Protein AF-A0A6P8BCB1-F1 (afdb_monomer)

Structure (mmCIF, N/CA/C/O backbone):
data_AF-A0A6P8BCB1-F1
#
_entry.id   AF-A0A6P8BCB1-F1
#
loop_
_atom_site.group_PDB
_atom_site.id
_atom_site.type_symbol
_atom_site.label_atom_id
_atom_site.label_alt_id
_atom_site.label_comp_id
_atom_site.label_asym_id
_atom_site.label_entity_id
_atom_site.label_seq_id
_atom_site.pdbx_PDB_ins_code
_atom_site.Cartn_x
_atom_site.Cartn_y
_atom_site.Cartn_z
_atom_site.occupancy
_atom_site.B_iso_or_equiv
_atom_site.auth_seq_id
_atom_site.auth_comp_id
_atom_site.auth_asym_id
_atom_site.auth_atom_id
_atom_site.pdbx_PDB_model_num
ATOM 1 N N . MET A 1 1 ? -42.771 22.919 6.705 1.00 29.08 1 MET A N 1
ATOM 2 C CA . MET A 1 1 ? -42.696 22.937 5.225 1.00 29.08 1 MET A CA 1
ATOM 3 C C . MET A 1 1 ? -41.318 22.395 4.860 1.00 29.08 1 MET A C 1
ATOM 5 O O . MET A 1 1 ? -40.357 23.046 5.221 1.00 29.08 1 MET A O 1
ATOM 9 N N . TYR A 1 2 ? -41.081 21.203 4.319 1.00 27.92 2 TYR A N 1
ATOM 10 C CA . TYR A 1 2 ? -41.860 20.287 3.485 1.00 27.92 2 TYR A CA 1
ATOM 11 C C . TYR A 1 2 ? -41.744 18.832 3.987 1.00 27.92 2 TYR A C 1
ATOM 13 O O . TYR A 1 2 ? -40.845 18.493 4.749 1.00 27.92 2 TYR A O 1
ATOM 21 N N . HIS A 1 3 ? -42.718 18.025 3.571 1.00 25.42 3 HIS A N 1
ATOM 22 C CA . HIS A 1 3 ? -43.130 16.720 4.089 1.00 25.42 3 HIS A CA 1
ATOM 23 C C . HIS A 1 3 ? -42.232 15.512 3.760 1.00 25.42 3 HIS A C 1
ATOM 25 O O . HIS A 1 3 ? -41.637 15.423 2.691 1.00 25.42 3 HIS A O 1
ATOM 31 N N . HIS A 1 4 ? -42.275 14.551 4.692 1.00 27.48 4 HIS A N 1
ATOM 32 C CA . HIS A 1 4 ? -42.053 13.108 4.538 1.00 27.48 4 HIS A CA 1
ATOM 33 C C . HIS A 1 4 ? -43.139 12.423 3.685 1.00 27.48 4 HIS A C 1
ATOM 35 O O . HIS A 1 4 ? -44.299 12.820 3.749 1.00 27.48 4 HIS A O 1
ATOM 41 N N . ASN A 1 5 ? -42.746 11.354 2.984 1.00 25.98 5 ASN A N 1
ATOM 42 C CA . ASN A 1 5 ? -43.419 10.053 2.778 1.00 25.98 5 ASN A CA 1
ATOM 43 C C . ASN A 1 5 ? -42.383 9.210 1.996 1.00 25.98 5 ASN A C 1
ATOM 45 O O . ASN A 1 5 ? -41.729 9.748 1.111 1.00 25.98 5 ASN A O 1
ATOM 49 N N . TRP A 1 6 ? -42.028 7.970 2.330 1.00 25.20 6 TRP A N 1
ATOM 50 C CA . TRP A 1 6 ? -42.857 6.770 2.295 1.00 25.20 6 TRP A CA 1
ATOM 51 C C . TRP A 1 6 ? -42.232 5.669 3.178 1.00 25.20 6 TRP A C 1
ATOM 53 O O . TRP A 1 6 ? -41.127 5.203 2.913 1.00 25.20 6 TRP A O 1
ATOM 63 N N . GLN A 1 7 ? -42.976 5.204 4.177 1.00 26.75 7 GLN A N 1
ATOM 64 C CA . GLN A 1 7 ? -42.908 3.839 4.702 1.00 26.75 7 GLN A CA 1
ATOM 65 C C . GLN A 1 7 ? -44.345 3.339 4.726 1.00 26.75 7 GLN A C 1
ATOM 67 O O . GLN A 1 7 ? -45.177 4.038 5.281 1.00 26.75 7 GLN A O 1
ATOM 72 N N . PHE A 1 8 ? -44.628 2.186 4.119 1.00 27.38 8 PHE A N 1
ATOM 73 C CA . PHE A 1 8 ? -45.665 1.235 4.541 1.00 27.38 8 PHE A CA 1
ATOM 74 C C . PHE A 1 8 ? -45.646 0.047 3.583 1.00 27.38 8 PHE A C 1
ATOM 76 O O . PHE A 1 8 ? -45.974 0.229 2.422 1.00 27.38 8 PHE A O 1
ATOM 83 N N . TRP A 1 9 ? -45.280 -1.132 4.088 1.00 27.52 9 TRP A N 1
ATOM 84 C CA . TRP A 1 9 ? -45.941 -2.421 3.839 1.00 27.52 9 TRP A CA 1
ATOM 85 C C . TRP A 1 9 ? -45.489 -3.371 4.955 1.00 27.52 9 TRP A C 1
ATOM 87 O O . TRP A 1 9 ? -44.334 -3.774 4.981 1.00 27.52 9 TRP A O 1
ATOM 97 N N . TYR A 1 10 ? -46.368 -3.608 5.931 1.00 26.86 10 TYR A N 1
ATOM 98 C CA . TYR A 1 10 ? -46.788 -4.913 6.469 1.00 26.86 10 TYR A CA 1
ATOM 99 C C . TYR A 1 10 ? -47.561 -4.676 7.778 1.00 26.86 10 TYR A C 1
ATOM 101 O O . TYR A 1 10 ? -47.066 -4.074 8.727 1.00 26.86 10 TYR A O 1
ATOM 109 N N . GLN A 1 11 ? -48.826 -5.088 7.756 1.00 30.53 11 GLN A N 1
ATOM 110 C CA . GLN A 1 11 ? -49.860 -4.881 8.773 1.00 30.53 11 GLN A CA 1
ATOM 111 C C . GLN A 1 11 ? -50.207 -6.242 9.450 1.00 30.53 11 GLN A C 1
ATOM 113 O O . GLN A 1 11 ? -49.616 -7.253 9.069 1.00 30.53 11 GLN A O 1
ATOM 118 N N . PRO A 1 12 ? -51.096 -6.311 10.466 1.00 44.16 12 PRO A N 1
ATOM 119 C CA . PRO A 1 12 ? -50.791 -6.858 11.794 1.00 44.16 12 PRO A CA 1
ATOM 120 C C . PRO A 1 12 ? -51.804 -7.943 12.239 1.00 44.16 12 PRO A C 1
ATOM 122 O O . PRO A 1 12 ? -52.592 -8.427 11.431 1.00 44.16 12 PRO A O 1
ATOM 125 N N . GLN A 1 13 ? -51.841 -8.288 13.532 1.00 28.08 13 GLN A N 1
ATOM 126 C CA . GLN A 1 13 ? -52.947 -9.025 14.172 1.00 28.08 13 GLN A CA 1
ATOM 127 C C . GLN A 1 13 ? -53.261 -8.468 15.586 1.00 28.08 13 GLN A C 1
ATOM 129 O O . GLN A 1 13 ? -52.424 -7.752 16.137 1.00 28.08 13 GLN A O 1
ATOM 134 N N . PRO A 1 14 ? -54.484 -8.687 16.128 1.00 42.09 14 PRO A N 1
ATOM 135 C CA . PRO A 1 14 ? -55.351 -7.590 16.586 1.00 42.09 14 PRO A CA 1
ATOM 136 C C . PRO A 1 14 ? -55.773 -7.655 18.068 1.00 42.09 14 PRO A C 1
ATOM 138 O O . PRO A 1 14 ? -55.705 -8.709 18.691 1.00 42.09 14 PRO A O 1
ATOM 141 N N . LEU A 1 15 ? -56.333 -6.552 18.588 1.00 30.45 15 LEU A N 1
ATOM 142 C CA . LEU A 1 15 ? -57.181 -6.518 19.794 1.00 30.45 15 LEU A CA 1
ATOM 143 C C . LEU A 1 15 ? -58.337 -5.486 19.635 1.00 30.45 15 LEU A C 1
ATOM 145 O O . LEU A 1 15 ? -58.243 -4.619 18.764 1.00 30.45 15 LEU A O 1
ATOM 149 N N . PRO A 1 16 ? -59.451 -5.628 20.392 1.00 35.50 16 PRO A N 1
ATOM 150 C CA . PRO A 1 16 ? -60.832 -5.382 19.938 1.00 35.50 16 PRO A CA 1
ATOM 151 C C . PRO A 1 16 ? -61.386 -3.969 20.272 1.00 35.50 16 PRO A C 1
ATOM 153 O O . PRO A 1 16 ? -60.675 -3.158 20.865 1.00 35.50 16 PRO A O 1
ATOM 156 N N . PRO A 1 17 ? -62.630 -3.631 19.852 1.00 37.47 17 PRO A N 1
ATOM 157 C CA . PRO A 1 17 ? -63.033 -2.262 19.541 1.00 37.47 17 PRO A CA 1
ATOM 158 C C . PRO A 1 17 ? -63.712 -1.542 20.710 1.00 37.47 17 PRO A C 1
ATOM 160 O O . PRO A 1 17 ? -64.458 -2.143 21.481 1.00 37.47 17 PRO A O 1
ATOM 163 N N . VAL A 1 18 ? -63.558 -0.217 20.755 1.00 34.41 18 VAL A N 1
ATOM 164 C CA . VAL A 1 18 ? -64.488 0.670 21.465 1.00 34.41 18 VAL A CA 1
ATOM 165 C C . VAL A 1 18 ? -65.049 1.681 20.469 1.00 34.41 18 VAL A C 1
ATOM 167 O O . VAL A 1 18 ? -64.333 2.492 19.888 1.00 34.41 18 VAL A O 1
ATOM 170 N N . LEU A 1 19 ? -66.357 1.555 20.259 1.00 36.12 19 LEU A N 1
ATOM 171 C CA . LEU A 1 19 ? -67.250 2.449 19.531 1.00 36.12 19 LEU A CA 1
ATOM 172 C C . LEU A 1 19 ? -67.451 3.755 20.303 1.00 36.12 19 LEU A C 1
ATOM 174 O O . LEU A 1 19 ? -67.923 3.674 21.429 1.00 36.12 19 LEU A O 1
ATOM 178 N N . VAL A 1 20 ? -67.258 4.913 19.661 1.00 32.56 20 VAL A N 1
ATOM 179 C CA . VAL A 1 20 ? -68.178 6.067 19.759 1.00 32.56 20 VAL A CA 1
ATOM 180 C C . VAL A 1 20 ? -68.119 6.857 18.440 1.00 32.56 20 VAL A C 1
ATOM 182 O O . VAL A 1 20 ? -67.046 7.189 17.943 1.00 32.56 20 VAL A O 1
ATOM 185 N N . GLN A 1 21 ? -69.296 7.108 17.865 1.00 35.00 21 GLN A N 1
ATOM 186 C CA . GLN A 1 21 ? -69.561 7.840 16.620 1.00 35.00 21 GLN A CA 1
ATOM 187 C C . GLN A 1 21 ? -69.902 9.338 16.886 1.00 35.00 21 GLN A C 1
ATOM 189 O O . GLN A 1 21 ? -69.978 9.736 18.045 1.00 35.00 21 GLN A O 1
ATOM 194 N N . PRO A 1 22 ? -70.044 10.195 15.848 1.00 40.16 22 PRO A N 1
ATOM 195 C CA . PRO A 1 22 ? -69.445 11.534 15.798 1.00 40.16 22 PRO A CA 1
ATOM 196 C C . PRO A 1 22 ? -70.434 12.709 15.946 1.00 40.16 22 PRO A C 1
ATOM 198 O O . PRO A 1 22 ? -71.643 12.546 15.807 1.00 40.16 22 PRO A O 1
ATOM 201 N N . HIS A 1 23 ? -69.894 13.926 16.095 1.00 32.50 23 HIS A N 1
ATOM 202 C CA . HIS A 1 23 ? -70.606 15.183 15.824 1.00 32.50 23 HIS A CA 1
ATOM 203 C C . HIS A 1 23 ? -70.059 15.888 14.560 1.00 32.50 23 HIS A C 1
ATOM 205 O O . HIS A 1 23 ? -68.874 15.746 14.251 1.00 32.50 23 HIS A O 1
ATOM 211 N N . PRO A 1 24 ? -70.919 16.604 13.804 1.00 41.84 24 PRO A N 1
ATOM 212 C CA . PRO A 1 24 ? -70.666 17.018 12.421 1.00 41.84 24 PRO A CA 1
ATOM 213 C C . PRO A 1 24 ? -69.862 18.328 12.295 1.00 41.84 24 PRO A C 1
ATOM 215 O O . PRO A 1 24 ? -69.817 19.117 13.241 1.00 41.84 24 PRO A O 1
ATOM 218 N N . PRO A 1 25 ? -69.256 18.601 11.120 1.00 41.91 25 PRO A N 1
ATOM 219 C CA . PRO A 1 25 ? -68.407 19.767 10.916 1.00 41.91 25 PRO A CA 1
ATOM 220 C C . PRO A 1 25 ? -69.179 20.986 10.388 1.00 41.91 25 PRO A C 1
ATOM 222 O O . PRO A 1 25 ? -70.051 20.879 9.525 1.00 41.91 25 PRO A O 1
ATOM 225 N N . LEU A 1 26 ? -68.774 22.166 10.859 1.00 35.12 26 LEU A N 1
ATOM 226 C CA . LEU A 1 26 ? -69.081 23.463 10.258 1.00 35.12 26 LEU A CA 1
ATOM 227 C C . LEU A 1 26 ? -68.134 23.707 9.072 1.00 35.12 26 LEU A C 1
ATOM 229 O O . LEU A 1 26 ? -66.915 23.690 9.233 1.00 35.12 26 LEU A O 1
ATOM 233 N N . GLN A 1 27 ? -68.694 23.948 7.886 1.00 41.94 27 GLN A N 1
ATOM 234 C CA . GLN A 1 27 ? -67.971 24.507 6.738 1.00 41.94 27 GLN A CA 1
ATOM 235 C C . GLN A 1 27 ? -67.919 26.037 6.837 1.00 41.94 27 GLN A C 1
ATOM 237 O O . GLN A 1 27 ? -68.878 26.656 7.301 1.00 41.94 27 GLN A O 1
ATOM 242 N N . PRO A 1 28 ? -66.863 26.659 6.288 1.00 37.78 28 PRO A N 1
ATOM 243 C CA . PRO A 1 28 ? -67.108 27.776 5.382 1.00 37.78 28 PRO A CA 1
ATOM 244 C C . PRO A 1 28 ? -66.276 27.718 4.087 1.00 37.78 28 PRO A C 1
ATOM 246 O O . PRO A 1 28 ? -65.051 27.646 4.092 1.00 37.78 28 PRO A O 1
ATOM 249 N N . LEU A 1 29 ? -67.025 27.764 2.983 1.00 37.47 29 LEU A N 1
ATOM 250 C CA . LEU A 1 29 ? -66.809 28.463 1.707 1.00 37.47 29 LEU A CA 1
ATOM 251 C C . LEU A 1 29 ? -65.415 29.064 1.425 1.00 37.47 29 LEU A C 1
ATOM 253 O O . LEU A 1 29 ? -65.035 30.083 1.998 1.00 37.47 29 LEU A O 1
ATOM 257 N N . ILE A 1 30 ? -64.744 28.522 0.401 1.00 38.56 30 ILE A N 1
ATOM 258 C CA . ILE A 1 30 ? -63.658 29.181 -0.346 1.00 38.56 30 ILE A CA 1
ATOM 259 C C . ILE A 1 30 ? -64.014 29.130 -1.849 1.00 38.56 30 ILE A C 1
ATOM 261 O O . ILE A 1 30 ? -64.451 28.080 -2.325 1.00 38.56 30 ILE A O 1
ATOM 265 N N . PRO A 1 31 ? -63.873 30.243 -2.596 1.00 38.59 31 PRO A N 1
ATOM 266 C CA . PRO A 1 31 ? -64.301 30.364 -3.989 1.00 38.59 31 PRO A CA 1
ATOM 267 C C . PRO A 1 31 ? -63.447 29.535 -4.959 1.00 38.59 31 PRO A C 1
ATOM 269 O O . PRO A 1 31 ? -62.221 29.498 -4.877 1.00 38.59 31 PRO A O 1
ATOM 272 N N . VAL A 1 32 ? -64.127 28.905 -5.918 1.00 38.97 32 VAL A N 1
ATOM 273 C CA . VAL A 1 32 ? -63.542 28.140 -7.024 1.00 38.97 32 VAL A CA 1
ATOM 274 C C . VAL A 1 32 ? -63.077 29.107 -8.117 1.00 38.97 32 VAL A C 1
ATOM 276 O O . VAL A 1 32 ? -63.901 29.772 -8.739 1.00 38.97 32 VAL A O 1
ATOM 279 N N . PHE A 1 33 ? -61.771 29.155 -8.385 1.00 48.16 33 PHE A N 1
ATOM 280 C CA . PHE A 1 33 ? -61.228 29.688 -9.639 1.00 48.16 33 PHE A CA 1
ATOM 281 C C . PHE A 1 33 ? -60.922 28.526 -10.599 1.00 48.16 33 PHE A C 1
ATOM 283 O O . PHE A 1 33 ? -60.394 27.502 -10.154 1.00 48.16 33 PHE A O 1
ATOM 290 N N . PRO A 1 34 ? -61.245 28.646 -11.900 1.00 56.19 34 PRO A N 1
ATOM 291 C CA . PRO A 1 34 ? -61.006 27.583 -12.871 1.00 56.19 34 PRO A CA 1
ATOM 292 C C . PRO A 1 34 ? -59.503 27.401 -13.165 1.00 56.19 34 PRO A C 1
ATOM 294 O O . PRO A 1 34 ? -58.750 28.378 -13.149 1.00 56.19 34 PRO A O 1
ATOM 297 N N . PRO A 1 35 ? -59.050 26.166 -13.451 1.00 54.72 35 PRO A N 1
ATOM 298 C CA . PRO A 1 35 ? -57.652 25.883 -13.761 1.00 54.72 35 PRO A CA 1
ATOM 299 C C . PRO A 1 35 ? -57.240 26.421 -15.148 1.00 54.72 35 PRO A C 1
ATOM 301 O O . PRO A 1 35 ? -58.079 26.524 -16.048 1.00 54.72 35 PRO A O 1
ATOM 304 N N . PRO A 1 36 ? -55.947 26.743 -15.350 1.00 47.09 36 PRO A N 1
ATOM 305 C CA . PRO A 1 36 ? -55.444 27.307 -16.599 1.00 47.09 36 PRO A CA 1
ATOM 306 C C . PRO A 1 36 ? -55.423 26.270 -17.731 1.00 47.09 36 PRO A C 1
ATOM 308 O O . PRO A 1 36 ? -55.024 25.121 -17.539 1.00 47.09 36 PRO A O 1
ATOM 311 N N . GLN A 1 37 ? -55.839 26.697 -18.927 1.00 54.47 37 GLN A N 1
ATOM 312 C CA . GLN A 1 37 ? -55.811 25.883 -20.143 1.00 54.47 37 GLN A CA 1
ATOM 313 C C . GLN A 1 37 ? -54.370 25.599 -20.614 1.00 54.47 37 GLN A C 1
ATOM 315 O O . GLN A 1 37 ? -53.520 26.491 -20.554 1.00 54.47 37 GLN A O 1
ATOM 320 N N . PRO A 1 38 ? -54.089 24.386 -21.127 1.00 52.91 38 PRO A N 1
ATOM 321 C CA . PRO A 1 38 ? -52.800 24.052 -21.721 1.00 52.91 38 PRO A CA 1
ATOM 322 C C . PRO A 1 38 ? -52.613 24.728 -23.096 1.00 52.91 38 PRO A C 1
ATOM 324 O O . PRO A 1 38 ? -53.590 24.927 -23.823 1.00 52.91 38 PRO A O 1
ATOM 327 N N . PRO A 1 39 ? -51.369 25.069 -23.482 1.00 48.28 39 PRO A N 1
ATOM 328 C CA . PRO A 1 39 ? -51.090 25.770 -24.731 1.00 48.28 39 PRO A CA 1
ATOM 329 C C . PRO A 1 39 ? -51.346 24.882 -25.957 1.00 48.28 39 PRO A C 1
ATOM 331 O O . PRO A 1 39 ? -50.934 23.722 -26.005 1.00 48.28 39 PRO A O 1
ATOM 334 N N . GLN A 1 40 ? -52.017 25.452 -26.961 1.00 50.19 40 GLN A N 1
ATOM 335 C CA . GLN A 1 40 ? -52.270 24.809 -28.250 1.00 50.19 40 GLN A CA 1
ATOM 336 C C . GLN A 1 40 ? -50.986 24.713 -29.098 1.00 50.19 40 GLN A C 1
ATOM 338 O O . GLN A 1 40 ? -50.178 25.646 -29.092 1.00 50.19 40 GLN A O 1
ATOM 343 N N . PRO A 1 41 ? -50.791 23.621 -29.861 1.00 42.19 41 PRO A N 1
ATOM 344 C CA . PRO A 1 41 ? -49.647 23.470 -30.750 1.00 42.19 41 PRO A CA 1
ATOM 345 C C . PRO A 1 41 ? -49.825 24.302 -32.029 1.00 42.19 41 PRO A C 1
ATOM 347 O O . PRO A 1 41 ? -50.823 24.184 -32.738 1.00 42.19 41 PRO A O 1
ATOM 350 N N . LEU A 1 42 ? -48.822 25.124 -32.342 1.00 44.66 42 LEU A N 1
ATOM 351 C CA . LEU A 1 42 ? -48.723 25.853 -33.605 1.00 44.66 42 LEU A CA 1
ATOM 352 C C . LEU A 1 42 ? -48.398 24.880 -34.751 1.00 44.66 42 LEU A C 1
ATOM 354 O O . LEU A 1 42 ? -47.336 24.260 -34.776 1.00 44.66 42 LEU A O 1
ATOM 358 N N . LEU A 1 43 ? -49.322 24.772 -35.707 1.00 39.03 43 LEU A N 1
ATOM 359 C CA . LEU A 1 43 ? -49.135 24.122 -37.005 1.00 39.03 43 LEU A CA 1
ATOM 360 C C . LEU A 1 43 ? -48.171 24.952 -37.868 1.00 39.03 43 LEU A C 1
ATOM 362 O O . LEU A 1 43 ? -48.484 26.083 -38.234 1.00 39.03 43 LEU A O 1
ATOM 366 N N . ILE A 1 44 ? -47.018 24.379 -38.219 1.00 51.12 44 ILE A N 1
ATOM 367 C CA . ILE A 1 44 ? -46.097 24.914 -39.235 1.00 51.12 44 ILE A CA 1
ATOM 368 C C . ILE A 1 44 ? -46.237 24.051 -40.507 1.00 51.12 44 ILE A C 1
ATOM 370 O O . ILE A 1 44 ? -46.306 22.826 -40.382 1.00 51.12 44 ILE A O 1
ATOM 374 N N . PRO A 1 45 ? -46.287 24.632 -41.724 1.00 43.56 45 PRO A N 1
ATOM 375 C CA . PRO A 1 45 ? -46.474 23.872 -42.959 1.00 43.56 45 PRO A CA 1
ATOM 376 C C . PRO A 1 45 ? -45.262 22.991 -43.291 1.00 43.56 45 PRO A C 1
ATOM 378 O O . PRO A 1 45 ? -44.113 23.422 -43.208 1.00 43.56 45 PRO A O 1
ATOM 381 N N . ILE A 1 46 ? -45.545 21.760 -43.712 1.00 44.28 46 ILE A N 1
ATOM 382 C CA . ILE A 1 46 ? -44.573 20.752 -44.145 1.00 44.28 46 ILE A CA 1
ATOM 383 C C . ILE A 1 46 ? -44.038 21.119 -45.539 1.00 44.28 46 ILE A C 1
ATOM 385 O O . ILE A 1 46 ? -44.806 21.237 -46.492 1.00 44.28 46 ILE A O 1
ATOM 389 N N . ALA A 1 47 ? -42.718 21.270 -45.663 1.00 51.56 47 ALA A N 1
ATOM 390 C CA . ALA A 1 47 ? -42.019 21.343 -46.947 1.00 51.56 47 ALA A CA 1
ATOM 391 C C . ALA A 1 47 ? -41.882 19.937 -47.579 1.00 51.56 47 ALA A C 1
ATOM 393 O O . ALA A 1 47 ? -41.785 18.951 -46.842 1.00 51.56 47 ALA A O 1
ATOM 394 N N . PRO A 1 48 ? -41.863 19.810 -48.921 1.00 58.06 48 PRO A N 1
ATOM 395 C CA . PRO A 1 48 ? -41.800 18.512 -49.591 1.00 58.06 48 PRO A CA 1
ATOM 396 C C . PRO A 1 48 ? -40.434 17.825 -49.396 1.00 58.06 48 PRO A C 1
ATOM 398 O O . PRO A 1 48 ? -39.416 18.504 -49.230 1.00 58.06 48 PRO A O 1
ATOM 401 N N . PRO A 1 49 ? -40.382 16.479 -49.427 1.00 51.53 49 PRO A N 1
ATOM 402 C CA . PRO A 1 49 ? -39.156 15.738 -49.164 1.00 51.53 49 PRO A CA 1
ATOM 403 C C . PRO A 1 49 ? -38.169 15.835 -50.344 1.00 51.53 49 PRO A C 1
ATOM 405 O O . PRO A 1 49 ? -38.589 15.814 -51.503 1.00 51.53 49 PRO A O 1
ATOM 408 N N . PRO A 1 50 ? -36.850 15.891 -50.082 1.00 51.22 50 PRO A N 1
ATOM 409 C CA . PRO A 1 50 ? -35.835 15.785 -51.124 1.00 51.22 50 PRO A CA 1
ATOM 410 C C . PRO A 1 50 ? -35.708 14.333 -51.634 1.00 51.22 50 PRO A C 1
ATOM 412 O O . PRO A 1 50 ? -36.074 13.390 -50.927 1.00 51.22 50 PRO A O 1
ATOM 415 N N . PRO A 1 51 ? -35.177 14.125 -52.855 1.00 42.34 51 PRO A N 1
ATOM 416 C CA . PRO A 1 51 ? -35.117 12.810 -53.485 1.00 42.34 51 PRO A CA 1
ATOM 417 C C . PRO A 1 51 ? -34.198 11.847 -52.724 1.00 42.34 51 PRO A C 1
ATOM 419 O O . PRO A 1 51 ? -33.090 12.201 -52.312 1.00 42.34 51 PRO A O 1
ATOM 422 N N . GLN A 1 52 ? -34.662 10.604 -52.576 1.00 48.19 52 GLN A N 1
ATOM 423 C CA . GLN A 1 52 ? -33.922 9.504 -51.962 1.00 48.19 52 GLN A CA 1
ATOM 424 C C . GLN A 1 52 ? -32.641 9.217 -52.758 1.00 48.19 52 GLN A C 1
ATOM 426 O O . GLN A 1 52 ? -32.689 8.718 -53.882 1.00 48.19 52 GLN A O 1
ATOM 431 N N . ARG A 1 53 ? -31.478 9.515 -52.167 1.00 43.91 53 ARG A N 1
ATOM 432 C CA . ARG A 1 53 ? -30.197 8.970 -52.628 1.00 43.91 53 ARG A CA 1
ATOM 433 C C . ARG A 1 53 ? -30.011 7.582 -52.023 1.00 43.91 53 ARG A C 1
ATOM 435 O O . ARG A 1 53 ? -30.070 7.423 -50.807 1.00 43.91 53 ARG A O 1
ATOM 442 N N . LEU A 1 54 ? -29.776 6.602 -52.893 1.00 52.66 54 LEU A N 1
ATOM 443 C CA . LEU A 1 54 ? -29.354 5.247 -52.536 1.00 52.66 54 LEU A CA 1
ATOM 444 C C . LEU A 1 54 ? -28.131 5.280 -51.593 1.00 52.66 54 LEU A C 1
ATOM 446 O O . LEU A 1 54 ? -27.286 6.171 -51.738 1.00 52.66 54 LEU A O 1
ATOM 450 N N . PRO A 1 55 ? -28.001 4.326 -50.651 1.00 42.97 55 PRO A N 1
ATOM 451 C CA . PRO A 1 55 ? -26.873 4.295 -49.733 1.00 42.97 55 PRO A CA 1
ATOM 452 C C . PRO A 1 55 ? -25.593 3.976 -50.508 1.00 42.97 55 PRO A C 1
ATOM 454 O O . PRO A 1 55 ? -25.483 2.925 -51.138 1.00 42.97 55 PRO A O 1
ATOM 457 N N . LEU A 1 56 ? -24.617 4.881 -50.452 1.00 53.47 56 LEU A N 1
ATOM 458 C CA . LEU A 1 56 ? -23.257 4.571 -50.880 1.00 53.47 56 LEU A CA 1
ATOM 459 C C . LEU A 1 56 ? -22.648 3.545 -49.908 1.00 53.47 56 LEU A C 1
ATOM 461 O O . LEU A 1 56 ? -22.889 3.642 -48.699 1.00 53.47 56 LEU A O 1
ATOM 465 N N . PRO A 1 57 ? -21.856 2.575 -50.400 1.00 58.31 57 PRO A N 1
ATOM 466 C CA . PRO A 1 57 ? -21.131 1.654 -49.535 1.00 58.31 57 PRO A CA 1
ATOM 467 C C . PRO A 1 57 ? -20.183 2.430 -48.605 1.00 58.31 57 PRO A C 1
ATOM 469 O O . PRO A 1 57 ? -19.685 3.496 -48.986 1.00 58.31 57 PRO A O 1
ATOM 472 N N . PRO A 1 58 ? -19.932 1.926 -47.382 1.00 56.41 58 PRO A N 1
ATOM 473 C CA . PRO A 1 58 ? -19.074 2.611 -46.428 1.00 56.41 58 PRO A CA 1
ATOM 474 C C . PRO A 1 58 ? -17.669 2.795 -47.020 1.00 56.41 58 PRO A C 1
ATOM 476 O O . PRO A 1 58 ? -17.154 1.873 -47.661 1.00 56.41 58 PRO A O 1
ATOM 479 N N . PRO A 1 59 ? -17.032 3.963 -46.820 1.00 56.66 59 PRO A N 1
ATOM 480 C CA . PRO A 1 59 ? -15.669 4.167 -47.278 1.00 56.66 59 PRO A CA 1
ATOM 481 C C . PRO A 1 59 ? -14.740 3.154 -46.590 1.00 56.66 59 PRO A C 1
ATOM 483 O O . PRO A 1 59 ? -14.953 2.828 -45.415 1.00 56.66 59 PRO A O 1
ATOM 486 N N . PRO A 1 60 ? -13.714 2.646 -47.295 1.00 54.78 60 PRO A N 1
ATOM 487 C CA . PRO A 1 60 ? -12.735 1.761 -46.685 1.00 54.78 60 PRO A CA 1
ATOM 488 C C . PRO A 1 60 ? -12.088 2.462 -45.482 1.00 54.78 60 PRO A C 1
ATOM 490 O O . PRO A 1 60 ? -11.898 3.684 -45.511 1.00 54.78 60 PRO A O 1
ATOM 493 N N . PRO A 1 61 ? -11.761 1.715 -44.411 1.00 53.25 61 PRO A N 1
ATOM 494 C CA . PRO A 1 61 ? -11.129 2.295 -43.237 1.00 53.25 61 PRO A CA 1
ATOM 495 C C . PRO A 1 61 ? -9.843 3.018 -43.657 1.00 53.25 61 PRO A C 1
ATOM 497 O O . PRO A 1 61 ? -9.127 2.517 -44.533 1.00 53.25 61 PRO A O 1
ATOM 500 N N . PRO A 1 62 ? -9.535 4.182 -43.057 1.00 53.38 62 PRO A N 1
ATOM 501 C CA . PRO A 1 62 ? -8.321 4.906 -43.392 1.00 53.38 62 PRO A CA 1
ATOM 502 C C . PRO A 1 62 ? -7.115 3.977 -43.198 1.00 53.38 62 PRO A C 1
ATOM 504 O O . PRO A 1 62 ? -7.097 3.197 -42.235 1.00 53.38 62 PRO A O 1
ATOM 507 N N . PRO A 1 63 ? -6.120 4.021 -44.102 1.00 42.47 63 PRO A N 1
ATOM 508 C CA . PRO A 1 63 ? -4.924 3.212 -43.953 1.00 42.47 63 PRO A CA 1
ATOM 509 C C . PRO A 1 63 ? -4.324 3.493 -42.577 1.00 42.47 63 PRO A C 1
ATOM 511 O O . PRO A 1 63 ? -4.210 4.651 -42.165 1.00 42.47 63 PRO A O 1
ATOM 514 N N . ARG A 1 64 ? -3.986 2.421 -41.844 1.00 40.59 64 ARG A N 1
ATOM 515 C CA . ARG A 1 64 ? -3.285 2.541 -40.562 1.00 40.59 64 ARG A CA 1
ATOM 516 C C . ARG A 1 64 ? -2.109 3.497 -40.766 1.00 40.59 64 ARG A C 1
ATOM 518 O O . ARG A 1 64 ? -1.348 3.274 -41.711 1.00 40.59 64 ARG A O 1
ATOM 525 N N . PRO A 1 65 ? -1.945 4.529 -39.920 1.00 37.16 65 PRO A N 1
ATOM 526 C CA . PRO A 1 65 ? -0.767 5.369 -40.011 1.00 37.16 65 PRO A CA 1
ATOM 527 C C . PRO A 1 65 ? 0.452 4.456 -39.888 1.00 37.16 65 PRO A C 1
ATOM 529 O O . PRO A 1 65 ? 0.535 3.638 -38.967 1.00 37.16 65 PRO A O 1
ATOM 532 N N . ALA A 1 66 ? 1.350 4.543 -40.870 1.00 38.97 66 ALA A N 1
ATOM 533 C CA . ALA A 1 66 ? 2.625 3.852 -40.816 1.00 38.97 66 ALA A CA 1
ATOM 534 C C . ALA A 1 66 ? 3.321 4.208 -39.488 1.00 38.97 66 ALA A C 1
ATOM 536 O O . ALA A 1 66 ? 3.165 5.342 -39.018 1.00 38.97 66 ALA A O 1
ATOM 537 N N . PRO A 1 67 ? 4.067 3.277 -38.865 1.00 32.09 67 PRO A N 1
ATOM 538 C CA . PRO A 1 67 ? 4.858 3.611 -37.693 1.00 32.09 67 PRO A CA 1
ATOM 539 C C . PRO A 1 67 ? 5.774 4.770 -38.077 1.00 32.09 67 PRO A C 1
ATOM 541 O O . PRO A 1 67 ? 6.561 4.656 -39.018 1.00 32.09 67 PRO A O 1
ATOM 544 N N . LEU A 1 68 ? 5.618 5.903 -37.395 1.00 35.19 68 LEU A N 1
ATOM 545 C CA . LEU A 1 68 ? 6.498 7.042 -37.603 1.00 35.19 68 LEU A CA 1
ATOM 546 C C . LEU A 1 68 ? 7.939 6.584 -37.323 1.00 35.19 68 LEU A C 1
ATOM 548 O O . LEU A 1 68 ? 8.171 5.921 -36.307 1.00 35.19 68 LEU A O 1
ATOM 552 N N . PRO A 1 69 ? 8.906 6.910 -38.199 1.00 30.62 69 PRO A N 1
ATOM 553 C CA . PRO A 1 69 ? 10.309 6.639 -37.921 1.00 30.62 69 PRO A CA 1
ATOM 554 C C . PRO A 1 69 ? 10.734 7.397 -36.653 1.00 30.62 69 PRO A C 1
ATOM 556 O O . PRO A 1 69 ? 10.125 8.423 -36.329 1.00 30.62 69 PRO A O 1
ATOM 559 N N . PRO A 1 70 ? 11.769 6.928 -35.930 1.00 32.34 70 PRO A N 1
ATOM 560 C CA . PRO A 1 70 ? 12.222 7.538 -34.686 1.00 32.34 70 PRO A CA 1
ATOM 561 C C . PRO A 1 70 ? 12.870 8.893 -34.988 1.00 32.34 70 PRO A C 1
ATOM 563 O O . PRO A 1 70 ? 14.083 9.022 -35.122 1.00 32.34 70 PRO A O 1
ATOM 566 N N . GLN A 1 71 ? 12.044 9.923 -35.135 1.00 28.70 71 GLN A N 1
ATOM 567 C CA . GLN A 1 71 ? 12.498 11.300 -35.139 1.00 28.70 71 GLN A CA 1
ATOM 568 C C . GLN A 1 71 ? 12.831 11.687 -33.699 1.00 28.70 71 GLN A C 1
ATOM 570 O O . GLN A 1 71 ? 12.089 11.392 -32.765 1.00 28.70 71 GLN A O 1
ATOM 575 N N . SER A 1 72 ? 13.996 12.306 -33.537 1.00 37.12 72 SER A N 1
ATOM 576 C CA . SER A 1 72 ? 14.587 12.766 -32.283 1.00 37.12 72 SER A CA 1
ATOM 577 C C . SER A 1 72 ? 13.620 13.630 -31.455 1.00 37.12 72 SER A C 1
ATOM 579 O O . SER A 1 72 ? 13.591 14.853 -31.584 1.00 37.12 72 SER A O 1
ATOM 581 N N . VAL A 1 73 ? 12.861 13.002 -30.551 1.00 33.66 73 VAL A N 1
ATOM 582 C CA . VAL A 1 73 ? 12.032 13.675 -29.539 1.00 33.66 73 VAL A CA 1
ATOM 583 C C . VAL A 1 73 ? 12.934 14.142 -28.397 1.00 33.66 73 VAL A C 1
ATOM 585 O O . VAL A 1 73 ? 12.972 13.551 -27.323 1.00 33.66 73 VAL A O 1
ATOM 588 N N . MET A 1 74 ? 13.717 15.188 -28.642 1.00 34.75 74 MET A N 1
ATOM 589 C CA . MET A 1 74 ? 14.485 15.880 -27.597 1.00 34.75 74 MET A CA 1
ATOM 590 C C . MET A 1 74 ? 13.962 17.313 -27.365 1.00 34.75 74 MET A C 1
ATOM 592 O O . MET A 1 74 ? 14.383 17.963 -26.416 1.00 34.75 74 MET A O 1
ATOM 596 N N . GLY A 1 75 ? 13.018 17.791 -28.193 1.00 28.27 75 GLY A N 1
ATOM 597 C CA . GLY A 1 75 ? 12.568 19.191 -28.221 1.00 28.27 75 GLY A CA 1
ATOM 598 C C . GLY A 1 75 ? 11.271 19.537 -27.476 1.00 28.27 75 GLY A C 1
ATOM 599 O O . GLY A 1 75 ? 11.135 20.671 -27.038 1.00 28.27 75 GLY A O 1
ATOM 600 N N . ASP A 1 76 ? 10.347 18.597 -27.253 1.00 31.77 76 ASP A N 1
ATOM 601 C CA . ASP A 1 76 ? 8.985 18.946 -26.786 1.00 31.77 76 ASP A CA 1
ATOM 602 C C . ASP A 1 76 ? 8.785 18.865 -25.263 1.00 31.77 76 ASP A C 1
ATOM 604 O O . ASP A 1 76 ? 7.660 18.890 -24.761 1.00 31.77 76 ASP A O 1
ATOM 608 N N . TYR A 1 77 ? 9.865 18.749 -24.489 1.00 41.47 77 TYR A N 1
ATOM 609 C CA . TYR A 1 77 ? 9.757 18.533 -23.044 1.00 41.47 77 TYR A CA 1
ATOM 610 C C . TYR A 1 77 ? 9.419 19.790 -22.231 1.00 41.47 77 TYR A C 1
ATOM 612 O O . TYR A 1 77 ? 9.180 19.656 -21.029 1.00 41.47 77 TYR A O 1
ATOM 620 N N . ILE A 1 78 ? 9.372 20.997 -22.818 1.00 38.19 78 ILE A N 1
ATOM 621 C CA . ILE A 1 78 ? 9.107 22.215 -22.037 1.00 38.19 78 ILE A CA 1
ATOM 622 C C . ILE A 1 78 ? 8.244 23.251 -22.788 1.00 38.19 78 ILE A C 1
ATOM 624 O O . ILE A 1 78 ? 8.560 23.686 -23.887 1.00 38.19 78 ILE A O 1
ATOM 628 N N . VAL A 1 79 ? 7.219 23.718 -22.060 1.00 40.16 79 VAL A N 1
ATOM 629 C CA . VAL A 1 79 ? 6.416 24.947 -22.217 1.00 40.16 79 VAL A CA 1
ATOM 630 C C . VAL A 1 79 ? 5.226 24.903 -23.186 1.00 40.16 79 VAL A C 1
ATOM 632 O O . VAL A 1 79 ? 5.276 25.433 -24.284 1.00 40.16 79 VAL A O 1
ATOM 635 N N . THR A 1 80 ? 4.063 24.498 -22.669 1.00 29.89 80 THR A N 1
ATOM 636 C CA . THR A 1 80 ? 2.834 25.308 -22.796 1.00 29.89 80 THR A CA 1
ATOM 637 C C . THR A 1 80 ? 2.018 25.165 -21.508 1.00 29.89 80 THR A C 1
ATOM 639 O O . THR A 1 80 ? 1.770 24.051 -21.078 1.00 29.89 80 THR A O 1
ATOM 642 N N . LYS A 1 81 ? 1.693 26.292 -20.848 1.00 31.53 81 LYS A N 1
ATOM 643 C CA . LYS A 1 81 ? 0.762 26.490 -19.703 1.00 31.53 81 LYS A CA 1
ATOM 644 C C . LYS A 1 81 ? 0.192 25.227 -19.006 1.00 31.53 81 LYS A C 1
ATOM 646 O O . LYS A 1 81 ? -1.022 25.074 -18.908 1.00 31.53 81 LYS A O 1
ATOM 651 N N . ALA A 1 82 ? 1.043 24.355 -18.473 1.00 43.09 82 ALA A N 1
ATOM 652 C CA . ALA A 1 82 ? 0.633 23.128 -17.796 1.00 43.09 82 ALA A CA 1
ATOM 653 C C . ALA A 1 82 ? 1.090 23.169 -16.332 1.00 43.09 82 ALA A C 1
ATOM 655 O O . ALA A 1 82 ? 2.147 23.718 -16.019 1.00 43.09 82 ALA A O 1
ATOM 656 N N . SER A 1 83 ? 0.291 22.606 -15.420 1.00 51.00 83 SER A N 1
ATOM 657 C CA . SER A 1 83 ? 0.691 22.411 -14.019 1.00 51.00 83 SER A CA 1
ATOM 658 C C . SER A 1 83 ? 2.075 21.723 -13.895 1.00 51.00 83 SER A C 1
ATOM 660 O O . SER A 1 83 ? 2.419 20.879 -14.728 1.00 51.00 83 SER A O 1
ATOM 662 N N . PRO A 1 84 ? 2.871 22.009 -12.844 1.00 52.28 84 PRO A N 1
ATOM 663 C CA . PRO A 1 84 ? 4.199 21.410 -12.642 1.00 52.28 84 PRO A CA 1
ATOM 664 C C . PRO A 1 84 ? 4.215 19.876 -12.654 1.00 52.28 84 PRO A C 1
ATOM 666 O O . PRO A 1 84 ? 5.259 19.270 -12.867 1.00 52.28 84 PRO A O 1
ATOM 669 N N . VAL A 1 85 ? 3.063 19.236 -12.436 1.00 53.75 85 VAL A N 1
ATOM 670 C CA . VAL A 1 85 ? 2.932 17.779 -12.434 1.00 53.75 85 VAL A CA 1
ATOM 671 C C . VAL A 1 85 ? 2.877 17.193 -13.852 1.00 53.75 85 VAL A C 1
ATOM 673 O O . VAL A 1 85 ? 3.386 16.094 -14.058 1.00 53.75 85 VAL A O 1
ATOM 676 N N . HIS A 1 86 ? 2.383 17.925 -14.863 1.00 58.38 86 HIS A N 1
ATOM 677 C CA . HIS A 1 86 ? 2.459 17.453 -16.261 1.00 58.38 86 HIS A CA 1
ATOM 678 C C . HIS A 1 86 ? 3.904 17.429 -16.778 1.00 58.38 86 HIS A C 1
ATOM 680 O O . HIS A 1 86 ? 4.214 16.660 -17.686 1.00 58.38 86 HIS A O 1
ATOM 686 N N . LEU A 1 87 ? 4.813 18.196 -16.159 1.00 59.22 87 LEU A N 1
ATOM 687 C CA . LEU A 1 87 ? 6.246 18.168 -16.476 1.00 59.22 87 LEU A CA 1
ATOM 688 C C . LEU A 1 87 ? 6.912 16.837 -16.079 1.00 59.22 87 LEU A C 1
ATOM 690 O O . LEU A 1 87 ? 7.959 16.491 -16.617 1.00 59.22 87 LEU A O 1
ATOM 694 N N . LEU A 1 88 ? 6.277 16.041 -15.209 1.00 70.25 88 LEU A N 1
ATOM 695 C CA . LEU A 1 88 ? 6.695 14.667 -14.899 1.00 70.25 88 LEU A CA 1
ATOM 696 C C . LEU A 1 88 ? 6.084 13.625 -15.848 1.00 70.25 88 LEU A C 1
ATOM 698 O O . LEU A 1 88 ? 6.313 12.429 -15.674 1.00 70.25 88 LEU A O 1
ATOM 702 N N . GLY A 1 89 ? 5.369 14.043 -16.899 1.00 69.12 89 GLY A N 1
ATOM 703 C CA . GLY A 1 89 ? 4.870 13.138 -17.940 1.00 69.12 89 GLY A CA 1
ATOM 704 C C . GLY A 1 89 ? 5.979 12.297 -18.587 1.00 69.12 89 GLY A C 1
ATOM 705 O O . GLY A 1 89 ? 5.744 11.145 -18.955 1.00 69.12 89 GLY A O 1
ATOM 706 N N . GLY A 1 90 ? 7.209 12.825 -18.643 1.00 78.69 90 GLY A N 1
ATOM 707 C CA . GLY A 1 90 ? 8.397 12.075 -19.056 1.00 78.69 90 GLY A CA 1
ATOM 708 C C . GLY A 1 90 ? 8.701 10.870 -18.157 1.00 78.69 90 GLY A C 1
ATOM 709 O O . GLY A 1 90 ? 8.997 9.796 -18.671 1.00 78.69 90 GLY A O 1
ATOM 710 N N . CYS A 1 91 ? 8.532 10.992 -16.837 1.00 86.94 91 CYS A N 1
ATOM 711 C CA . CYS A 1 91 ? 8.767 9.894 -15.895 1.00 86.94 91 CYS A CA 1
ATOM 712 C C . CYS A 1 91 ? 7.821 8.714 -16.143 1.00 86.94 91 CYS A C 1
ATOM 714 O O . CYS A 1 91 ? 8.266 7.572 -16.154 1.00 86.94 91 CYS A O 1
ATOM 716 N N . ASN A 1 92 ? 6.535 8.971 -16.404 1.00 82.88 92 ASN A N 1
ATOM 717 C CA . ASN A 1 92 ? 5.571 7.906 -16.707 1.00 82.88 92 ASN A CA 1
ATOM 718 C C . ASN A 1 92 ? 5.889 7.183 -18.025 1.00 82.88 92 ASN A C 1
ATOM 720 O O . ASN A 1 92 ? 5.784 5.957 -18.089 1.00 82.88 92 ASN A O 1
ATOM 724 N N . ARG A 1 93 ? 6.304 7.921 -19.064 1.00 85.00 93 ARG A N 1
ATOM 725 C CA . ARG A 1 93 ? 6.710 7.332 -20.353 1.00 85.00 93 ARG A CA 1
ATOM 726 C C . ARG A 1 93 ? 7.939 6.440 -20.197 1.00 85.00 93 ARG A C 1
ATOM 728 O O . ARG A 1 93 ? 7.943 5.308 -20.676 1.00 85.00 93 ARG A O 1
ATOM 735 N N . GLU A 1 94 ? 8.954 6.914 -19.483 1.00 90.75 94 GLU A N 1
ATOM 736 C CA . GLU A 1 94 ? 10.167 6.126 -19.255 1.00 90.75 94 GLU A CA 1
ATOM 737 C C . GLU A 1 94 ? 9.936 4.959 -18.291 1.00 90.75 94 GLU A C 1
ATOM 739 O O . GLU A 1 94 ? 10.518 3.893 -18.479 1.00 90.75 94 GLU A O 1
ATOM 744 N N . ALA A 1 95 ? 9.019 5.092 -17.328 1.00 90.38 95 ALA A N 1
ATOM 745 C CA . ALA A 1 95 ? 8.594 3.970 -16.499 1.00 90.38 95 ALA A CA 1
ATOM 746 C C . ALA A 1 95 ? 7.961 2.857 -17.343 1.00 90.38 95 ALA A C 1
ATOM 748 O O . ALA A 1 95 ? 8.251 1.679 -17.132 1.00 90.38 95 ALA A O 1
ATOM 749 N N . GLN A 1 96 ? 7.114 3.216 -18.312 1.00 87.88 96 GLN A N 1
ATOM 750 C CA . GLN A 1 96 ? 6.543 2.256 -19.254 1.00 87.88 96 GLN A CA 1
ATOM 751 C C . GLN A 1 96 ? 7.627 1.599 -20.115 1.00 87.88 96 GLN A C 1
ATOM 753 O O . GLN A 1 96 ? 7.641 0.374 -20.235 1.00 87.88 96 GLN A O 1
ATOM 758 N N . ARG A 1 97 ? 8.553 2.382 -20.680 1.00 91.94 97 ARG A N 1
ATOM 759 C CA . ARG A 1 97 ? 9.650 1.843 -21.496 1.00 91.94 97 ARG A CA 1
ATOM 760 C C . ARG A 1 97 ? 10.521 0.869 -20.698 1.00 91.94 97 ARG A C 1
ATOM 762 O O . ARG A 1 97 ? 10.802 -0.220 -21.186 1.00 91.94 97 ARG A O 1
ATOM 769 N N . ALA A 1 98 ? 10.887 1.218 -19.463 1.00 94.81 98 ALA A N 1
ATOM 770 C CA . ALA A 1 98 ? 11.656 0.346 -18.574 1.00 94.81 98 ALA A CA 1
ATOM 771 C C . ALA A 1 98 ? 10.920 -0.967 -18.251 1.00 94.81 98 ALA A C 1
ATOM 773 O O . ALA A 1 98 ? 11.543 -2.026 -18.215 1.00 94.81 98 ALA A O 1
ATOM 774 N N . HIS A 1 99 ? 9.596 -0.916 -18.064 1.00 92.31 99 HIS A N 1
ATOM 775 C CA . HIS A 1 99 ? 8.772 -2.108 -17.848 1.00 92.31 99 HIS A CA 1
ATOM 776 C C . HIS A 1 99 ? 8.781 -3.047 -19.060 1.00 92.31 99 HIS A C 1
ATOM 778 O O . HIS A 1 99 ? 9.108 -4.222 -18.914 1.00 92.31 99 HIS A O 1
ATOM 784 N N . LEU A 1 100 ? 8.490 -2.517 -20.251 1.00 92.75 100 LEU A N 1
ATOM 785 C CA . LEU A 1 100 ? 8.480 -3.298 -21.489 1.00 92.75 100 LEU A CA 1
ATOM 786 C C . LEU A 1 100 ? 9.858 -3.906 -21.781 1.00 92.75 100 LEU A C 1
ATOM 788 O O . LEU A 1 100 ? 9.955 -5.084 -22.115 1.00 92.75 100 LEU A O 1
ATOM 792 N N . LEU A 1 101 ? 10.933 -3.141 -21.572 1.00 95.56 101 LEU A N 1
ATOM 793 C CA . LEU A 1 101 ? 12.301 -3.641 -21.713 1.00 95.56 101 LEU A CA 1
ATOM 794 C C . LEU A 1 101 ? 12.631 -4.763 -20.735 1.00 95.56 101 LEU A C 1
ATOM 796 O O . LEU A 1 101 ? 13.322 -5.701 -21.119 1.00 95.56 101 LEU A O 1
ATOM 800 N N . ALA A 1 102 ? 12.145 -4.699 -19.494 1.00 95.00 102 ALA A N 1
ATOM 801 C CA . ALA A 1 102 ? 12.351 -5.776 -18.532 1.00 95.00 102 ALA A CA 1
ATOM 802 C C . ALA A 1 102 ? 11.676 -7.081 -18.988 1.00 95.00 102 ALA A C 1
ATOM 804 O O . ALA A 1 102 ? 12.268 -8.150 -18.847 1.00 95.00 102 ALA A O 1
ATOM 805 N N . ASP A 1 103 ? 10.476 -7.005 -19.567 1.00 92.44 103 ASP A N 1
ATOM 806 C CA . ASP A 1 103 ? 9.761 -8.177 -20.090 1.00 92.44 103 ASP A CA 1
ATOM 807 C C . ASP A 1 103 ? 10.397 -8.713 -21.384 1.00 92.44 103 ASP A C 1
ATOM 809 O O . ASP A 1 103 ? 10.532 -9.928 -21.565 1.00 92.44 103 ASP A O 1
ATOM 813 N N . MET A 1 104 ? 10.868 -7.825 -22.265 1.00 94.38 104 MET A N 1
ATOM 814 C CA . MET A 1 104 ? 11.641 -8.205 -23.453 1.00 94.38 104 MET A CA 1
ATOM 815 C C . MET A 1 104 ? 12.967 -8.870 -23.073 1.00 94.38 104 MET A C 1
ATOM 817 O O . MET A 1 104 ? 13.351 -9.870 -23.680 1.00 94.38 104 MET A O 1
ATOM 821 N N . LEU A 1 105 ? 13.657 -8.348 -22.056 1.00 95.50 105 LEU A N 1
ATOM 822 C CA . LEU A 1 105 ? 14.910 -8.908 -21.564 1.00 95.50 105 LEU A CA 1
ATOM 823 C C . LEU A 1 105 ? 14.696 -10.273 -20.906 1.00 95.50 105 LEU A C 1
ATOM 825 O O . LEU A 1 105 ? 15.498 -11.177 -21.120 1.00 95.50 105 LEU A O 1
ATOM 829 N N . GLU A 1 106 ? 13.605 -10.449 -20.162 1.00 95.19 106 GLU A N 1
ATOM 830 C CA . GLU A 1 106 ? 13.227 -11.745 -19.593 1.00 95.19 106 GLU A CA 1
ATOM 831 C C . GLU A 1 106 ? 12.900 -12.768 -20.692 1.00 95.19 106 GLU A C 1
ATOM 833 O O . GLU A 1 106 ? 13.381 -13.900 -20.655 1.00 95.19 106 GLU A O 1
ATOM 838 N N . SER A 1 107 ? 12.177 -12.348 -21.732 1.00 94.19 107 SER A N 1
ATOM 839 C CA . SER A 1 107 ? 11.906 -13.185 -22.908 1.00 94.19 107 SER A CA 1
ATOM 840 C C . SER A 1 107 ? 13.194 -13.569 -23.647 1.00 94.19 107 SER A C 1
ATOM 842 O O . SER A 1 107 ? 13.340 -14.698 -24.116 1.00 94.19 107 SER A O 1
ATOM 844 N N . LEU A 1 108 ? 14.156 -12.644 -23.739 1.00 94.25 108 LEU A N 1
ATOM 845 C CA . LEU A 1 108 ? 15.471 -12.912 -24.318 1.00 94.25 108 LEU A CA 1
ATOM 846 C C . LEU A 1 108 ? 16.274 -13.886 -23.448 1.00 94.25 108 LEU A C 1
ATOM 848 O O . LEU A 1 108 ? 16.896 -14.795 -23.990 1.00 94.25 108 LEU A O 1
ATOM 852 N N . ARG A 1 109 ? 16.228 -13.728 -22.118 1.00 95.50 109 ARG A N 1
ATOM 853 C CA . ARG A 1 109 ? 16.924 -14.582 -21.143 1.00 95.50 109 ARG A CA 1
ATOM 854 C C . ARG A 1 109 ? 16.502 -16.041 -21.285 1.00 95.50 109 ARG A C 1
ATOM 856 O O . ARG A 1 109 ? 17.354 -16.916 -21.351 1.00 95.50 109 ARG A O 1
ATOM 863 N N . GLN A 1 110 ? 15.203 -16.293 -21.427 1.00 95.12 110 GLN A N 1
ATOM 864 C CA . GLN A 1 110 ? 14.652 -17.640 -21.636 1.00 95.12 110 GLN A CA 1
ATOM 865 C C . GLN A 1 110 ? 15.103 -18.293 -22.953 1.00 95.12 110 GLN A C 1
ATOM 867 O O . GLN A 1 110 ? 14.959 -19.499 -23.127 1.00 95.12 110 GLN A O 1
ATOM 872 N N . ALA A 1 111 ? 15.649 -17.513 -23.885 1.00 93.12 111 ALA A N 1
ATOM 873 C CA . ALA A 1 111 ? 16.044 -17.959 -25.212 1.00 93.12 111 ALA A CA 1
ATOM 874 C C . ALA A 1 111 ? 17.565 -18.040 -25.437 1.00 93.12 111 ALA A C 1
ATOM 876 O O . ALA A 1 111 ? 17.987 -18.291 -26.569 1.00 93.12 111 ALA A O 1
ATOM 877 N N . VAL A 1 112 ? 18.380 -17.788 -24.410 1.00 93.81 112 VAL A N 1
ATOM 878 C CA . VAL A 1 112 ? 19.851 -17.817 -24.476 1.00 93.81 112 VAL A CA 1
ATOM 879 C C . VAL A 1 112 ? 20.431 -18.767 -23.416 1.00 93.81 112 VAL A C 1
ATOM 881 O O . VAL A 1 112 ? 19.727 -19.098 -22.458 1.00 93.81 112 VAL A O 1
ATOM 884 N N . PRO A 1 113 ? 21.701 -19.205 -23.553 1.00 93.06 113 PRO A N 1
ATOM 885 C CA . PRO A 1 113 ? 22.334 -20.113 -22.596 1.00 93.06 113 PRO A CA 1
ATOM 886 C C . PRO A 1 113 ? 22.352 -19.578 -21.156 1.00 93.06 113 PRO A C 1
ATOM 888 O O . PRO A 1 113 ? 22.516 -18.376 -20.930 1.00 93.06 113 PRO A O 1
ATOM 891 N N . GLU A 1 114 ? 22.259 -20.488 -20.182 1.00 93.00 114 GLU A N 1
ATOM 892 C CA . GLU A 1 114 ? 22.187 -20.168 -18.745 1.00 93.00 114 GLU A CA 1
ATOM 893 C C . GLU A 1 114 ? 23.383 -19.362 -18.225 1.00 93.00 114 GLU A C 1
ATOM 895 O O . GLU A 1 114 ? 23.234 -18.539 -17.323 1.00 93.00 114 GLU A O 1
ATOM 900 N N . SER A 1 115 ? 24.556 -19.505 -18.849 1.00 91.50 115 SER A N 1
ATOM 901 C CA . SER A 1 115 ? 25.767 -18.753 -18.494 1.00 91.50 115 SER A CA 1
ATOM 902 C C . SER A 1 115 ? 25.601 -17.229 -18.580 1.00 91.50 115 SER A C 1
ATOM 904 O O . SER A 1 115 ? 26.340 -16.492 -17.929 1.00 91.50 115 SER A O 1
ATOM 906 N N . LEU A 1 116 ? 24.624 -16.737 -19.349 1.00 89.62 116 LEU A N 1
ATOM 907 C CA . LEU A 1 116 ? 24.337 -15.307 -19.505 1.00 89.62 116 LEU A CA 1
ATOM 908 C C . LEU A 1 116 ? 23.224 -14.810 -18.569 1.00 89.62 116 LEU A C 1
ATOM 910 O O . LEU A 1 116 ? 23.017 -13.598 -18.452 1.00 89.62 116 LEU A O 1
ATOM 914 N N . HIS A 1 117 ? 22.511 -15.710 -17.884 1.00 93.50 117 HIS A N 1
ATOM 915 C CA . HIS A 1 117 ? 21.285 -15.371 -17.155 1.00 93.50 117 HIS A CA 1
ATOM 916 C C . HIS A 1 117 ? 21.528 -14.443 -15.972 1.00 93.50 117 HIS A C 1
ATOM 918 O O . HIS A 1 117 ? 20.719 -13.547 -15.750 1.00 93.50 117 HIS A O 1
ATOM 924 N N . THR A 1 118 ? 22.634 -14.608 -15.245 1.00 94.06 118 THR A N 1
ATOM 925 C CA . THR A 1 118 ? 22.919 -13.845 -14.018 1.00 94.06 118 THR A CA 1
ATOM 926 C C . THR A 1 118 ? 22.919 -12.336 -14.265 1.00 94.06 118 THR A C 1
ATOM 928 O O . THR A 1 118 ? 22.236 -11.583 -13.571 1.00 94.06 118 THR A O 1
ATOM 931 N N . HIS A 1 119 ? 23.632 -11.874 -15.296 1.00 91.75 119 HIS A N 1
ATOM 932 C CA . HIS A 1 119 ? 23.706 -10.446 -15.614 1.00 91.75 119 HIS A CA 1
ATOM 933 C C . HIS A 1 119 ? 22.409 -9.911 -16.237 1.00 91.75 119 HIS A C 1
ATOM 935 O O . HIS A 1 119 ? 22.036 -8.768 -15.968 1.00 91.75 119 HIS A O 1
ATOM 941 N N . MET A 1 120 ? 21.693 -10.727 -17.018 1.00 96.06 120 MET A N 1
ATOM 942 C CA . MET A 1 120 ? 20.380 -10.359 -17.565 1.00 96.06 120 MET A CA 1
ATOM 943 C C . MET A 1 120 ? 19.342 -10.183 -16.460 1.00 96.06 120 MET A C 1
ATOM 945 O O . MET A 1 120 ? 18.623 -9.187 -16.446 1.00 96.06 120 MET A O 1
ATOM 949 N N . ALA A 1 121 ? 19.303 -11.115 -15.506 1.00 95.00 121 ALA A N 1
ATOM 950 C CA . ALA A 1 121 ? 18.419 -11.052 -14.353 1.00 95.00 121 ALA A CA 1
ATOM 951 C C . ALA A 1 121 ? 18.716 -9.812 -13.500 1.00 95.00 121 ALA A C 1
ATOM 953 O O . ALA A 1 121 ? 17.787 -9.086 -13.150 1.00 95.00 121 ALA A O 1
ATOM 954 N N . ALA A 1 122 ? 19.995 -9.508 -13.244 1.00 95.75 122 ALA A N 1
ATOM 955 C CA . ALA A 1 122 ? 20.392 -8.304 -12.514 1.00 95.75 122 ALA A CA 1
ATOM 956 C C . ALA A 1 122 ? 19.898 -7.016 -13.201 1.00 95.75 122 ALA A C 1
ATOM 958 O O . ALA A 1 122 ? 19.271 -6.178 -12.558 1.00 95.75 122 ALA A O 1
ATOM 959 N N . VAL A 1 123 ? 20.101 -6.871 -14.517 1.00 97.06 123 VAL A N 1
ATOM 960 C CA . VAL A 1 123 ? 19.588 -5.707 -15.268 1.00 97.06 123 VAL A CA 1
ATOM 961 C C . VAL A 1 123 ? 18.055 -5.671 -15.266 1.00 97.06 123 VAL A C 1
ATOM 963 O O . VAL A 1 123 ? 17.469 -4.604 -15.096 1.00 97.06 123 VAL A O 1
ATOM 966 N N . GLY A 1 124 ? 17.392 -6.821 -15.409 1.00 96.38 124 GLY A N 1
ATOM 967 C CA . GLY A 1 124 ? 15.932 -6.927 -15.370 1.00 96.38 124 GLY A CA 1
ATOM 968 C C . GLY A 1 124 ? 15.330 -6.495 -14.028 1.00 96.38 124 GLY A C 1
ATOM 969 O O . GLY A 1 124 ? 14.325 -5.781 -14.011 1.00 96.38 124 GLY A O 1
ATOM 970 N N . ILE A 1 125 ? 15.957 -6.870 -12.908 1.00 95.31 125 ILE A N 1
ATOM 971 C CA . ILE A 1 125 ? 15.566 -6.430 -11.559 1.00 95.31 125 ILE A CA 1
ATOM 972 C C . ILE A 1 125 ? 15.669 -4.907 -11.454 1.00 95.31 125 ILE A C 1
ATOM 974 O O . ILE A 1 125 ? 14.704 -4.248 -11.058 1.00 95.31 125 ILE A O 1
ATOM 978 N N . GLU A 1 126 ? 16.796 -4.337 -11.879 1.00 97.62 126 GLU A N 1
ATOM 979 C CA . GLU A 1 126 ? 17.023 -2.895 -11.793 1.00 97.62 126 GLU A CA 1
ATOM 980 C C . GLU A 1 126 ? 16.097 -2.086 -12.714 1.00 97.62 126 GLU A C 1
ATOM 982 O O . GLU A 1 126 ? 15.610 -1.035 -12.303 1.00 97.62 126 GLU A O 1
ATOM 987 N N . LEU A 1 127 ? 15.768 -2.584 -13.912 1.00 96.56 127 LEU A N 1
ATOM 988 C CA . LEU A 1 127 ? 14.775 -1.968 -14.804 1.00 96.56 127 LEU A CA 1
ATOM 989 C C . LEU A 1 127 ? 13.381 -1.931 -14.171 1.00 96.56 127 LEU A C 1
ATOM 991 O O . LEU A 1 127 ? 12.686 -0.909 -14.230 1.00 96.56 127 LEU A O 1
ATOM 995 N N . ARG A 1 128 ? 12.968 -3.036 -13.532 1.00 94.06 128 ARG A N 1
ATOM 996 C CA . ARG A 1 128 ? 11.705 -3.077 -12.784 1.00 94.06 128 ARG A CA 1
ATOM 997 C C . ARG A 1 128 ? 11.744 -2.070 -11.638 1.00 94.06 128 ARG A C 1
ATOM 999 O O . ARG A 1 128 ? 10.764 -1.355 -11.453 1.00 94.06 128 ARG A O 1
ATOM 1006 N N . GLN A 1 129 ? 12.862 -1.944 -10.928 1.00 94.62 129 GLN A N 1
ATOM 1007 C CA . GLN A 1 129 ? 13.020 -0.942 -9.873 1.00 94.62 129 GLN A CA 1
ATOM 1008 C C . GLN A 1 129 ? 12.956 0.498 -10.412 1.00 94.62 129 GLN A C 1
ATOM 1010 O O . GLN A 1 129 ? 12.266 1.335 -9.825 1.00 94.62 129 GLN A O 1
ATOM 1015 N N . THR A 1 130 ? 13.571 0.784 -11.563 1.00 95.69 130 THR A N 1
ATOM 1016 C CA . THR A 1 130 ? 13.482 2.095 -12.229 1.00 95.69 130 THR A CA 1
ATOM 1017 C C . THR A 1 130 ? 12.039 2.449 -12.566 1.00 95.69 130 THR A C 1
ATOM 1019 O O . THR A 1 130 ? 11.580 3.552 -12.262 1.00 95.69 130 THR A O 1
ATOM 1022 N N . CYS A 1 131 ? 11.295 1.501 -13.141 1.00 92.19 131 CYS A N 1
ATOM 1023 C CA . CYS A 1 131 ? 9.874 1.665 -13.437 1.00 92.19 131 CYS A CA 1
ATOM 1024 C C . CYS A 1 131 ? 9.073 2.064 -12.185 1.00 92.19 131 CYS A C 1
ATOM 1026 O O . CYS A 1 131 ? 8.315 3.038 -12.211 1.00 92.19 131 CYS A O 1
ATOM 1028 N N . ARG A 1 132 ? 9.276 1.346 -11.076 1.00 89.31 132 ARG A N 1
ATOM 1029 C CA . ARG A 1 132 ? 8.577 1.582 -9.804 1.00 89.31 132 ARG A CA 1
ATOM 1030 C C . ARG A 1 132 ? 8.877 2.965 -9.236 1.00 89.31 132 ARG A C 1
ATOM 1032 O O . ARG A 1 132 ? 7.951 3.714 -8.933 1.00 89.31 132 ARG A O 1
ATOM 1039 N N . LEU A 1 133 ? 10.155 3.336 -9.163 1.00 92.69 133 LEU A N 1
ATOM 1040 C CA . LEU A 1 133 ? 10.587 4.611 -8.588 1.00 92.69 133 LEU A CA 1
ATOM 1041 C C . LEU A 1 133 ? 10.111 5.827 -9.397 1.00 92.69 133 LEU A C 1
ATOM 1043 O O . LEU A 1 133 ? 9.792 6.861 -8.809 1.00 92.69 133 LEU A O 1
ATOM 1047 N N . LEU A 1 134 ? 10.032 5.719 -10.728 1.00 91.31 134 LEU A N 1
ATOM 1048 C CA . LEU A 1 134 ? 9.500 6.780 -11.596 1.00 91.31 134 LEU A CA 1
ATOM 1049 C C . LEU A 1 134 ? 7.985 6.972 -11.434 1.00 91.31 134 LEU A C 1
ATOM 1051 O O . LEU A 1 134 ? 7.500 8.109 -11.407 1.00 91.31 134 LEU A O 1
ATOM 1055 N N . ARG A 1 135 ? 7.235 5.869 -11.308 1.00 85.94 135 ARG A N 1
ATOM 1056 C CA . ARG A 1 135 ? 5.793 5.905 -11.012 1.00 85.94 135 ARG A CA 1
ATOM 1057 C C . ARG A 1 135 ? 5.540 6.529 -9.648 1.00 85.94 135 ARG A C 1
ATOM 1059 O O . ARG A 1 135 ? 4.721 7.437 -9.527 1.00 85.94 135 ARG A O 1
ATOM 1066 N N . GLU A 1 136 ? 6.286 6.081 -8.643 1.00 85.00 136 GLU A N 1
ATOM 1067 C CA . GLU A 1 136 ? 6.197 6.600 -7.282 1.00 85.00 136 GLU A CA 1
ATOM 1068 C C . GLU A 1 136 ? 6.507 8.099 -7.217 1.00 85.00 136 GLU A C 1
ATOM 1070 O O . GLU A 1 136 ? 5.770 8.845 -6.570 1.00 85.00 136 GLU A O 1
ATOM 1075 N N . LEU A 1 137 ? 7.532 8.554 -7.947 1.00 87.25 137 LEU A N 1
ATOM 1076 C CA . LEU A 1 137 ? 7.886 9.970 -8.016 1.00 87.25 137 LEU A CA 1
ATOM 1077 C C . LEU A 1 137 ? 6.715 10.791 -8.548 1.00 87.25 137 LEU A C 1
ATOM 1079 O O . LEU A 1 137 ? 6.326 11.780 -7.931 1.00 87.25 137 LEU A O 1
ATOM 1083 N N . THR A 1 138 ? 6.110 10.341 -9.647 1.00 82.44 138 THR A N 1
ATOM 1084 C CA . THR A 1 138 ? 4.970 11.034 -10.253 1.00 82.44 138 THR A CA 1
ATOM 1085 C C . THR A 1 138 ? 3.777 11.083 -9.298 1.00 82.44 138 THR A C 1
ATOM 1087 O O . THR A 1 138 ? 3.233 12.161 -9.054 1.00 82.44 138 THR A O 1
ATOM 1090 N N . GLU A 1 139 ? 3.413 9.954 -8.682 1.00 76.00 139 GLU A N 1
ATOM 1091 C CA . GLU A 1 139 ? 2.327 9.876 -7.695 1.00 76.00 139 GLU A CA 1
ATOM 1092 C C . GLU A 1 139 ? 2.566 10.803 -6.486 1.00 76.00 139 GLU A C 1
ATOM 1094 O O . GLU A 1 139 ? 1.663 11.543 -6.085 1.00 76.00 139 GLU A O 1
ATOM 1099 N N . ARG A 1 140 ? 3.779 10.823 -5.914 1.00 78.12 140 ARG A N 1
ATOM 1100 C CA . ARG A 1 140 ? 4.131 11.689 -4.770 1.00 78.12 140 ARG A CA 1
ATOM 1101 C C . ARG A 1 140 ? 4.128 13.171 -5.145 1.00 78.12 140 ARG A C 1
ATOM 1103 O O . ARG A 1 140 ? 3.735 14.014 -4.335 1.00 78.12 140 ARG A O 1
ATOM 1110 N N . SER A 1 141 ? 4.515 13.504 -6.371 1.00 79.44 141 SER A N 1
ATOM 1111 C CA . SER A 1 141 ? 4.521 14.878 -6.877 1.00 79.44 141 SER A CA 1
ATOM 1112 C C . SER A 1 141 ? 3.128 15.498 -6.985 1.00 79.44 141 SER A C 1
ATOM 1114 O O . SER A 1 141 ? 2.990 16.707 -6.792 1.00 79.44 141 SER A O 1
ATOM 1116 N N . HIS A 1 142 ? 2.083 14.694 -7.198 1.00 72.62 142 HIS A N 1
ATOM 1117 C CA . HIS A 1 142 ? 0.698 15.174 -7.149 1.00 72.62 142 HIS A CA 1
ATOM 1118 C C . HIS A 1 142 ? 0.292 15.706 -5.763 1.00 72.62 142 HIS A C 1
ATOM 1120 O O . HIS A 1 142 ? -0.524 16.625 -5.672 1.00 72.62 142 HIS A O 1
ATOM 1126 N N . VAL A 1 143 ? 0.868 15.143 -4.697 1.00 69.19 143 VAL A N 1
ATOM 1127 C CA . VAL A 1 143 ? 0.582 15.483 -3.292 1.00 69.19 143 VAL A CA 1
ATOM 1128 C C . VAL A 1 143 ? 1.464 16.631 -2.830 1.00 69.19 143 VAL A C 1
ATOM 1130 O O . VAL A 1 143 ? 1.003 17.600 -2.230 1.00 69.19 143 VAL A O 1
ATOM 1133 N N . HIS A 1 144 ? 2.750 16.550 -3.156 1.00 74.69 144 HIS A N 1
ATOM 1134 C CA . HIS A 1 144 ? 3.762 17.495 -2.710 1.00 74.69 144 HIS A CA 1
ATOM 1135 C C . HIS A 1 144 ? 4.108 18.511 -3.803 1.00 74.69 144 HIS A C 1
ATOM 1137 O O . HIS A 1 144 ? 5.282 18.780 -4.054 1.00 74.69 144 HIS A O 1
ATOM 1143 N N . GLN A 1 145 ? 3.091 19.119 -4.427 1.00 72.50 145 GLN A N 1
ATOM 1144 C CA . GLN A 1 145 ? 3.245 20.040 -5.569 1.00 72.50 145 GLN A CA 1
ATOM 1145 C C . GLN A 1 145 ? 4.271 21.157 -5.324 1.00 72.50 145 GLN A C 1
ATOM 1147 O O . GLN A 1 145 ? 5.005 21.541 -6.228 1.00 72.50 145 GLN A O 1
ATOM 1152 N N . ARG A 1 146 ? 4.383 21.644 -4.081 1.00 73.31 146 ARG A N 1
ATOM 1153 C CA . ARG A 1 146 ? 5.347 22.693 -3.700 1.00 73.31 146 ARG A CA 1
ATOM 1154 C C . ARG A 1 146 ? 6.811 22.265 -3.823 1.00 73.31 146 ARG A C 1
ATOM 1156 O O . ARG A 1 146 ? 7.673 23.119 -3.970 1.00 73.31 146 ARG A O 1
ATOM 1163 N N . ARG A 1 147 ? 7.092 20.963 -3.744 1.00 77.75 147 ARG A N 1
ATOM 1164 C CA . ARG A 1 147 ? 8.442 20.383 -3.844 1.00 77.75 147 ARG A CA 1
ATOM 1165 C C . ARG A 1 147 ? 8.794 19.963 -5.271 1.00 77.75 147 ARG A C 1
ATOM 1167 O O . ARG A 1 147 ? 9.952 19.675 -5.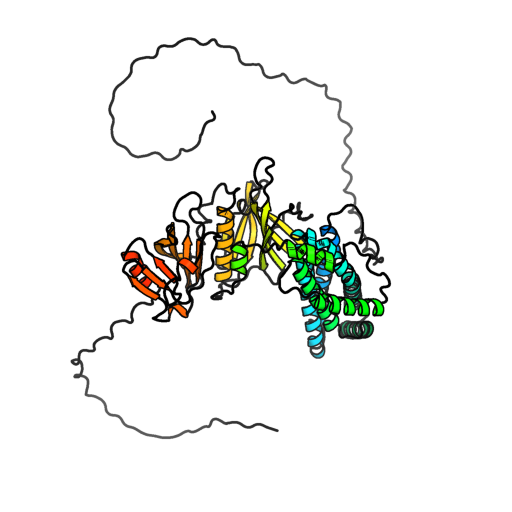554 1.00 77.75 147 ARG A O 1
ATOM 1174 N N . VAL A 1 148 ? 7.809 19.949 -6.172 1.00 78.94 148 VAL A N 1
ATOM 1175 C CA . VAL A 1 148 ? 7.981 19.536 -7.570 1.00 78.94 148 VAL A CA 1
ATOM 1176 C C . VAL A 1 148 ? 8.979 20.415 -8.327 1.00 78.94 148 VAL A C 1
ATOM 1178 O O . VAL A 1 148 ? 9.823 19.828 -8.993 1.00 78.94 148 VAL A O 1
ATOM 1181 N N . PRO A 1 149 ? 8.991 21.760 -8.202 1.00 80.06 149 PRO A N 1
ATOM 1182 C CA . PRO A 1 149 ? 9.978 22.582 -8.908 1.00 80.06 149 PRO A CA 1
ATOM 1183 C C . PRO A 1 149 ? 11.431 22.186 -8.612 1.00 80.06 149 PRO A C 1
ATOM 1185 O O . PRO A 1 149 ? 12.235 22.102 -9.530 1.00 80.06 149 PRO A O 1
ATOM 1188 N N . VAL A 1 150 ? 11.744 21.854 -7.354 1.00 81.69 150 VAL A N 1
ATOM 1189 C CA . VAL A 1 150 ? 13.081 21.381 -6.954 1.00 81.69 150 VAL A CA 1
ATOM 1190 C C . VAL A 1 150 ? 13.365 19.998 -7.534 1.00 81.69 150 VAL A C 1
ATOM 1192 O O . VAL A 1 150 ? 14.446 19.746 -8.054 1.00 81.69 150 VAL A O 1
ATOM 1195 N N . ALA A 1 151 ? 12.387 19.090 -7.478 1.00 85.00 151 ALA A N 1
ATOM 1196 C CA . ALA A 1 151 ? 12.529 17.755 -8.052 1.00 85.00 151 ALA A CA 1
ATOM 1197 C C . ALA A 1 151 ? 12.749 17.788 -9.570 1.00 85.00 151 ALA A C 1
ATOM 1199 O O . ALA A 1 151 ? 13.517 16.977 -10.080 1.00 85.00 151 ALA A O 1
ATOM 1200 N N . LEU A 1 152 ? 12.122 18.727 -10.285 1.00 84.44 152 LEU A N 1
ATOM 1201 C CA . LEU A 1 152 ? 12.267 18.864 -11.734 1.00 84.44 152 LEU A CA 1
ATOM 1202 C C . LEU A 1 152 ? 13.708 19.176 -12.148 1.00 84.44 152 LEU A C 1
ATOM 1204 O O . LEU A 1 152 ? 14.182 18.567 -13.105 1.00 84.44 152 LEU A O 1
ATOM 1208 N N . ASP A 1 153 ? 14.423 20.027 -11.407 1.00 83.44 153 ASP A N 1
ATOM 1209 C CA . ASP A 1 153 ? 15.837 20.330 -11.681 1.00 83.44 153 ASP A CA 1
ATOM 1210 C C . ASP A 1 153 ? 16.693 19.052 -11.671 1.00 83.44 153 ASP A C 1
ATOM 1212 O O . ASP A 1 153 ? 17.497 18.810 -12.572 1.00 83.44 153 ASP A O 1
ATOM 1216 N N . TYR A 1 154 ? 16.471 18.178 -10.688 1.00 88.06 154 TYR A N 1
ATOM 1217 C CA . TYR A 1 154 ? 17.174 16.901 -10.593 1.00 88.06 154 TYR A CA 1
ATOM 1218 C C . TYR A 1 154 ? 16.692 15.871 -11.624 1.00 88.06 154 TYR A C 1
ATOM 1220 O O . TYR A 1 154 ? 17.500 15.124 -12.180 1.00 88.06 154 TYR A O 1
ATOM 1228 N N . VAL A 1 155 ? 15.392 15.833 -11.931 1.00 89.25 155 VAL A N 1
ATOM 1229 C CA . VAL A 1 155 ? 14.843 14.953 -12.977 1.00 89.25 155 VAL A CA 1
ATOM 1230 C C . VAL A 1 155 ? 15.440 15.301 -14.341 1.00 89.25 155 VAL A C 1
ATOM 1232 O O . VAL A 1 155 ? 15.781 14.390 -15.089 1.00 89.25 155 VAL A O 1
ATOM 1235 N N . GLN A 1 156 ? 15.664 16.579 -14.656 1.00 86.94 156 GLN A N 1
ATOM 1236 C CA . GLN A 1 156 ? 16.317 16.984 -15.909 1.00 86.94 156 GLN A CA 1
ATOM 1237 C C . GLN A 1 156 ? 17.780 16.531 -16.030 1.00 86.94 156 GLN A C 1
ATOM 1239 O O . GLN A 1 156 ? 18.301 16.393 -17.145 1.00 86.94 156 GLN A O 1
ATOM 1244 N N . VAL A 1 157 ? 18.460 16.296 -14.906 1.00 88.19 157 VAL A N 1
ATOM 1245 C CA . VAL A 1 157 ? 19.809 15.715 -14.904 1.00 88.19 157 VAL A CA 1
ATOM 1246 C C . VAL A 1 157 ? 19.743 14.248 -15.325 1.00 88.19 157 VAL A C 1
ATOM 1248 O O . VAL A 1 157 ? 20.489 13.840 -16.217 1.00 88.19 157 VAL A O 1
ATOM 1251 N N . LEU A 1 158 ? 18.834 13.484 -14.714 1.00 92.25 158 LEU A N 1
ATOM 1252 C CA . LEU A 1 158 ? 18.700 12.038 -14.898 1.00 92.25 158 LEU A CA 1
ATOM 1253 C C . LEU A 1 158 ? 18.053 11.650 -16.230 1.00 92.25 158 LEU A C 1
ATOM 1255 O O . LEU A 1 158 ? 18.557 10.770 -16.930 1.00 92.25 158 LEU A O 1
ATOM 1259 N N . LEU A 1 159 ? 16.902 12.250 -16.536 1.00 90.88 159 LEU A N 1
ATOM 1260 C CA . LEU A 1 159 ? 15.961 11.728 -17.523 1.00 90.88 159 LEU A CA 1
ATOM 1261 C C . LEU A 1 159 ? 16.593 11.555 -18.915 1.00 90.88 159 LEU A C 1
ATOM 1263 O O . LEU A 1 159 ? 16.414 10.481 -19.477 1.00 90.88 159 LEU A O 1
ATOM 1267 N N . PRO A 1 160 ? 17.410 12.488 -19.448 1.00 90.88 160 PRO A N 1
ATOM 1268 C CA . PRO A 1 160 ? 18.059 12.296 -20.748 1.00 90.88 160 PRO A CA 1
ATOM 1269 C C . PRO A 1 160 ? 19.001 11.081 -20.803 1.00 90.88 160 PRO A C 1
ATOM 1271 O O . PRO A 1 160 ? 19.004 10.351 -21.794 1.00 90.88 160 PRO A O 1
ATOM 1274 N N . CYS A 1 161 ? 19.778 10.836 -19.741 1.00 92.81 161 CYS A N 1
ATOM 1275 C CA . CYS A 1 161 ? 20.691 9.689 -19.666 1.00 92.81 161 CYS A CA 1
ATOM 1276 C C . CYS A 1 161 ? 19.917 8.370 -19.595 1.00 92.81 161 CYS A C 1
ATOM 1278 O O . CYS A 1 161 ? 20.266 7.397 -20.270 1.00 92.81 161 CYS A O 1
ATOM 1280 N N . LEU A 1 162 ? 18.848 8.349 -18.793 1.00 95.44 162 LEU A N 1
ATOM 1281 C CA . LEU A 1 162 ? 17.969 7.194 -18.671 1.00 95.44 162 LEU A CA 1
ATOM 1282 C C . LEU A 1 162 ? 17.262 6.901 -19.999 1.00 95.44 162 LEU A C 1
ATOM 1284 O O . LEU A 1 162 ? 17.345 5.781 -20.493 1.00 95.44 162 LEU A O 1
ATOM 1288 N N . MET A 1 163 ? 16.632 7.913 -20.600 1.00 93.69 163 MET A N 1
ATOM 1289 C CA . MET A 1 163 ? 15.938 7.821 -21.887 1.00 93.69 163 MET A CA 1
ATOM 1290 C C . MET A 1 163 ? 16.828 7.216 -22.964 1.00 93.69 163 MET A C 1
ATOM 1292 O O . MET A 1 163 ? 16.417 6.272 -23.635 1.00 93.69 163 MET A O 1
ATOM 1296 N N . ARG A 1 164 ? 18.048 7.743 -23.113 1.00 93.94 164 ARG A N 1
ATOM 1297 C CA . ARG A 1 164 ? 18.987 7.249 -24.117 1.00 93.94 164 ARG A CA 1
ATOM 1298 C C . ARG A 1 164 ? 19.418 5.817 -23.832 1.00 93.94 164 ARG A C 1
ATOM 1300 O O . ARG A 1 164 ? 19.328 4.988 -24.723 1.00 93.94 164 ARG A O 1
ATOM 1307 N N . THR A 1 165 ? 19.772 5.501 -22.585 1.00 96.50 165 THR A N 1
ATOM 1308 C CA . THR A 1 165 ? 20.126 4.123 -22.207 1.00 96.50 165 THR A CA 1
ATOM 1309 C C . THR A 1 165 ? 18.990 3.148 -22.546 1.00 96.50 165 THR A C 1
ATOM 1311 O O . THR A 1 165 ? 19.236 2.109 -23.149 1.00 96.50 165 THR A O 1
ATOM 1314 N N . LEU A 1 166 ? 17.739 3.486 -22.210 1.00 97.25 166 LEU A N 1
ATOM 1315 C CA . LEU A 1 166 ? 16.579 2.647 -22.524 1.00 97.25 166 LEU A CA 1
ATOM 1316 C C . LEU A 1 166 ? 16.336 2.541 -24.040 1.00 97.25 166 LEU A C 1
ATOM 1318 O O . LEU A 1 166 ? 16.027 1.458 -24.530 1.00 97.25 166 LEU A O 1
ATOM 1322 N N . ALA A 1 167 ? 16.475 3.637 -24.788 1.00 95.56 167 ALA A N 1
ATOM 1323 C CA . ALA A 1 167 ? 16.310 3.638 -26.242 1.00 95.56 167 ALA A CA 1
ATOM 1324 C C . ALA A 1 167 ? 17.374 2.781 -26.946 1.00 95.56 167 ALA A C 1
ATOM 1326 O O . ALA A 1 167 ? 17.033 1.987 -27.821 1.00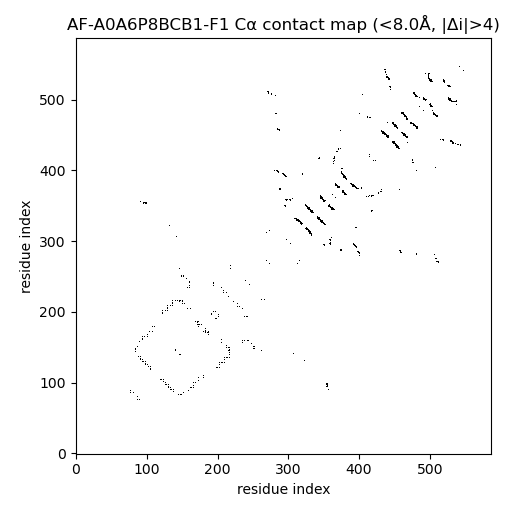 95.56 167 ALA A O 1
ATOM 1327 N N . ASP A 1 168 ? 18.634 2.883 -26.526 1.00 95.62 168 ASP A N 1
ATOM 1328 C CA . ASP A 1 168 ? 19.734 2.102 -27.090 1.00 95.62 168 ASP A CA 1
ATOM 1329 C C . ASP A 1 168 ? 19.534 0.606 -26.793 1.00 95.62 168 ASP A C 1
ATOM 1331 O O . ASP A 1 168 ? 19.626 -0.229 -27.693 1.00 95.62 168 ASP A O 1
ATOM 1335 N N . MET A 1 169 ? 19.155 0.250 -25.556 1.00 97.38 169 MET A N 1
ATOM 1336 C CA . MET A 1 169 ? 18.799 -1.133 -25.201 1.00 97.38 169 MET A CA 1
ATOM 1337 C C . MET A 1 169 ? 17.674 -1.687 -26.078 1.00 97.38 169 MET A C 1
ATOM 1339 O O . MET A 1 169 ? 17.751 -2.823 -26.545 1.00 97.38 169 MET A O 1
ATOM 1343 N N . TRP A 1 170 ? 16.635 -0.883 -26.312 1.00 96.44 170 TRP A N 1
ATOM 1344 C CA . TRP A 1 170 ? 15.506 -1.260 -27.157 1.00 96.44 170 TRP A CA 1
ATOM 1345 C C . TRP A 1 170 ? 15.961 -1.628 -28.570 1.00 96.44 170 TRP A C 1
ATOM 1347 O O . TRP A 1 170 ? 15.608 -2.697 -29.070 1.00 96.44 170 TRP A O 1
ATOM 1357 N N . GLN A 1 171 ? 16.805 -0.791 -29.180 1.00 96.00 171 GLN A N 1
ATOM 1358 C CA . GLN A 1 171 ? 17.336 -1.023 -30.525 1.00 96.00 171 GLN A CA 1
ATOM 1359 C C . GLN A 1 171 ? 18.109 -2.342 -30.622 1.00 96.00 171 GLN A C 1
ATOM 1361 O O . GLN A 1 171 ? 17.864 -3.123 -31.539 1.00 96.00 171 GLN A O 1
ATOM 1366 N N . TYR A 1 172 ? 18.989 -2.636 -29.659 1.00 96.00 172 TYR A N 1
ATOM 1367 C CA . TYR A 1 172 ? 19.744 -3.893 -29.668 1.00 96.00 172 TYR A CA 1
ATOM 1368 C C . TYR A 1 172 ? 18.857 -5.131 -29.509 1.00 96.00 172 TYR A C 1
ATOM 1370 O O . TYR A 1 172 ? 19.098 -6.151 -30.156 1.00 96.00 172 TYR A O 1
ATOM 1378 N N . ILE A 1 173 ? 17.850 -5.080 -28.633 1.00 94.19 173 ILE A N 1
ATOM 1379 C CA . ILE A 1 173 ? 16.991 -6.243 -28.366 1.00 94.19 173 ILE A CA 1
ATOM 1380 C C . ILE A 1 173 ? 16.073 -6.532 -29.566 1.00 94.19 173 ILE A C 1
ATOM 1382 O O . ILE A 1 173 ? 15.835 -7.703 -29.899 1.00 94.19 173 ILE A O 1
ATOM 1386 N N . GLU A 1 174 ? 15.592 -5.489 -30.247 1.00 93.25 174 GLU A N 1
ATOM 1387 C CA . GLU A 1 174 ? 14.730 -5.624 -31.424 1.00 93.25 174 GLU A CA 1
ATOM 1388 C C . GLU A 1 174 ? 15.469 -5.971 -32.718 1.00 93.25 174 GLU A C 1
ATOM 1390 O O . GLU A 1 174 ? 14.822 -6.468 -33.643 1.00 93.25 174 GLU A O 1
ATOM 1395 N N . ASP A 1 175 ? 16.789 -5.771 -32.797 1.00 93.19 175 ASP A N 1
ATOM 1396 C CA . ASP A 1 175 ? 17.557 -6.005 -34.021 1.00 93.19 175 ASP A CA 1
ATOM 1397 C C . ASP A 1 175 ? 17.495 -7.474 -34.476 1.00 93.19 175 ASP A C 1
ATOM 1399 O O . ASP A 1 175 ? 18.189 -8.366 -33.975 1.00 93.19 175 ASP A O 1
ATOM 1403 N N . LYS A 1 176 ? 16.652 -7.729 -35.481 1.00 90.94 176 LYS A N 1
ATOM 1404 C CA . LYS A 1 176 ? 16.430 -9.067 -36.036 1.00 90.94 176 LYS A CA 1
ATOM 1405 C C . LYS A 1 176 ? 17.603 -9.581 -36.867 1.00 90.94 176 LYS A C 1
ATOM 1407 O O . LYS A 1 176 ? 17.636 -10.786 -37.112 1.00 90.94 176 LYS A O 1
ATOM 1412 N N . ALA A 1 177 ? 18.549 -8.729 -37.263 1.00 93.00 177 ALA A N 1
ATOM 1413 C CA . ALA A 1 177 ? 19.730 -9.144 -38.017 1.00 93.00 177 ALA A CA 1
ATOM 1414 C C . ALA A 1 177 ? 20.727 -9.930 -37.150 1.00 93.00 177 ALA A C 1
ATOM 1416 O O . ALA A 1 177 ? 21.532 -10.702 -37.669 1.00 93.00 177 ALA A O 1
ATOM 1417 N N . MET A 1 178 ? 20.662 -9.768 -35.826 1.00 92.50 178 MET A N 1
ATOM 1418 C CA . MET A 1 178 ? 21.549 -10.430 -34.874 1.00 92.50 178 MET A CA 1
ATOM 1419 C C . MET A 1 178 ? 20.891 -11.659 -34.229 1.00 92.50 178 MET A C 1
ATOM 1421 O O . MET A 1 178 ? 19.684 -11.672 -33.946 1.00 92.50 178 MET A O 1
ATOM 1425 N N . SER A 1 179 ? 21.695 -12.684 -33.918 1.00 94.06 179 SER A N 1
ATOM 1426 C CA . SER A 1 179 ? 21.249 -13.802 -33.075 1.00 94.06 179 SER A CA 1
ATOM 1427 C C . SER A 1 179 ? 20.891 -13.304 -31.670 1.00 94.06 179 SER A C 1
ATOM 1429 O O . SER A 1 179 ? 21.442 -12.312 -31.194 1.00 94.06 179 SER A O 1
ATOM 1431 N N . ARG A 1 180 ? 19.972 -13.995 -30.983 1.00 92.69 180 ARG A N 1
ATOM 1432 C CA . ARG A 1 180 ? 19.494 -13.607 -29.640 1.00 92.69 180 ARG A CA 1
ATOM 1433 C C . ARG A 1 180 ? 20.638 -13.429 -28.636 1.00 92.69 180 ARG A C 1
ATOM 1435 O O . ARG A 1 180 ? 20.674 -12.449 -27.900 1.00 92.69 180 ARG A O 1
ATOM 1442 N N . GLU A 1 181 ? 21.608 -14.337 -28.663 1.00 93.69 181 GLU A N 1
ATOM 1443 C CA . GLU A 1 181 ? 22.801 -14.254 -27.823 1.00 93.69 181 GLU A CA 1
ATOM 1444 C C . GLU A 1 181 ? 23.677 -13.043 -28.168 1.00 93.69 181 GLU A C 1
ATOM 1446 O O . GLU A 1 181 ? 24.126 -12.319 -27.275 1.00 93.69 181 GLU A O 1
ATOM 1451 N N . MET A 1 182 ? 23.893 -12.785 -29.461 1.00 93.75 182 MET A N 1
ATOM 1452 C CA . MET A 1 182 ? 24.727 -11.670 -29.897 1.00 93.75 182 MET A CA 1
ATOM 1453 C C . MET A 1 182 ? 24.085 -10.314 -29.574 1.00 93.75 182 MET A C 1
ATOM 1455 O O . MET A 1 182 ? 24.809 -9.388 -29.212 1.00 93.75 182 MET A O 1
ATOM 1459 N N . ARG A 1 183 ? 22.747 -10.203 -29.623 1.00 95.00 183 ARG A N 1
ATOM 1460 C CA . ARG A 1 183 ? 22.018 -8.999 -29.178 1.00 95.00 183 ARG A CA 1
ATOM 1461 C C . ARG A 1 183 ? 22.368 -8.641 -27.741 1.00 95.00 183 ARG A C 1
ATOM 1463 O O . ARG A 1 183 ? 22.754 -7.508 -27.476 1.00 95.00 183 ARG A O 1
ATOM 1470 N N . TRP A 1 184 ? 22.296 -9.615 -26.829 1.00 95.75 184 TRP A N 1
ATOM 1471 C CA . TRP A 1 184 ? 22.645 -9.396 -25.425 1.00 95.75 184 TRP A CA 1
ATOM 1472 C C . TRP A 1 184 ? 24.122 -9.036 -25.249 1.00 95.75 184 TRP A C 1
ATOM 1474 O O . TRP A 1 184 ? 24.429 -8.011 -24.641 1.00 95.75 184 TRP A O 1
ATOM 1484 N N . ARG A 1 185 ? 25.041 -9.852 -25.787 1.00 95.25 185 ARG A N 1
ATOM 1485 C CA . ARG A 1 185 ? 26.488 -9.652 -25.597 1.00 95.25 185 ARG A CA 1
ATOM 1486 C C . ARG A 1 185 ? 26.943 -8.291 -26.117 1.00 95.25 185 ARG A C 1
ATOM 1488 O O . ARG A 1 185 ? 27.672 -7.590 -25.418 1.00 95.25 185 ARG A O 1
ATOM 1495 N N . LYS A 1 186 ? 26.485 -7.911 -27.314 1.00 95.94 186 LYS A N 1
ATOM 1496 C CA . LYS A 1 186 ? 26.827 -6.628 -27.928 1.00 95.94 186 LYS A CA 1
ATOM 1497 C C . LYS A 1 186 ? 26.232 -5.459 -27.149 1.00 95.94 186 LYS A C 1
ATOM 1499 O O . LYS A 1 186 ? 26.985 -4.587 -26.736 1.00 95.94 186 LYS A O 1
ATOM 1504 N N . MET A 1 187 ? 24.932 -5.497 -26.844 1.00 96.75 187 MET A N 1
ATOM 1505 C CA . MET A 1 187 ? 24.275 -4.470 -26.027 1.00 96.75 187 MET A CA 1
ATOM 1506 C C . MET A 1 187 ? 24.996 -4.263 -24.693 1.00 96.75 187 MET A C 1
ATOM 1508 O O . MET A 1 187 ? 25.303 -3.136 -24.312 1.00 96.75 187 MET A O 1
ATOM 1512 N N . TYR A 1 188 ? 25.274 -5.354 -23.974 1.00 96.25 188 TYR A N 1
ATOM 1513 C CA . TYR A 1 188 ? 25.907 -5.288 -22.665 1.00 96.25 188 TYR A CA 1
ATOM 1514 C C . TYR A 1 188 ? 27.333 -4.741 -22.762 1.00 96.25 188 TYR A C 1
ATOM 1516 O O . TYR A 1 188 ? 27.707 -3.893 -21.954 1.00 96.25 188 TYR A O 1
ATOM 1524 N N . SER A 1 189 ? 28.116 -5.183 -23.750 1.00 96.69 189 SER A N 1
ATOM 1525 C CA . SER A 1 189 ? 29.489 -4.714 -23.961 1.00 96.69 189 SER A CA 1
ATOM 1526 C C . SER A 1 189 ? 29.537 -3.237 -24.352 1.00 96.69 189 SER A C 1
ATOM 1528 O O . SER A 1 189 ? 30.247 -2.468 -23.702 1.00 96.69 189 SER A O 1
ATOM 1530 N N . ASP A 1 190 ? 28.742 -2.827 -25.341 1.00 96.31 190 ASP A N 1
ATOM 1531 C CA . ASP A 1 190 ? 28.757 -1.467 -25.884 1.00 96.31 190 ASP A CA 1
ATOM 1532 C C . ASP A 1 190 ? 28.275 -0.454 -24.838 1.00 96.31 190 ASP A C 1
ATOM 1534 O O . ASP A 1 190 ? 28.943 0.554 -24.594 1.00 96.31 190 ASP A O 1
ATOM 1538 N N . LEU A 1 191 ? 27.182 -0.756 -24.127 1.00 95.50 191 LEU A N 1
ATOM 1539 C CA . LEU A 1 191 ? 26.688 0.108 -23.050 1.00 95.50 191 LEU A CA 1
ATOM 1540 C C . LEU A 1 191 ? 27.609 0.098 -21.823 1.00 95.50 191 LEU A C 1
ATOM 1542 O O . LEU A 1 191 ? 27.742 1.119 -21.147 1.00 95.50 191 LEU A O 1
ATOM 1546 N N . THR A 1 192 ? 28.286 -1.012 -21.522 1.00 95.31 192 THR A N 1
ATOM 1547 C CA . THR A 1 192 ? 29.276 -1.025 -20.432 1.00 95.31 192 THR A CA 1
ATOM 1548 C C . THR A 1 192 ? 30.469 -0.136 -20.777 1.00 95.31 192 THR A C 1
ATOM 1550 O O . THR A 1 192 ? 30.895 0.671 -19.951 1.00 95.31 192 THR A O 1
ATOM 1553 N N . LYS A 1 193 ? 30.963 -0.222 -22.016 1.00 94.62 193 LYS A N 1
ATOM 1554 C CA . LYS A 1 193 ? 32.095 0.571 -22.506 1.00 94.62 193 LYS A CA 1
ATOM 1555 C C . LYS A 1 193 ? 31.774 2.064 -22.585 1.00 94.62 193 LYS A C 1
ATOM 1557 O O . LYS A 1 193 ? 32.603 2.874 -22.193 1.00 94.62 193 LYS A O 1
ATOM 1562 N N . GLU A 1 194 ? 30.579 2.431 -23.050 1.00 93.44 194 GLU A N 1
ATOM 1563 C CA . GLU A 1 194 ? 30.136 3.832 -23.114 1.00 93.44 194 GLU A CA 1
ATOM 1564 C C . GLU A 1 194 ? 30.106 4.485 -21.723 1.00 93.44 194 GLU A C 1
ATOM 1566 O O . GLU A 1 194 ? 30.529 5.626 -21.547 1.00 93.44 194 GLU A O 1
ATOM 1571 N N . GLY A 1 195 ? 29.598 3.758 -20.725 1.00 87.50 195 GLY A N 1
ATOM 1572 C CA . GLY A 1 195 ? 29.424 4.282 -19.371 1.00 87.50 195 GLY A CA 1
ATOM 1573 C C . GLY A 1 195 ? 30.649 4.135 -18.479 1.00 87.50 195 GLY A C 1
ATOM 1574 O O . GLY A 1 195 ? 30.684 4.759 -17.418 1.00 87.50 195 GLY A O 1
ATOM 1575 N N . ASP A 1 196 ? 31.627 3.323 -18.897 1.00 91.75 196 ASP A N 1
ATOM 1576 C CA . ASP A 1 196 ? 32.756 2.871 -18.073 1.00 91.75 196 ASP A CA 1
ATOM 1577 C C . ASP A 1 196 ? 32.286 2.203 -16.766 1.00 91.75 196 ASP A C 1
ATOM 1579 O O . ASP A 1 196 ? 32.869 2.359 -15.695 1.00 91.75 196 ASP A O 1
ATOM 1583 N N . MET A 1 197 ? 31.137 1.529 -16.833 1.00 94.69 197 MET A N 1
ATOM 1584 C CA . MET A 1 197 ? 30.555 0.793 -15.718 1.00 94.69 197 MET A CA 1
ATOM 1585 C C . MET A 1 197 ? 29.575 -0.263 -16.228 1.00 94.69 197 MET A C 1
ATOM 1587 O O . MET A 1 197 ? 28.888 -0.021 -17.226 1.00 94.69 197 MET A O 1
ATOM 1591 N N . PRO A 1 198 ? 29.453 -1.411 -15.539 1.00 95.75 198 PRO A N 1
ATOM 1592 C CA . PRO A 1 198 ? 28.467 -2.427 -15.873 1.00 95.75 198 PRO A CA 1
ATOM 1593 C C . PRO A 1 198 ? 27.046 -1.865 -15.965 1.00 95.75 198 PRO A C 1
ATOM 1595 O O . PRO A 1 198 ? 26.629 -1.043 -15.145 1.00 95.75 198 PRO A O 1
ATOM 1598 N N . LEU A 1 199 ? 26.262 -2.361 -16.925 1.00 95.69 199 LEU A N 1
ATOM 1599 C CA . LEU A 1 199 ? 24.914 -1.846 -17.185 1.00 95.69 199 LEU A CA 1
ATOM 1600 C C . LEU A 1 199 ? 23.986 -1.922 -15.958 1.00 95.69 199 LEU A C 1
ATOM 1602 O O . LEU A 1 199 ? 23.241 -0.984 -15.688 1.00 95.69 199 LEU A O 1
ATOM 1606 N N . HIS A 1 200 ? 24.060 -2.997 -15.169 1.00 95.75 200 HIS A N 1
ATOM 1607 C CA . HIS A 1 200 ? 23.279 -3.109 -13.932 1.00 95.75 200 HIS A CA 1
ATOM 1608 C C . HIS A 1 200 ? 23.683 -2.038 -12.899 1.00 95.75 200 HIS A C 1
ATOM 1610 O O . HIS A 1 200 ? 22.824 -1.437 -12.262 1.00 95.75 200 HIS A O 1
ATOM 1616 N N . GLN A 1 201 ? 24.978 -1.719 -12.789 1.00 96.00 201 GLN A N 1
ATOM 1617 C CA . GLN A 1 201 ? 25.491 -0.671 -11.902 1.00 96.00 201 GLN A CA 1
ATOM 1618 C C . GLN A 1 201 ? 25.074 0.739 -12.358 1.00 96.00 201 GLN A C 1
ATOM 1620 O O . GLN A 1 201 ? 24.816 1.619 -11.526 1.00 96.00 201 GLN A O 1
ATOM 1625 N N . ARG A 1 202 ? 24.936 0.942 -13.675 1.00 96.25 202 ARG A N 1
ATOM 1626 C CA . ARG A 1 202 ? 24.352 2.158 -14.258 1.00 96.25 202 ARG A CA 1
ATOM 1627 C C . ARG A 1 202 ? 22.911 2.356 -13.769 1.00 96.25 202 ARG A C 1
ATOM 1629 O O . ARG A 1 202 ? 22.588 3.425 -13.255 1.00 96.25 202 ARG A O 1
ATOM 1636 N N . PHE A 1 203 ? 22.068 1.321 -13.842 1.00 97.94 203 PHE A N 1
ATOM 1637 C CA . PHE A 1 203 ? 20.697 1.401 -13.323 1.00 97.94 203 PHE A CA 1
ATOM 1638 C C . PHE A 1 203 ? 20.633 1.514 -11.798 1.00 97.94 203 PHE A C 1
ATOM 1640 O O . PHE A 1 203 ? 19.842 2.312 -11.306 1.00 97.94 203 PHE A O 1
ATOM 1647 N N . LEU A 1 204 ? 21.504 0.834 -11.045 1.00 96.75 204 LEU A N 1
ATOM 1648 C CA . LEU A 1 204 ? 21.614 1.023 -9.590 1.00 96.75 204 LEU A CA 1
ATOM 1649 C C . LEU A 1 204 ? 21.886 2.489 -9.223 1.00 96.75 204 LEU A C 1
ATOM 1651 O O . LEU A 1 204 ? 21.312 3.016 -8.269 1.00 96.75 204 LEU A O 1
ATOM 1655 N N . THR A 1 205 ? 22.730 3.171 -10.000 1.00 96.75 205 THR A N 1
ATOM 1656 C CA . THR A 1 205 ? 22.999 4.608 -9.838 1.00 96.75 205 THR A CA 1
ATOM 1657 C C . THR A 1 205 ? 21.742 5.445 -10.096 1.00 96.75 205 THR A C 1
ATOM 1659 O O . THR A 1 205 ? 21.404 6.306 -9.281 1.00 96.75 205 THR A O 1
ATOM 1662 N N . PHE A 1 206 ? 21.004 5.166 -11.178 1.00 97.50 206 PHE A N 1
ATOM 1663 C CA . PHE A 1 206 ? 19.725 5.827 -11.471 1.00 97.50 206 PHE A CA 1
ATOM 1664 C C . PHE A 1 206 ? 18.682 5.585 -10.374 1.00 97.50 206 PHE A C 1
ATOM 1666 O O . PHE A 1 206 ? 18.028 6.524 -9.923 1.00 97.50 206 PHE A O 1
ATOM 1673 N N . ASN A 1 207 ? 18.563 4.346 -9.906 1.00 98.00 207 ASN A N 1
ATOM 1674 C CA . ASN A 1 207 ? 17.607 3.932 -8.886 1.00 98.00 207 ASN A CA 1
ATOM 1675 C C . ASN A 1 207 ? 17.927 4.557 -7.527 1.00 98.00 207 ASN A C 1
ATOM 1677 O O . ASN A 1 207 ? 17.026 5.057 -6.858 1.00 98.00 207 ASN A O 1
ATOM 1681 N N . SER A 1 208 ? 19.203 4.621 -7.147 1.00 97.00 208 SER A N 1
ATOM 1682 C CA . SER A 1 208 ? 19.631 5.276 -5.904 1.00 97.00 208 SER A CA 1
ATOM 1683 C C . SER A 1 208 ? 19.315 6.775 -5.925 1.00 97.00 208 SER A C 1
ATOM 1685 O O . SER A 1 208 ? 18.795 7.322 -4.952 1.00 97.00 208 SER A O 1
ATOM 1687 N N . PHE A 1 209 ? 19.551 7.432 -7.064 1.00 96.00 209 PHE A N 1
ATOM 1688 C CA . PHE A 1 209 ? 19.203 8.837 -7.268 1.00 96.00 209 PHE A CA 1
ATOM 1689 C C . PHE A 1 209 ? 17.684 9.071 -7.213 1.00 96.00 209 PHE A C 1
ATOM 1691 O O . PHE A 1 209 ? 17.215 9.932 -6.470 1.00 96.00 209 PHE A O 1
ATOM 1698 N N . LEU A 1 210 ? 16.892 8.267 -7.932 1.00 95.75 210 LEU A N 1
ATOM 1699 C CA . LEU A 1 210 ? 15.426 8.337 -7.906 1.00 95.75 210 LEU A CA 1
ATOM 1700 C C . LEU A 1 210 ? 14.844 8.054 -6.516 1.00 95.75 210 LEU A C 1
ATOM 1702 O O . LEU A 1 210 ? 13.842 8.659 -6.134 1.00 95.75 210 LEU A O 1
ATOM 1706 N N . HIS A 1 211 ? 15.450 7.149 -5.749 1.00 94.62 211 HIS A N 1
ATOM 1707 C CA . HIS A 1 211 ? 15.035 6.862 -4.379 1.00 94.62 211 HIS A CA 1
ATOM 1708 C C . HIS A 1 211 ? 15.208 8.089 -3.473 1.00 94.62 211 HIS A C 1
ATOM 1710 O O . HIS A 1 211 ? 14.271 8.474 -2.772 1.00 94.62 211 HIS A O 1
ATOM 1716 N N . LEU A 1 212 ? 16.360 8.761 -3.550 1.00 92.62 212 LEU A N 1
ATOM 1717 C CA . LEU A 1 212 ? 16.616 10.003 -2.813 1.00 92.62 212 LEU A CA 1
ATOM 1718 C C . LEU A 1 212 ? 15.694 11.145 -3.265 1.00 92.62 212 LEU A C 1
ATOM 1720 O O . LEU A 1 212 ? 15.214 11.909 -2.430 1.00 92.62 212 LEU A O 1
ATOM 1724 N N . LEU A 1 213 ? 15.356 11.228 -4.556 1.00 91.31 213 LEU A N 1
ATOM 1725 C CA . LEU A 1 213 ? 14.346 12.179 -5.035 1.00 91.31 213 LEU A CA 1
ATOM 1726 C C . LEU A 1 213 ? 12.955 11.890 -4.473 1.00 91.31 213 LEU A C 1
ATOM 1728 O O . LEU A 1 213 ? 12.260 12.810 -4.042 1.00 91.31 213 LEU A O 1
ATOM 1732 N N . ASN A 1 214 ? 12.552 10.622 -4.418 1.00 90.12 214 ASN A N 1
ATOM 1733 C CA . ASN A 1 214 ? 11.297 10.224 -3.789 1.00 90.12 214 ASN A CA 1
ATOM 1734 C C . ASN A 1 214 ? 11.262 10.598 -2.300 1.00 90.12 214 ASN A C 1
ATOM 1736 O O . ASN A 1 214 ? 10.231 11.075 -1.814 1.00 90.12 214 ASN A O 1
ATOM 1740 N N . GLN A 1 215 ? 12.372 10.413 -1.581 1.00 87.38 215 GLN A N 1
ATOM 1741 C CA . GLN A 1 215 ? 12.538 10.839 -0.188 1.00 87.38 215 GLN A CA 1
ATOM 1742 C C . GLN A 1 215 ? 12.432 12.362 -0.031 1.00 87.38 215 GLN A C 1
ATOM 1744 O O . GLN A 1 215 ? 11.696 12.835 0.835 1.00 87.38 215 GLN A O 1
ATOM 1749 N N . MET A 1 216 ? 13.084 13.128 -0.910 1.00 87.06 216 MET A N 1
ATOM 1750 C CA . MET A 1 216 ? 13.020 14.591 -0.934 1.00 87.06 216 MET A CA 1
ATOM 1751 C C . MET A 1 216 ? 11.588 15.094 -1.152 1.00 87.06 216 MET A C 1
ATOM 1753 O O . MET A 1 216 ? 11.100 15.948 -0.410 1.00 87.06 216 MET A O 1
ATOM 1757 N N . VAL A 1 217 ? 10.883 14.542 -2.146 1.00 84.19 217 VAL A N 1
ATOM 1758 C CA . VAL A 1 217 ? 9.494 14.919 -2.452 1.00 84.19 217 VAL A CA 1
ATOM 1759 C C . VAL A 1 217 ? 8.570 14.549 -1.291 1.00 84.19 217 VAL A C 1
ATOM 1761 O O . VAL A 1 217 ? 7.746 15.371 -0.891 1.00 84.19 217 VAL A O 1
ATOM 1764 N N . ALA A 1 218 ? 8.741 13.376 -0.678 1.00 78.94 218 ALA A N 1
ATOM 1765 C CA . ALA A 1 218 ? 7.989 12.994 0.520 1.00 78.94 218 ALA A CA 1
ATOM 1766 C C . ALA A 1 218 ? 8.389 13.797 1.772 1.00 78.94 218 ALA A C 1
ATOM 1768 O O . ALA A 1 218 ? 7.582 13.962 2.686 1.00 78.94 218 ALA A O 1
ATOM 1769 N N . GLY A 1 219 ? 9.585 14.389 1.800 1.00 76.12 219 GLY A N 1
ATOM 1770 C CA . GLY A 1 219 ? 10.114 15.130 2.949 1.00 76.12 219 GLY A CA 1
ATOM 1771 C C . GLY A 1 219 ? 10.383 14.214 4.126 1.00 76.12 219 GLY A C 1
ATOM 1772 O O . GLY A 1 219 ? 10.002 14.519 5.254 1.00 76.12 219 GLY A O 1
ATOM 1773 N N . THR A 1 220 ? 10.968 13.055 3.842 1.00 74.88 220 THR A N 1
ATOM 1774 C CA . THR A 1 220 ? 11.349 12.097 4.873 1.00 74.88 220 THR A CA 1
ATOM 1775 C C . THR A 1 220 ? 12.494 12.657 5.718 1.00 74.88 220 THR A C 1
ATOM 1777 O O . THR A 1 220 ? 13.404 13.264 5.153 1.00 74.88 220 THR A O 1
ATOM 1780 N N . PRO A 1 221 ? 12.524 12.390 7.036 1.00 70.00 221 PRO A N 1
ATOM 1781 C CA . PRO A 1 221 ? 13.610 12.852 7.906 1.00 70.00 221 PRO A CA 1
ATOM 1782 C C . PRO A 1 221 ? 14.968 12.218 7.560 1.00 70.00 221 PRO A C 1
ATOM 1784 O O . PRO A 1 221 ? 16.001 12.743 7.944 1.00 70.00 221 PRO A O 1
ATOM 1787 N N . PHE A 1 222 ? 14.966 11.110 6.814 1.00 74.44 222 PHE A N 1
ATOM 1788 C CA . PHE A 1 222 ? 16.161 10.377 6.387 1.00 74.44 222 PHE A CA 1
ATOM 1789 C C . PHE A 1 222 ? 16.747 10.857 5.051 1.00 74.44 222 PHE A C 1
ATOM 1791 O O . PHE A 1 222 ? 17.624 10.199 4.501 1.00 74.44 222 PHE A O 1
ATOM 1798 N N . PHE A 1 223 ? 16.236 11.959 4.494 1.00 85.25 223 PHE A N 1
ATOM 1799 C CA . PHE A 1 223 ? 16.722 12.473 3.219 1.00 85.25 223 PHE A CA 1
ATOM 1800 C C . PHE A 1 223 ? 18.166 12.988 3.342 1.00 85.25 223 PHE A C 1
ATOM 1802 O O . PHE A 1 223 ? 18.433 13.923 4.096 1.00 85.25 223 PHE A O 1
ATOM 1809 N N . ASP A 1 224 ? 19.075 12.406 2.556 1.00 86.69 224 ASP A N 1
ATOM 1810 C CA . ASP A 1 224 ? 20.485 12.797 2.485 1.00 86.69 224 ASP A CA 1
ATOM 1811 C C . ASP A 1 224 ? 20.773 13.602 1.203 1.00 86.69 224 ASP A C 1
ATOM 1813 O O . ASP A 1 224 ? 20.894 13.057 0.098 1.00 86.69 224 ASP A O 1
ATOM 1817 N N . LEU A 1 225 ? 20.915 14.922 1.363 1.00 88.12 225 LEU A N 1
ATOM 1818 C CA . LEU A 1 225 ? 21.261 15.842 0.278 1.00 88.12 225 LEU A CA 1
ATOM 1819 C C . LEU A 1 225 ? 22.671 15.589 -0.282 1.00 88.12 225 LEU A C 1
ATOM 1821 O O . LEU A 1 225 ? 22.887 15.712 -1.488 1.00 88.12 225 LEU A O 1
ATOM 1825 N N . HIS A 1 226 ? 23.632 15.204 0.560 1.00 88.81 226 HIS A N 1
ATOM 1826 C CA . HIS A 1 226 ? 25.000 14.936 0.116 1.00 88.81 226 HIS A CA 1
ATOM 1827 C C . HIS A 1 226 ? 25.064 13.662 -0.724 1.00 88.81 226 HIS A C 1
ATOM 1829 O O . HIS A 1 226 ? 25.754 13.627 -1.745 1.00 88.81 226 HIS A O 1
ATOM 1835 N N . ALA A 1 227 ? 24.327 12.615 -0.348 1.00 91.94 227 ALA A N 1
ATOM 1836 C CA . ALA A 1 227 ? 24.164 11.444 -1.205 1.00 91.94 227 ALA A CA 1
ATOM 1837 C C . ALA A 1 227 ? 23.526 11.813 -2.551 1.00 91.94 227 ALA A C 1
ATOM 1839 O O . ALA A 1 227 ? 24.030 11.376 -3.588 1.00 91.94 227 ALA A O 1
ATOM 1840 N N . LEU A 1 228 ? 22.481 12.651 -2.553 1.00 91.69 228 LEU A N 1
ATOM 1841 C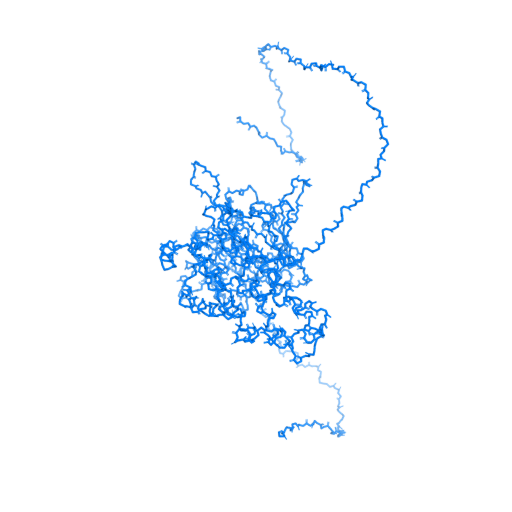 CA . LEU A 1 228 ? 21.814 13.071 -3.789 1.00 91.69 228 LEU A CA 1
ATOM 1842 C C . LEU A 1 228 ? 22.790 13.790 -4.732 1.00 91.69 228 LEU A C 1
ATOM 1844 O O . LEU A 1 228 ? 22.868 13.434 -5.908 1.00 91.69 228 LEU A O 1
ATOM 1848 N N . ASN A 1 229 ? 23.583 14.728 -4.209 1.00 89.75 229 ASN A N 1
ATOM 1849 C CA . ASN A 1 229 ? 24.580 15.465 -4.989 1.00 89.75 229 ASN A CA 1
ATOM 1850 C C . ASN A 1 229 ? 25.706 14.548 -5.507 1.00 89.75 229 ASN A C 1
ATOM 1852 O O . ASN A 1 229 ? 26.067 14.629 -6.678 1.00 89.75 229 ASN A O 1
ATOM 1856 N N . ARG A 1 230 ? 26.194 13.587 -4.706 1.00 93.25 230 ARG A N 1
ATOM 1857 C CA . ARG A 1 230 ? 27.187 12.593 -5.171 1.00 93.25 230 ARG A CA 1
ATOM 1858 C C . ARG A 1 230 ? 26.671 11.754 -6.340 1.00 93.25 230 ARG A C 1
ATOM 1860 O O . ARG A 1 230 ? 27.408 11.458 -7.279 1.00 93.25 230 ARG A O 1
ATOM 1867 N N . PHE A 1 231 ? 25.406 11.338 -6.298 1.00 94.12 231 PHE A N 1
ATOM 1868 C CA . PHE A 1 231 ? 24.800 10.620 -7.419 1.00 94.12 231 PHE A CA 1
ATOM 1869 C C . PHE A 1 231 ? 24.537 11.540 -8.618 1.00 94.12 231 PHE A C 1
ATOM 1871 O O . PHE A 1 231 ? 24.713 11.104 -9.755 1.00 94.12 231 PHE A O 1
ATOM 1878 N N . GLN A 1 232 ? 24.196 12.810 -8.385 1.00 92.75 232 GLN A N 1
ATOM 1879 C CA . GLN A 1 232 ? 24.077 13.818 -9.439 1.00 92.75 232 GLN A CA 1
ATOM 1880 C C . GLN A 1 232 ? 25.390 13.971 -10.217 1.00 92.75 232 GLN A C 1
ATOM 1882 O O . GLN A 1 232 ? 25.376 13.922 -11.445 1.00 92.75 232 GLN A O 1
ATOM 1887 N N . GLU A 1 233 ? 26.522 14.095 -9.522 1.00 91.56 233 GLU A N 1
ATOM 1888 C CA . GLU A 1 233 ? 27.856 14.191 -10.128 1.00 91.56 233 GLU A CA 1
ATOM 1889 C C . GLU A 1 233 ? 28.187 12.960 -10.977 1.00 91.56 233 GLU A C 1
ATOM 1891 O O . GLU A 1 233 ? 28.634 13.091 -12.119 1.00 91.56 233 GLU A O 1
ATOM 1896 N N . LYS A 1 234 ? 27.891 11.756 -10.470 1.00 93.31 234 LYS A N 1
ATOM 1897 C CA . LYS A 1 234 ? 28.058 10.508 -11.234 1.00 93.31 234 LYS A CA 1
ATOM 1898 C C . LYS A 1 234 ? 27.216 10.501 -12.511 1.00 93.31 234 LYS A C 1
ATOM 1900 O O . LYS A 1 234 ? 27.717 10.131 -13.571 1.00 93.31 234 LYS A O 1
ATOM 1905 N N . ILE A 1 235 ? 25.956 10.932 -12.432 1.00 93.62 235 ILE A N 1
ATOM 1906 C CA . ILE A 1 235 ? 25.059 11.003 -13.595 1.00 93.62 235 ILE A CA 1
ATOM 1907 C C . ILE A 1 235 ? 25.534 12.067 -14.590 1.00 93.62 235 ILE A C 1
ATOM 1909 O O . ILE A 1 235 ? 25.470 11.833 -15.794 1.00 93.62 235 ILE A O 1
ATOM 1913 N N . LEU A 1 236 ? 26.044 13.208 -14.122 1.00 91.75 236 LEU A N 1
ATOM 1914 C CA . LEU A 1 236 ? 26.624 14.244 -14.982 1.00 91.75 236 LEU A CA 1
ATOM 1915 C C . LEU A 1 236 ? 27.897 13.753 -15.684 1.00 91.75 236 LEU A C 1
ATOM 1917 O O . LEU A 1 236 ? 28.056 13.986 -16.880 1.00 91.75 236 LEU A O 1
ATOM 1921 N N . SER A 1 237 ? 28.764 13.016 -14.987 1.00 91.69 237 SER A N 1
ATOM 1922 C CA . SER A 1 237 ? 29.931 12.369 -15.601 1.00 91.69 237 SER A CA 1
ATOM 1923 C C . SER A 1 237 ? 29.510 11.381 -16.695 1.00 91.69 237 SER A C 1
ATOM 1925 O O . SER A 1 237 ? 30.023 11.436 -17.815 1.00 91.69 237 SER A O 1
ATOM 1927 N N . LEU A 1 238 ? 28.503 10.544 -16.419 1.00 91.81 238 LEU A N 1
ATOM 1928 C CA . LEU A 1 238 ? 27.922 9.641 -17.414 1.00 91.81 238 LEU A CA 1
ATOM 1929 C C . LEU A 1 238 ? 27.326 10.412 -18.602 1.00 91.81 238 LEU A C 1
ATOM 1931 O O . LEU A 1 238 ? 27.547 10.043 -19.749 1.00 91.81 238 LEU A O 1
ATOM 1935 N N . ARG A 1 239 ? 26.624 11.520 -18.349 1.00 90.94 239 ARG A N 1
ATOM 1936 C CA . ARG A 1 239 ? 26.028 12.386 -19.379 1.00 90.94 239 ARG A CA 1
ATOM 1937 C C . ARG A 1 239 ? 27.073 12.904 -20.369 1.00 90.94 239 ARG A C 1
ATOM 1939 O O . ARG A 1 239 ? 26.823 12.898 -21.576 1.00 90.94 239 ARG A O 1
ATOM 1946 N N . VAL A 1 240 ? 28.237 13.321 -19.862 1.00 89.56 240 VAL A N 1
ATOM 1947 C CA . VAL A 1 240 ? 29.379 13.758 -20.681 1.00 89.56 240 VAL A CA 1
ATOM 1948 C C . VAL A 1 240 ? 29.913 12.601 -21.521 1.00 89.56 240 VAL A C 1
ATOM 1950 O O . VAL A 1 240 ? 30.081 12.771 -22.727 1.00 89.56 240 VAL A O 1
ATOM 1953 N N . LYS A 1 241 ? 30.104 11.417 -20.922 1.00 89.56 241 LYS A N 1
ATOM 1954 C CA . LYS A 1 241 ? 30.549 10.206 -21.638 1.00 89.56 241 LYS A CA 1
ATOM 1955 C C . LYS A 1 241 ? 29.574 9.789 -22.748 1.00 89.56 241 LYS A C 1
ATOM 1957 O O . LYS A 1 241 ? 30.002 9.410 -23.831 1.00 89.56 241 LYS A O 1
ATOM 1962 N N . MET A 1 242 ? 28.272 9.962 -22.524 1.00 88.88 242 MET A N 1
ATOM 1963 C CA . MET A 1 242 ? 27.221 9.733 -23.523 1.00 88.88 242 MET A CA 1
ATOM 1964 C C . MET A 1 242 ? 27.130 10.853 -24.579 1.00 88.88 242 MET A C 1
ATOM 1966 O O . MET A 1 242 ? 26.345 10.754 -25.521 1.00 88.88 242 MET A O 1
ATOM 1970 N N . GLY A 1 243 ? 27.882 11.950 -24.454 1.00 86.31 243 GLY A N 1
ATOM 1971 C CA . GLY A 1 243 ? 27.843 13.069 -25.401 1.00 86.31 243 GLY A CA 1
ATOM 1972 C C . GLY A 1 243 ? 26.544 13.886 -25.366 1.00 86.31 243 GLY A C 1
ATOM 1973 O O . GLY A 1 243 ? 26.200 14.539 -26.353 1.00 86.31 243 GLY A O 1
ATOM 1974 N N . ILE A 1 244 ? 25.799 13.867 -24.256 1.00 85.56 244 ILE A N 1
ATOM 1975 C CA . ILE A 1 244 ? 24.558 14.640 -24.092 1.00 85.56 244 ILE A CA 1
ATOM 1976 C C . ILE A 1 244 ? 24.929 16.074 -23.669 1.00 85.56 244 ILE A C 1
ATOM 1978 O O . ILE A 1 244 ? 25.127 16.364 -22.491 1.00 85.56 244 ILE A O 1
ATOM 1982 N N . LYS A 1 245 ? 25.044 16.981 -24.649 1.00 69.19 245 LYS A N 1
ATOM 1983 C CA . LYS A 1 245 ? 25.660 18.318 -24.488 1.00 69.19 245 LYS A CA 1
ATOM 1984 C C . LYS A 1 245 ? 24.805 19.384 -23.788 1.00 69.19 245 LYS A C 1
ATOM 1986 O O . LYS A 1 245 ? 25.346 20.397 -23.360 1.00 69.19 245 LYS A O 1
ATOM 1991 N N . GLN A 1 246 ? 23.488 19.205 -23.685 1.00 63.34 246 GLN A N 1
ATOM 1992 C CA . GLN A 1 246 ? 22.626 20.209 -23.051 1.00 63.34 246 GLN A CA 1
ATOM 1993 C C . GLN A 1 246 ? 22.814 20.170 -21.531 1.00 63.34 246 GLN A C 1
ATOM 1995 O O . GLN A 1 246 ? 22.554 19.131 -20.922 1.00 63.34 246 GLN A O 1
ATOM 2000 N N . LEU A 1 247 ? 23.241 21.272 -20.911 1.00 63.06 247 LEU A N 1
ATOM 2001 C CA . LEU A 1 247 ? 23.135 21.428 -19.459 1.00 63.06 247 LEU A CA 1
ATOM 2002 C C . LEU A 1 247 ? 21.657 21.623 -19.074 1.00 63.06 247 LEU A C 1
ATOM 2004 O O . LEU A 1 247 ? 20.931 22.285 -19.817 1.00 63.06 247 LEU A O 1
ATOM 2008 N N . PRO A 1 248 ? 21.193 21.056 -17.946 1.00 64.25 248 PRO A N 1
ATOM 2009 C CA . PRO A 1 248 ? 19.837 21.292 -17.460 1.00 64.25 248 PRO A CA 1
ATOM 2010 C C . PRO A 1 248 ? 19.597 22.790 -17.244 1.00 64.25 248 PRO A C 1
ATOM 2012 O O . PRO A 1 248 ? 20.394 23.455 -16.579 1.00 64.25 248 PRO A O 1
ATOM 2015 N N . ALA A 1 249 ? 18.505 23.323 -17.791 1.00 62.78 249 ALA A N 1
ATOM 2016 C CA . ALA A 1 249 ? 18.073 24.675 -17.469 1.00 62.78 249 ALA A CA 1
ATOM 2017 C C . ALA A 1 249 ? 17.434 24.647 -16.077 1.00 62.78 249 ALA A C 1
ATOM 2019 O O . ALA A 1 249 ? 16.477 23.910 -15.852 1.00 62.78 249 ALA A O 1
ATOM 2020 N N . ARG A 1 250 ? 17.955 25.439 -15.136 1.00 64.81 250 ARG A N 1
ATOM 2021 C CA . ARG A 1 250 ? 17.389 25.507 -13.783 1.00 64.81 250 ARG A CA 1
ATOM 2022 C C . ARG A 1 250 ? 15.968 26.076 -13.852 1.00 64.81 250 ARG A C 1
ATOM 2024 O O . ARG A 1 250 ? 15.787 27.208 -14.294 1.00 64.81 250 ARG A O 1
ATOM 2031 N N . ILE A 1 251 ? 14.978 25.299 -13.424 1.00 62.47 251 ILE A N 1
ATOM 2032 C CA . ILE A 1 251 ? 13.573 25.713 -13.326 1.00 62.47 251 ILE A CA 1
ATOM 2033 C C . ILE A 1 251 ? 13.297 26.316 -11.937 1.00 62.47 251 ILE A C 1
ATOM 2035 O O . ILE A 1 251 ? 12.460 27.212 -11.816 1.00 62.47 251 ILE A O 1
ATOM 2039 N N . GLY A 1 252 ? 13.973 25.832 -10.886 1.00 61.25 252 GLY A N 1
ATOM 2040 C CA . GLY A 1 252 ? 13.682 26.171 -9.489 1.00 61.25 252 GLY A CA 1
ATOM 2041 C C . GLY A 1 252 ? 14.677 27.110 -8.780 1.00 61.25 252 GLY A C 1
ATOM 2042 O O . GLY A 1 252 ? 15.762 27.408 -9.287 1.00 61.25 252 GLY A O 1
ATOM 2043 N N . PRO A 1 253 ? 14.324 27.587 -7.566 1.00 61.75 253 PRO A N 1
ATOM 2044 C CA . PRO A 1 253 ? 15.267 28.256 -6.667 1.00 61.75 253 PRO A CA 1
ATOM 2045 C C . PRO A 1 253 ? 16.393 27.300 -6.225 1.00 61.75 253 PRO A C 1
ATOM 2047 O O . PRO A 1 253 ? 16.255 26.082 -6.360 1.00 61.75 253 PRO A O 1
ATOM 2050 N N . PRO A 1 254 ? 17.507 27.810 -5.666 1.00 66.50 254 PRO A N 1
ATOM 2051 C CA . PRO A 1 254 ? 18.607 26.960 -5.232 1.00 66.50 254 PRO A CA 1
ATOM 2052 C C . PRO A 1 254 ? 18.175 25.836 -4.277 1.00 66.50 254 PRO A C 1
ATOM 2054 O O . PRO A 1 254 ? 17.418 26.124 -3.348 1.00 66.50 254 PRO A O 1
ATOM 2057 N N . PRO A 1 255 ? 18.657 24.583 -4.458 1.00 66.56 255 PRO A N 1
ATOM 2058 C CA . PRO A 1 255 ? 18.223 23.429 -3.672 1.00 66.56 255 PRO A CA 1
ATOM 2059 C C . PRO A 1 255 ? 18.319 23.672 -2.170 1.00 66.56 255 PRO A C 1
ATOM 2061 O O . PRO A 1 255 ? 17.376 23.387 -1.448 1.00 66.56 255 PRO A O 1
ATOM 2064 N N . GLU A 1 256 ? 19.411 24.279 -1.706 1.00 67.00 256 GLU A N 1
ATOM 2065 C CA . GLU A 1 256 ? 19.634 24.584 -0.290 1.00 67.00 256 GLU A CA 1
ATOM 2066 C C . GLU A 1 256 ? 18.580 25.553 0.267 1.00 67.00 256 GLU A C 1
ATOM 2068 O O . GLU A 1 256 ? 17.986 25.297 1.312 1.00 67.00 256 GLU A O 1
ATOM 2073 N N . GLN A 1 257 ? 18.258 26.621 -0.469 1.00 62.53 257 GLN A N 1
ATOM 2074 C CA . GLN A 1 257 ? 17.227 27.584 -0.069 1.00 62.53 257 GLN A CA 1
ATOM 2075 C C . GLN A 1 257 ? 15.825 26.966 -0.115 1.00 62.53 257 GLN A C 1
ATOM 2077 O O . GLN A 1 257 ? 15.007 27.191 0.780 1.00 62.53 257 GLN A O 1
ATOM 2082 N N . ALA A 1 258 ? 15.548 26.150 -1.132 1.00 63.47 258 ALA A N 1
ATOM 2083 C CA . ALA A 1 258 ? 14.267 25.482 -1.288 1.00 63.47 258 ALA A CA 1
ATOM 2084 C C . ALA A 1 258 ? 14.043 24.418 -0.200 1.00 63.47 258 ALA A C 1
ATOM 2086 O O . ALA A 1 258 ? 12.956 24.336 0.369 1.00 63.47 258 ALA A O 1
ATOM 2087 N N . LEU A 1 259 ? 15.073 23.640 0.143 1.00 67.38 259 LEU A N 1
ATOM 2088 C CA . LEU A 1 259 ? 15.023 22.600 1.173 1.00 67.38 259 LEU A CA 1
ATOM 2089 C C . LEU A 1 259 ? 14.872 23.186 2.583 1.00 67.38 259 LEU A C 1
ATOM 2091 O O . LEU A 1 259 ? 14.102 22.647 3.379 1.00 67.38 259 LEU A O 1
ATOM 2095 N N . VAL A 1 260 ? 15.502 24.330 2.873 1.00 63.00 260 VAL A N 1
ATOM 2096 C CA . VAL A 1 260 ? 15.285 25.068 4.132 1.00 63.00 260 VAL A CA 1
ATOM 2097 C C . VAL A 1 260 ? 13.833 25.550 4.238 1.00 63.00 260 VAL A C 1
ATOM 2099 O O . VAL A 1 260 ? 13.179 25.313 5.255 1.00 63.00 260 VAL A O 1
ATOM 2102 N N . GLN A 1 261 ? 13.269 26.128 3.172 1.00 57.91 261 GLN A N 1
ATOM 2103 C CA . GLN A 1 261 ? 11.852 26.529 3.141 1.00 57.91 261 GLN A CA 1
ATOM 2104 C C . GLN A 1 261 ? 10.887 25.337 3.282 1.00 57.91 261 GLN A C 1
ATOM 2106 O O . GLN A 1 261 ? 9.796 25.475 3.843 1.00 57.91 261 GLN A O 1
ATOM 2111 N N . ILE A 1 262 ? 11.286 24.162 2.791 1.00 58.72 262 ILE A N 1
ATOM 2112 C CA . ILE A 1 262 ? 10.533 22.908 2.885 1.00 58.72 262 ILE A CA 1
ATOM 2113 C C . ILE A 1 262 ? 10.559 22.323 4.310 1.00 58.72 262 ILE A C 1
ATOM 2115 O O . ILE A 1 262 ? 9.537 21.791 4.754 1.00 58.72 262 ILE A O 1
ATOM 2119 N N . SER A 1 263 ? 11.691 22.415 5.015 1.00 55.06 263 SER A N 1
ATOM 2120 C CA . SER A 1 263 ? 11.891 21.844 6.357 1.00 55.06 263 SER A CA 1
ATOM 2121 C C . SER A 1 263 ? 11.124 22.612 7.445 1.00 55.06 263 SER A C 1
ATOM 2123 O O . SER A 1 263 ? 10.486 22.011 8.308 1.00 55.06 263 SER A O 1
ATOM 2125 N N . VAL A 1 264 ? 11.056 23.945 7.338 1.00 48.50 264 VAL A N 1
ATOM 2126 C CA . VAL A 1 264 ? 10.389 24.827 8.323 1.00 48.50 264 VAL A CA 1
ATOM 2127 C C . VAL A 1 264 ? 8.864 24.612 8.407 1.00 48.50 264 VAL A C 1
ATOM 2129 O O . VAL A 1 264 ? 8.238 24.981 9.397 1.00 48.50 264 VAL A O 1
ATOM 2132 N N . ARG A 1 265 ? 8.234 23.986 7.402 1.00 47.50 265 ARG A N 1
ATOM 2133 C CA . ARG A 1 265 ? 6.778 23.722 7.377 1.00 47.50 265 ARG A CA 1
ATOM 2134 C C . ARG A 1 265 ? 6.408 22.237 7.440 1.00 47.50 265 ARG A C 1
ATOM 2136 O O . ARG A 1 265 ? 5.351 21.880 6.922 1.00 47.50 265 ARG A O 1
ATOM 2143 N N . GLY A 1 266 ? 7.268 21.397 8.026 1.00 47.09 266 GLY A N 1
ATOM 2144 C CA . GLY A 1 266 ? 7.121 19.940 8.158 1.00 47.09 266 GLY A CA 1
ATOM 2145 C C . GLY A 1 266 ? 5.675 19.431 8.125 1.00 47.09 266 GLY A C 1
ATOM 2146 O O . GLY A 1 266 ? 4.958 19.478 9.116 1.00 47.09 266 GLY A O 1
ATOM 2147 N N . GLN A 1 267 ? 5.240 18.936 6.964 1.00 51.59 267 GLN A N 1
ATOM 2148 C CA . GLN A 1 267 ? 3.952 18.261 6.810 1.00 51.59 267 GLN A CA 1
ATOM 2149 C C . GLN A 1 267 ? 4.148 16.768 7.074 1.00 51.59 267 GLN A C 1
ATOM 2151 O O . GLN A 1 267 ? 4.025 15.948 6.166 1.00 51.59 267 GLN A O 1
ATOM 2156 N N . THR A 1 268 ? 4.510 16.396 8.301 1.00 52.97 268 THR A N 1
ATOM 2157 C CA . THR A 1 268 ? 4.291 15.017 8.738 1.00 52.97 268 THR A CA 1
ATOM 2158 C C . THR A 1 268 ? 2.829 14.898 9.138 1.00 52.97 268 THR A C 1
ATOM 2160 O O . THR A 1 268 ? 2.312 15.617 9.991 1.00 52.97 268 THR A O 1
ATOM 2163 N N . THR A 1 269 ? 2.125 14.015 8.446 1.00 60.56 269 THR A N 1
ATOM 2164 C CA . THR A 1 269 ? 0.708 13.772 8.669 1.00 60.56 269 THR A CA 1
ATOM 2165 C C . THR A 1 269 ? 0.565 12.980 9.962 1.00 60.56 269 THR A C 1
ATOM 2167 O O . THR A 1 269 ? 0.879 11.792 10.014 1.00 60.56 269 THR A O 1
ATOM 2170 N N . ASN A 1 270 ? 0.132 13.627 11.049 1.00 73.88 270 ASN A N 1
ATOM 2171 C CA . ASN A 1 270 ? -0.124 12.949 12.328 1.00 73.88 270 ASN A CA 1
ATOM 2172 C C . ASN A 1 270 ? -1.488 12.228 12.321 1.00 73.88 270 ASN A C 1
ATOM 2174 O O . ASN A 1 270 ? -2.272 12.307 13.266 1.00 73.88 270 ASN A O 1
ATOM 2178 N N . HIS A 1 271 ? -1.813 11.591 11.198 1.00 88.81 271 HIS A N 1
ATOM 2179 C CA . HIS A 1 271 ? -3.046 10.846 11.022 1.00 88.81 271 HIS A CA 1
ATOM 2180 C C . HIS A 1 271 ? -2.815 9.385 11.417 1.00 88.81 271 HIS A C 1
ATOM 2182 O O . HIS A 1 271 ? -1.808 8.790 11.030 1.00 88.81 271 HIS A O 1
ATOM 2188 N N . TRP A 1 272 ? -3.764 8.785 12.143 1.00 93.06 272 TRP A N 1
ATOM 2189 C CA . TRP A 1 272 ? -3.663 7.396 12.620 1.00 93.06 272 TRP A CA 1
ATOM 2190 C C . TRP A 1 272 ? -3.384 6.412 11.473 1.00 93.06 272 TRP A C 1
ATOM 2192 O O . TRP A 1 272 ? -2.580 5.499 11.614 1.00 93.06 272 TRP A O 1
ATOM 2202 N N . ALA A 1 273 ? -3.969 6.652 10.294 1.00 92.88 273 ALA A N 1
ATOM 2203 C CA . ALA A 1 273 ? -3.798 5.773 9.136 1.00 92.88 273 ALA A CA 1
ATOM 2204 C C . ALA A 1 273 ? -2.332 5.688 8.692 1.00 92.88 273 ALA A C 1
ATOM 2206 O O . ALA A 1 273 ? -1.850 4.613 8.356 1.00 92.88 273 ALA A O 1
ATOM 2207 N N . THR A 1 274 ? -1.589 6.794 8.767 1.00 88.62 274 THR A N 1
ATOM 2208 C CA . THR A 1 274 ? -0.152 6.802 8.481 1.00 88.62 274 THR A CA 1
ATOM 2209 C C . THR A 1 274 ? 0.616 5.913 9.464 1.00 88.62 274 THR A C 1
ATOM 2211 O O . THR A 1 274 ? 1.604 5.293 9.086 1.00 88.62 274 THR A O 1
ATOM 2214 N N . GLN A 1 275 ? 0.186 5.851 10.728 1.00 88.88 275 GLN A N 1
ATOM 2215 C CA . GLN A 1 275 ? 0.840 5.062 11.775 1.00 88.88 275 GLN A CA 1
ATOM 2216 C C . GLN A 1 275 ? 0.543 3.566 11.620 1.00 88.88 275 GLN A C 1
ATOM 2218 O O . GLN A 1 275 ? 1.481 2.773 11.633 1.00 88.88 275 GLN A O 1
ATOM 2223 N N . VAL A 1 276 ? -0.717 3.192 11.364 1.00 93.44 276 VAL A N 1
ATOM 2224 C CA . VAL A 1 276 ? -1.143 1.792 11.153 1.00 93.44 276 VAL A CA 1
ATOM 2225 C C . VAL A 1 276 ? -0.290 1.093 10.092 1.00 93.44 276 VAL A C 1
ATOM 2227 O O . VAL A 1 276 ? 0.170 -0.021 10.311 1.00 93.44 276 VAL A O 1
ATOM 2230 N N . TYR A 1 277 ? -0.012 1.762 8.969 1.00 90.50 277 TYR A N 1
ATOM 2231 C CA . TYR A 1 277 ? 0.772 1.180 7.870 1.00 90.50 277 TYR A CA 1
ATOM 2232 C C . TYR A 1 277 ? 2.290 1.383 7.980 1.00 90.50 277 TYR A C 1
ATOM 2234 O O . TYR A 1 277 ? 3.027 0.895 7.123 1.00 90.50 277 TYR A O 1
ATOM 2242 N N . LYS A 1 278 ? 2.772 2.095 9.006 1.00 87.31 278 LYS A N 1
ATOM 2243 C CA . LYS A 1 278 ? 4.203 2.151 9.355 1.00 87.31 278 LYS A CA 1
ATOM 2244 C C . LYS A 1 278 ? 4.615 1.019 10.289 1.00 87.31 278 LYS A C 1
ATOM 2246 O O . LYS A 1 278 ? 5.786 0.653 10.303 1.00 87.31 278 LYS A O 1
ATOM 2251 N N . GLN A 1 279 ? 3.679 0.508 11.083 1.00 88.88 279 GLN A N 1
ATOM 2252 C CA . GLN A 1 279 ? 3.935 -0.594 12.000 1.00 88.88 279 GLN A CA 1
ATOM 2253 C C . GLN A 1 279 ? 4.128 -1.913 11.242 1.00 88.88 279 GLN A C 1
ATOM 2255 O O . GLN A 1 279 ? 3.515 -2.151 10.199 1.00 88.88 279 GLN A O 1
ATOM 2260 N N . SER A 1 280 ? 4.966 -2.796 11.786 1.00 90.19 280 SER A N 1
ATOM 2261 C CA . SER A 1 280 ? 5.060 -4.181 11.326 1.00 90.19 280 SER A CA 1
ATOM 2262 C C . SER A 1 280 ? 3.771 -4.944 11.634 1.00 90.19 280 SER A C 1
ATOM 2264 O O . SER A 1 280 ? 3.069 -4.644 12.601 1.00 90.19 280 SER A O 1
ATOM 2266 N N . LEU A 1 281 ? 3.464 -5.952 10.818 1.00 92.31 281 LEU A N 1
ATOM 2267 C CA . LEU A 1 281 ? 2.382 -6.883 11.126 1.00 92.31 281 LEU A CA 1
ATOM 2268 C C . LEU A 1 281 ? 2.798 -7.792 12.291 1.00 92.31 281 LEU A C 1
ATOM 2270 O O . LEU A 1 281 ? 3.897 -8.341 12.250 1.00 92.31 281 LEU A O 1
ATOM 2274 N N . ALA A 1 282 ? 1.925 -7.956 13.288 1.00 90.44 282 ALA A N 1
ATOM 2275 C CA . ALA A 1 282 ? 2.145 -8.845 14.433 1.00 90.44 282 ALA A CA 1
ATOM 2276 C C . ALA A 1 282 ? 2.230 -10.325 14.012 1.00 90.44 282 ALA A C 1
ATOM 2278 O O . ALA A 1 282 ? 2.905 -11.133 14.646 1.00 90.44 282 ALA A O 1
ATOM 2279 N N . SER A 1 283 ? 1.555 -10.667 12.916 1.00 93.69 283 SER A N 1
ATOM 2280 C CA . SER A 1 283 ? 1.480 -11.997 12.317 1.00 93.69 283 SER A CA 1
ATOM 2281 C C . SER A 1 283 ? 1.213 -11.881 10.810 1.00 93.69 283 SER A C 1
ATOM 2283 O O . SER A 1 283 ? 0.925 -10.800 10.291 1.00 93.69 283 SER A O 1
ATOM 2285 N N . ARG A 1 284 ? 1.413 -12.979 10.073 1.00 95.12 284 ARG A N 1
ATOM 2286 C CA . ARG A 1 284 ? 1.238 -13.054 8.612 1.00 95.12 284 ARG A CA 1
ATOM 2287 C C . ARG A 1 284 ? 0.552 -14.361 8.237 1.00 95.12 284 ARG A C 1
ATOM 2289 O O . ARG A 1 284 ? 1.162 -15.231 7.618 1.00 95.12 284 ARG A O 1
ATOM 2296 N N . THR A 1 285 ? -0.697 -14.508 8.646 1.00 95.31 285 THR A N 1
ATOM 2297 C CA . THR A 1 285 ? -1.487 -15.717 8.415 1.00 95.31 285 THR A CA 1
ATOM 2298 C C . THR A 1 285 ? -1.863 -15.802 6.935 1.00 95.31 285 THR A C 1
ATOM 2300 O O . THR A 1 285 ? -2.554 -14.908 6.434 1.00 95.31 285 THR A O 1
ATOM 2303 N N . PRO A 1 286 ? -1.394 -16.822 6.194 1.00 93.75 286 PRO A N 1
ATOM 2304 C CA . PRO A 1 286 ? -1.682 -16.938 4.773 1.00 93.75 286 PRO A CA 1
ATOM 2305 C C . PRO A 1 286 ? -3.172 -17.204 4.553 1.00 93.75 286 PRO A C 1
ATOM 2307 O O . PRO A 1 286 ? -3.782 -18.024 5.232 1.00 93.75 286 PRO A O 1
ATOM 2310 N N . LEU A 1 287 ? -3.759 -16.523 3.572 1.00 91.44 287 LEU A N 1
ATOM 2311 C CA . LEU A 1 287 ? -5.137 -16.784 3.162 1.00 91.44 287 LEU A CA 1
ATOM 2312 C C . LEU A 1 287 ? -5.167 -17.919 2.141 1.00 91.44 287 LEU A C 1
ATOM 2314 O O . LEU A 1 287 ? -4.386 -17.906 1.192 1.00 91.44 287 LEU A O 1
ATOM 2318 N N . GLU A 1 288 ? -6.104 -18.854 2.257 1.00 82.94 288 GLU A N 1
ATOM 2319 C CA . GLU A 1 288 ? -6.282 -19.948 1.292 1.00 82.94 288 GLU A CA 1
ATOM 2320 C C . GLU A 1 288 ? -7.116 -19.539 0.056 1.00 82.94 288 GLU A C 1
ATOM 2322 O O . GLU A 1 288 ? -7.642 -18.424 -0.037 1.00 82.94 288 GLU A O 1
ATOM 2327 N N . GLY A 1 289 ? -7.165 -20.405 -0.963 1.00 78.19 289 GLY A N 1
ATOM 2328 C CA . GLY A 1 289 ? -7.944 -20.209 -2.196 1.00 78.19 289 GLY A CA 1
ATOM 2329 C C . GLY A 1 289 ? -7.142 -19.855 -3.460 1.00 78.19 289 GLY A C 1
ATOM 2330 O O . GLY A 1 289 ? -5.915 -19.784 -3.479 1.00 78.19 289 GLY A O 1
ATOM 2331 N N . LYS A 1 290 ? -7.841 -19.639 -4.583 1.00 79.81 290 LYS A N 1
ATOM 2332 C CA . LYS A 1 290 ? -7.200 -19.266 -5.857 1.00 79.81 290 LYS A CA 1
ATOM 2333 C C . LYS A 1 290 ? -6.878 -17.773 -5.866 1.00 79.81 290 LYS A C 1
ATOM 2335 O O . LYS A 1 290 ? -7.780 -16.946 -5.727 1.00 79.81 290 LYS A O 1
ATOM 2340 N N . LYS A 1 291 ? -5.607 -17.412 -6.084 1.00 80.31 291 LYS A N 1
ATOM 2341 C CA . LYS A 1 291 ? -5.208 -16.007 -6.258 1.00 80.31 291 LYS A CA 1
ATOM 2342 C C . LYS A 1 291 ? -5.870 -15.457 -7.521 1.00 80.31 291 LYS A C 1
ATOM 2344 O O . LYS A 1 291 ? -5.678 -15.997 -8.608 1.00 80.31 291 LYS A O 1
ATOM 2349 N N . ARG A 1 292 ? -6.675 -14.410 -7.354 1.00 86.75 292 ARG A N 1
ATOM 2350 C CA . ARG A 1 292 ? -7.156 -13.567 -8.452 1.00 86.75 292 ARG A CA 1
ATOM 2351 C C . ARG A 1 292 ? -6.269 -12.335 -8.509 1.00 86.75 292 ARG A C 1
ATOM 2353 O O . ARG A 1 292 ? -5.783 -11.897 -7.471 1.00 86.75 292 ARG A O 1
ATOM 2360 N N . GLU A 1 293 ? -6.056 -11.808 -9.701 1.00 90.12 293 GLU A N 1
ATOM 2361 C CA . GLU A 1 293 ? -5.359 -10.536 -9.855 1.00 90.12 293 GLU A CA 1
ATOM 2362 C C . GLU A 1 293 ? -6.234 -9.407 -9.317 1.00 90.12 293 GLU A C 1
ATOM 2364 O O . GLU A 1 293 ? -7.454 -9.384 -9.528 1.00 90.12 293 GLU A O 1
ATOM 2369 N N . SER A 1 294 ? -5.606 -8.474 -8.615 1.00 93.75 294 SER A N 1
ATOM 2370 C CA . SER A 1 294 ? -6.231 -7.219 -8.244 1.00 93.75 294 SER A CA 1
ATOM 2371 C C . SER A 1 294 ? -6.424 -6.375 -9.493 1.00 93.75 294 SER A C 1
ATOM 2373 O O . SER A 1 294 ? -5.617 -6.373 -10.421 1.00 93.75 294 SER A O 1
ATOM 2375 N N . VAL A 1 295 ? -7.509 -5.618 -9.514 1.00 93.19 295 VAL A N 1
ATOM 2376 C CA . VAL A 1 295 ? -7.878 -4.779 -10.643 1.00 93.19 295 VAL A CA 1
ATOM 2377 C C . VAL A 1 295 ? -8.573 -3.530 -10.139 1.00 93.19 295 VAL A C 1
ATOM 2379 O O . VAL A 1 295 ? -9.424 -3.581 -9.253 1.00 93.19 295 VAL A O 1
ATOM 2382 N N . VAL A 1 296 ? -8.239 -2.399 -10.753 1.00 91.50 296 VAL A N 1
ATOM 2383 C CA . VAL A 1 296 ? -9.028 -1.169 -10.657 1.00 91.50 296 VAL A CA 1
ATOM 2384 C C . VAL A 1 296 ? -9.780 -0.998 -11.968 1.00 91.50 296 VAL A C 1
ATOM 2386 O O . VAL A 1 296 ? -9.187 -0.996 -13.053 1.00 91.50 296 VAL A O 1
ATOM 2389 N N . HIS A 1 297 ? -11.098 -0.865 -11.874 1.00 88.56 297 HIS A N 1
ATOM 2390 C CA . HIS A 1 297 ? -11.974 -0.628 -13.009 1.00 88.56 297 HIS A CA 1
ATOM 2391 C C . HIS A 1 297 ? -12.030 0.872 -13.290 1.00 88.56 297 HIS A C 1
ATOM 2393 O O . HIS A 1 297 ? -12.834 1.620 -12.736 1.00 88.56 297 HIS A O 1
ATOM 2399 N N . THR A 1 298 ? -11.153 1.334 -14.175 1.00 72.44 298 THR A N 1
ATOM 2400 C CA . THR A 1 298 ? -11.154 2.732 -14.604 1.00 72.44 298 THR A CA 1
ATOM 2401 C C . THR A 1 298 ? -12.268 2.979 -15.613 1.00 72.44 298 THR A C 1
ATOM 2403 O O . THR A 1 298 ? -12.312 2.332 -16.663 1.00 72.44 298 THR A O 1
ATOM 2406 N N . ARG A 1 299 ? -13.149 3.948 -15.343 1.00 66.50 299 ARG A N 1
ATOM 2407 C CA . ARG A 1 299 ? -14.105 4.434 -16.348 1.00 66.50 299 ARG A CA 1
ATOM 2408 C C . ARG A 1 299 ? -13.319 5.095 -17.489 1.00 66.50 299 ARG A C 1
ATOM 2410 O O . ARG A 1 299 ? -12.480 5.958 -17.241 1.00 66.50 299 ARG A O 1
ATOM 2417 N N . SER A 1 300 ? -13.594 4.693 -18.733 1.00 48.56 300 SER A N 1
ATOM 2418 C CA . SER A 1 300 ? -12.845 5.104 -19.938 1.00 48.56 300 SER A CA 1
ATOM 2419 C C . SER A 1 300 ? -12.793 6.621 -20.180 1.00 48.56 300 SER A C 1
ATOM 2421 O O . SER A 1 300 ? -11.986 7.073 -20.982 1.00 48.56 300 SER A O 1
ATOM 2423 N N . THR A 1 301 ? -13.640 7.408 -19.515 1.00 43.59 301 THR A N 1
ATOM 2424 C CA . THR A 1 301 ? -13.765 8.859 -19.709 1.00 43.59 301 THR A CA 1
ATOM 2425 C C . THR A 1 301 ? -12.871 9.711 -18.800 1.00 43.59 301 THR A C 1
ATOM 2427 O O . THR A 1 301 ? -12.847 10.922 -18.979 1.00 43.59 301 THR A O 1
ATOM 2430 N N . HIS A 1 302 ? -12.133 9.123 -17.846 1.00 44.53 302 HIS A N 1
ATOM 2431 C CA . HIS A 1 302 ? -11.360 9.879 -16.839 1.00 44.53 302 HIS A CA 1
ATOM 2432 C C . HIS A 1 302 ? -9.899 9.431 -16.676 1.00 44.53 302 HIS A C 1
ATOM 2434 O O . HIS A 1 302 ? -9.282 9.714 -15.654 1.00 44.53 302 HIS A O 1
ATOM 2440 N N . ALA A 1 303 ? -9.320 8.751 -17.672 1.00 42.91 303 ALA A N 1
ATOM 2441 C CA . ALA A 1 303 ? -7.889 8.416 -17.656 1.00 42.91 303 ALA A CA 1
ATOM 2442 C C . ALA A 1 303 ? -6.968 9.657 -17.766 1.00 42.91 303 ALA A C 1
ATOM 2444 O O . ALA A 1 303 ? -5.749 9.536 -17.686 1.00 42.91 303 ALA A O 1
ATOM 2445 N N . SER A 1 304 ? -7.547 10.846 -17.940 1.00 44.88 304 SER A N 1
ATOM 2446 C CA . SER A 1 304 ? -6.875 12.135 -18.038 1.00 44.88 304 SER A CA 1
ATOM 2447 C C . SER A 1 304 ? -6.768 12.817 -16.667 1.00 44.88 304 SER A C 1
ATOM 2449 O O . SER A 1 304 ? -7.767 13.186 -16.059 1.00 44.88 304 SER A O 1
ATOM 2451 N N . GLU A 1 305 ? -5.521 12.989 -16.223 1.00 56.53 305 GLU A N 1
ATOM 2452 C CA . GLU A 1 305 ? -5.045 13.993 -15.261 1.00 56.53 305 GLU A CA 1
ATOM 2453 C C . GLU A 1 305 ? -5.812 14.078 -13.933 1.00 56.53 305 GLU A C 1
ATOM 2455 O O . GLU A 1 305 ? -6.678 14.924 -13.713 1.00 56.53 305 GLU A O 1
ATOM 2460 N N . LEU A 1 306 ? -5.410 13.233 -12.979 1.00 68.06 306 LEU A N 1
ATOM 2461 C CA . LEU A 1 306 ? -5.780 13.410 -11.579 1.00 68.06 306 LEU A CA 1
ATOM 2462 C C . LEU A 1 306 ? -5.216 14.738 -11.051 1.00 68.06 306 LEU A C 1
ATOM 2464 O O . LEU A 1 306 ? -4.056 14.835 -10.646 1.00 68.06 306 LEU A O 1
ATOM 2468 N N . SER A 1 307 ? -6.053 15.773 -11.041 1.00 71.94 307 SER A N 1
ATOM 2469 C CA . SER A 1 307 ? -5.766 17.025 -10.354 1.00 71.94 307 SER A CA 1
ATOM 2470 C C . SER A 1 307 ? -6.196 16.924 -8.892 1.00 71.94 307 SER A C 1
ATOM 2472 O O . SER A 1 307 ? -7.295 16.466 -8.557 1.00 71.94 307 SER A O 1
ATOM 2474 N N . PHE A 1 308 ? -5.300 17.338 -8.001 1.00 77.00 308 PHE A N 1
ATOM 2475 C CA . PHE A 1 308 ? -5.544 17.353 -6.565 1.00 77.00 308 PHE A CA 1
ATOM 2476 C C . PHE A 1 308 ? -5.646 18.800 -6.088 1.00 77.00 308 PHE A C 1
ATOM 2478 O O . PHE A 1 308 ? -4.777 19.608 -6.434 1.00 77.00 308 PHE A O 1
ATOM 2485 N N . PRO A 1 309 ? -6.684 19.150 -5.306 1.00 79.88 309 PRO A N 1
ATOM 2486 C CA . PRO A 1 309 ? -6.809 20.492 -4.762 1.00 79.88 309 PRO A CA 1
ATOM 2487 C C . PRO A 1 309 ? -5.646 20.803 -3.802 1.00 79.88 309 PRO A C 1
ATOM 2489 O O . PRO A 1 309 ? -5.162 19.898 -3.106 1.00 79.88 309 PRO A O 1
ATOM 2492 N N . PRO A 1 310 ? -5.201 22.072 -3.714 1.00 74.88 310 PRO A N 1
ATOM 2493 C CA . PRO A 1 310 ? -4.185 22.482 -2.751 1.00 74.88 310 PRO A CA 1
ATOM 2494 C C . PRO A 1 310 ? -4.588 22.109 -1.322 1.00 74.88 310 PRO A C 1
ATOM 2496 O O . PRO A 1 310 ? -5.723 22.335 -0.916 1.00 74.88 310 PRO A O 1
ATOM 2499 N N . GLY A 1 311 ? -3.654 21.553 -0.548 1.00 75.81 311 GLY A N 1
ATOM 2500 C CA . GLY A 1 311 ? -3.931 21.067 0.809 1.00 75.81 311 GLY A CA 1
ATOM 2501 C C . GLY A 1 311 ? -4.422 19.618 0.877 1.00 75.81 311 GLY A C 1
ATOM 2502 O O . GLY A 1 311 ? -4.793 19.169 1.959 1.00 75.81 311 GLY A O 1
ATOM 2503 N N . THR A 1 312 ? -4.405 18.894 -0.247 1.00 82.62 312 THR A N 1
ATOM 2504 C CA . THR A 1 312 ? -4.536 17.432 -0.257 1.00 82.62 312 THR A CA 1
ATOM 2505 C C . THR A 1 312 ? -3.382 16.782 0.496 1.00 82.62 312 THR A C 1
ATOM 2507 O O . THR A 1 312 ? -2.224 17.166 0.340 1.00 82.62 312 THR A O 1
ATOM 2510 N N . GLU A 1 313 ? -3.706 15.759 1.273 1.00 83.88 313 GLU A N 1
ATOM 2511 C CA . GLU A 1 313 ? -2.770 15.025 2.109 1.00 83.88 313 GLU A CA 1
ATOM 2512 C C . GLU A 1 313 ? -2.849 13.528 1.797 1.00 83.88 313 GLU A C 1
ATOM 2514 O O . GLU A 1 313 ? -3.939 12.962 1.807 1.00 83.88 313 GLU A O 1
ATOM 2519 N N . LEU A 1 314 ? -1.713 12.881 1.517 1.00 85.31 314 LEU A N 1
ATOM 2520 C CA . LEU A 1 314 ? -1.637 11.423 1.386 1.00 85.31 314 LEU A CA 1
ATOM 2521 C C . LEU A 1 314 ? -1.591 10.788 2.780 1.00 85.31 314 LEU A C 1
ATOM 2523 O O . LEU A 1 314 ? -0.713 11.113 3.579 1.00 85.31 314 LEU A O 1
ATOM 2527 N N . LEU A 1 315 ? -2.515 9.866 3.046 1.00 88.94 315 LEU A N 1
ATOM 2528 C CA . LEU A 1 315 ? -2.558 9.092 4.284 1.00 88.94 315 LEU A CA 1
ATOM 2529 C C . LEU A 1 315 ? -1.657 7.861 4.194 1.00 88.94 315 LEU A C 1
ATOM 2531 O O . LEU A 1 315 ? -0.710 7.711 4.959 1.00 88.94 315 LEU A O 1
ATOM 2535 N N . PHE A 1 316 ? -1.950 6.975 3.245 1.00 89.62 316 PHE A N 1
ATOM 2536 C CA . PHE A 1 316 ? -1.168 5.770 2.995 1.00 89.62 316 PHE A CA 1
ATOM 2537 C C . PHE A 1 316 ? -1.386 5.271 1.567 1.00 89.62 316 PHE A C 1
ATOM 2539 O O . PHE A 1 316 ? -2.360 5.633 0.899 1.00 89.62 316 PHE A O 1
ATOM 2546 N N . ARG A 1 317 ? -0.468 4.414 1.118 1.00 89.00 317 ARG A N 1
ATOM 2547 C CA . ARG A 1 317 ? -0.498 3.737 -0.179 1.00 89.00 317 ARG A CA 1
ATOM 2548 C C . ARG A 1 317 ? -0.273 2.246 0.026 1.00 89.00 317 ARG A C 1
ATOM 2550 O O . ARG A 1 317 ? 0.610 1.852 0.785 1.00 89.00 317 ARG A O 1
ATOM 2557 N N . ARG A 1 318 ? -1.041 1.424 -0.680 1.00 91.62 318 ARG A N 1
ATOM 2558 C CA . ARG A 1 318 ? -0.866 -0.030 -0.755 1.00 91.62 318 ARG A CA 1
ATOM 2559 C C . ARG A 1 318 ? -0.682 -0.447 -2.201 1.00 91.62 318 ARG A C 1
ATOM 2561 O O . ARG A 1 318 ? -1.364 0.067 -3.080 1.00 91.62 318 ARG A O 1
ATOM 2568 N N . VAL A 1 319 ? 0.248 -1.363 -2.433 1.00 90.69 319 VAL A N 1
ATOM 2569 C CA . VAL A 1 319 ? 0.519 -1.943 -3.749 1.00 90.69 319 VAL A CA 1
ATOM 2570 C C . VAL A 1 319 ? 0.088 -3.398 -3.770 1.00 90.69 319 VAL A C 1
ATOM 2572 O O . VAL A 1 319 ? 0.168 -4.090 -2.757 1.00 90.69 319 VAL A O 1
ATOM 2575 N N . PHE A 1 320 ? -0.359 -3.844 -4.932 1.00 91.50 320 PHE A N 1
ATOM 2576 C CA . PHE A 1 320 ? -0.863 -5.180 -5.192 1.00 91.50 320 PHE A CA 1
ATOM 2577 C C . PHE A 1 320 ? -0.238 -5.705 -6.488 1.00 91.50 320 PHE A C 1
ATOM 2579 O O . PHE A 1 320 ? 0.187 -4.926 -7.344 1.00 91.50 320 PHE A O 1
ATOM 2586 N N . ASP A 1 321 ? -0.154 -7.031 -6.598 1.00 88.44 321 ASP A N 1
ATOM 2587 C CA . ASP A 1 321 ? 0.293 -7.759 -7.795 1.00 88.44 321 ASP A CA 1
ATOM 2588 C C . ASP A 1 321 ? 1.578 -7.214 -8.416 1.00 88.44 321 ASP A C 1
ATOM 2590 O O . ASP A 1 321 ? 1.603 -6.750 -9.552 1.00 88.44 321 ASP A O 1
ATOM 2594 N N . ASN A 1 322 ? 2.661 -7.258 -7.635 1.00 82.31 322 ASN A N 1
ATOM 2595 C CA . ASN A 1 322 ? 3.982 -6.780 -8.050 1.00 82.31 322 ASN A CA 1
ATOM 2596 C C . ASN A 1 322 ? 3.971 -5.317 -8.526 1.00 82.31 322 ASN A C 1
ATOM 2598 O O . ASN A 1 322 ? 4.710 -4.950 -9.436 1.00 82.31 322 ASN A O 1
ATOM 2602 N N . GLU A 1 323 ? 3.141 -4.492 -7.878 1.00 79.69 323 GLU A N 1
ATOM 2603 C CA . GLU A 1 323 ? 2.971 -3.058 -8.146 1.00 79.69 323 GLU A CA 1
ATOM 2604 C C . GLU A 1 323 ? 2.238 -2.734 -9.456 1.00 79.69 323 GLU A C 1
ATOM 2606 O O . GLU A 1 323 ? 2.229 -1.583 -9.902 1.00 79.69 323 GLU A O 1
ATOM 2611 N N . ASN A 1 324 ? 1.559 -3.720 -10.047 1.00 84.75 324 ASN A N 1
ATOM 2612 C CA . ASN A 1 324 ? 0.643 -3.484 -11.160 1.00 84.75 324 ASN A CA 1
ATOM 2613 C C . ASN A 1 324 ? -0.625 -2.759 -10.714 1.00 84.75 324 ASN A C 1
ATOM 2615 O O . ASN A 1 324 ? -1.251 -2.076 -11.521 1.00 84.75 324 ASN A O 1
ATOM 2619 N N . VAL A 1 325 ? -0.995 -2.856 -9.439 1.00 90.75 325 VAL A N 1
ATOM 2620 C CA . VAL A 1 325 ? -2.106 -2.096 -8.869 1.00 90.75 325 VAL A CA 1
ATOM 2621 C C . VAL A 1 325 ? -1.637 -1.336 -7.636 1.00 90.75 325 VAL A C 1
ATOM 2623 O O . VAL A 1 325 ? -0.894 -1.866 -6.811 1.00 90.75 325 VAL A O 1
ATOM 2626 N N . SER A 1 326 ? -2.072 -0.087 -7.491 1.00 90.81 326 SER A N 1
ATOM 2627 C CA . SER A 1 326 ? -1.872 0.702 -6.275 1.00 90.81 326 SER A CA 1
ATOM 2628 C C . SER A 1 326 ? -3.180 1.334 -5.811 1.00 90.81 326 SER A C 1
ATOM 2630 O O . SER A 1 326 ? -4.018 1.736 -6.615 1.00 90.81 326 SER A O 1
ATOM 2632 N N . MET A 1 327 ? -3.349 1.411 -4.494 1.00 93.88 327 MET A N 1
ATOM 2633 C CA . MET A 1 327 ? -4.462 2.064 -3.816 1.00 93.88 327 MET A CA 1
ATOM 2634 C C . MET A 1 327 ? -3.898 3.114 -2.866 1.00 93.88 327 MET A C 1
ATOM 2636 O O . MET A 1 327 ? -3.191 2.773 -1.917 1.00 93.88 327 MET A O 1
ATOM 2640 N N . SER A 1 328 ? -4.222 4.378 -3.106 1.00 91.50 328 SER A N 1
ATOM 2641 C CA . SER A 1 328 ? -3.749 5.514 -2.315 1.00 91.50 328 SER A CA 1
ATOM 2642 C C . SER A 1 328 ? -4.928 6.241 -1.680 1.00 91.50 328 SER A C 1
ATOM 2644 O O . SER A 1 328 ? -5.878 6.610 -2.372 1.00 91.50 328 SER A O 1
ATOM 2646 N N . PHE A 1 329 ? -4.868 6.461 -0.369 1.00 93.75 329 PHE A N 1
ATOM 2647 C CA . PHE A 1 329 ? -5.895 7.183 0.380 1.00 93.75 329 PHE A CA 1
ATOM 2648 C C . PHE A 1 329 ? -5.446 8.607 0.676 1.00 93.75 329 PHE A C 1
ATOM 2650 O O . PHE A 1 329 ? -4.329 8.834 1.140 1.00 93.75 329 PHE A O 1
ATOM 2657 N N . TYR A 1 330 ? -6.344 9.559 0.457 1.00 91.12 330 TYR A N 1
ATOM 2658 C CA . TYR A 1 330 ? -6.090 10.983 0.606 1.00 91.12 330 TYR A CA 1
ATOM 2659 C C . TYR A 1 330 ? -7.126 11.638 1.507 1.00 91.12 330 TYR A C 1
ATOM 2661 O O . TYR A 1 330 ? -8.306 11.303 1.437 1.00 91.12 330 TYR A O 1
ATOM 2669 N N . LEU A 1 331 ? -6.713 12.644 2.272 1.00 90.69 331 LEU A N 1
ATOM 2670 C CA . LEU A 1 331 ? -7.622 13.653 2.806 1.00 90.69 331 LEU A CA 1
ATOM 2671 C C . LEU A 1 331 ? -7.624 14.849 1.864 1.00 90.69 331 LEU A C 1
ATOM 2673 O O . LEU A 1 331 ? -6.604 15.520 1.701 1.00 90.69 331 LEU A O 1
ATOM 2677 N N . MET A 1 332 ? -8.772 15.121 1.249 1.00 89.06 332 MET A N 1
ATOM 2678 C CA . MET A 1 332 ? -8.940 16.259 0.346 1.00 89.06 332 MET A CA 1
ATOM 2679 C C . MET A 1 332 ? -9.801 17.338 1.010 1.00 89.06 332 MET A C 1
ATOM 2681 O O . MET A 1 332 ? -10.815 17.004 1.632 1.00 89.06 332 MET A O 1
ATOM 2685 N N . PRO A 1 333 ? -9.441 18.626 0.890 1.00 86.12 333 PRO A N 1
ATOM 2686 C CA . PRO A 1 333 ? -10.301 19.717 1.328 1.00 86.12 333 PRO A CA 1
ATOM 2687 C C . PRO A 1 333 ? -11.625 19.722 0.548 1.00 86.12 333 PRO A C 1
ATOM 2689 O O . PRO A 1 333 ? -11.628 19.695 -0.682 1.00 86.12 333 PRO A O 1
ATOM 2692 N N . THR A 1 334 ? -12.754 19.772 1.251 1.00 80.38 334 THR A N 1
ATOM 2693 C CA . THR A 1 334 ? -14.084 19.919 0.649 1.00 80.38 334 THR A CA 1
ATOM 2694 C C . THR A 1 334 ? -14.366 21.398 0.419 1.00 80.38 334 THR A C 1
ATOM 2696 O O . THR A 1 334 ? -14.296 22.183 1.367 1.00 80.38 334 THR A O 1
ATOM 2699 N N . TYR A 1 335 ? -14.693 21.794 -0.810 1.00 68.81 335 TYR A N 1
ATOM 2700 C CA . TYR A 1 335 ? -14.963 23.193 -1.133 1.00 68.81 335 TYR A CA 1
ATOM 2701 C C . TYR A 1 335 ? -16.240 23.675 -0.427 1.00 68.81 335 TYR A C 1
ATOM 2703 O O . TYR A 1 335 ? -17.347 23.281 -0.785 1.00 68.81 335 TYR A O 1
ATOM 2711 N N . ASN A 1 336 ? -16.083 24.528 0.585 1.00 58.06 336 ASN A N 1
ATOM 2712 C CA . ASN A 1 336 ? -17.163 25.350 1.115 1.00 58.06 336 ASN A CA 1
ATOM 2713 C C . ASN A 1 336 ? -16.613 26.765 1.360 1.00 58.06 336 ASN A C 1
ATOM 2715 O O . ASN A 1 336 ? -15.798 26.935 2.266 1.00 58.06 336 ASN A O 1
ATOM 2719 N N . PRO A 1 337 ? -17.028 27.774 0.576 1.00 51.91 337 PRO A N 1
ATOM 2720 C CA . PRO A 1 337 ? -16.517 29.138 0.700 1.00 51.91 337 PRO A CA 1
ATOM 2721 C C . PRO A 1 337 ? -16.941 29.849 2.000 1.00 51.91 337 PRO A C 1
ATOM 2723 O O . PRO A 1 337 ? -16.389 30.897 2.311 1.00 51.91 337 PRO A O 1
ATOM 2726 N N . ALA A 1 338 ? -17.882 29.294 2.777 1.00 50.28 338 ALA A N 1
ATOM 2727 C CA . ALA A 1 338 ? -18.457 29.938 3.963 1.00 50.28 338 ALA A CA 1
ATOM 2728 C C . ALA A 1 338 ? -18.023 29.329 5.315 1.00 50.28 338 ALA A C 1
ATOM 2730 O O . ALA A 1 338 ? -18.432 29.824 6.365 1.00 50.28 338 ALA A O 1
ATOM 2731 N N . LYS A 1 339 ? -17.244 28.237 5.335 1.00 57.19 339 LYS A N 1
ATOM 2732 C CA . LYS A 1 339 ? -16.846 27.524 6.569 1.00 57.19 339 LYS A CA 1
ATOM 2733 C C . LYS A 1 339 ? -15.397 27.032 6.485 1.00 57.19 339 LYS A C 1
ATOM 2735 O O . LYS A 1 339 ? -14.903 26.835 5.376 1.00 57.19 339 LYS A O 1
ATOM 2740 N N . PRO A 1 340 ? -14.717 26.781 7.625 1.00 57.16 340 PRO A N 1
ATOM 2741 C CA . PRO A 1 340 ? -13.416 26.117 7.609 1.00 57.16 340 PRO A CA 1
ATOM 2742 C C . PRO A 1 340 ? -13.499 24.834 6.777 1.00 57.16 340 PRO A C 1
ATOM 2744 O O . PRO A 1 340 ? -14.445 24.053 6.918 1.00 57.16 340 PRO A O 1
ATOM 2747 N N . THR A 1 341 ? -12.531 24.649 5.879 1.00 65.12 341 THR A N 1
ATOM 2748 C CA . THR A 1 341 ? -12.518 23.566 4.895 1.00 65.12 341 THR A CA 1
ATOM 2749 C C . THR A 1 341 ? -12.478 22.224 5.625 1.00 65.12 341 THR A C 1
ATOM 2751 O O . THR A 1 341 ? -11.423 21.792 6.095 1.00 65.12 341 THR A O 1
ATOM 2754 N N . LYS A 1 342 ? -13.630 21.550 5.752 1.00 79.88 342 LYS A N 1
ATOM 2755 C CA . LYS A 1 342 ? -13.656 20.154 6.203 1.00 79.88 342 LYS A CA 1
ATOM 2756 C C . LYS A 1 342 ? -12.821 19.328 5.222 1.00 79.88 342 LYS A C 1
ATOM 2758 O O . LYS A 1 342 ? -12.695 19.672 4.049 1.00 79.88 342 LYS A O 1
ATOM 2763 N N . ARG A 1 343 ? -12.203 18.255 5.704 1.00 87.88 343 ARG A N 1
ATOM 2764 C CA . ARG A 1 343 ? -11.469 17.318 4.850 1.00 87.88 343 ARG A CA 1
ATOM 2765 C C . ARG A 1 343 ? -12.259 16.028 4.752 1.00 87.88 343 ARG A C 1
ATOM 2767 O O . ARG A 1 343 ? -12.768 15.556 5.765 1.00 87.88 343 ARG A O 1
ATOM 2774 N N . ALA A 1 344 ? -12.360 15.479 3.550 1.00 92.25 344 ALA A N 1
ATOM 2775 C CA . ALA A 1 344 ? -13.026 14.209 3.307 1.00 92.25 344 ALA A CA 1
ATOM 2776 C C . ALA A 1 344 ? -12.025 13.169 2.782 1.00 92.25 344 ALA A C 1
ATOM 2778 O O . ALA A 1 344 ? -11.118 13.533 2.024 1.00 92.25 344 ALA A O 1
ATOM 2779 N N . PRO A 1 345 ? -12.171 11.890 3.165 1.00 95.12 345 PRO A N 1
ATOM 2780 C CA . PRO A 1 345 ? -11.353 10.817 2.620 1.00 95.12 345 PRO A CA 1
ATOM 2781 C C . PRO A 1 345 ? -11.739 10.462 1.181 1.00 95.12 345 PRO A C 1
ATOM 2783 O O . PRO A 1 345 ? -12.907 10.216 0.864 1.00 95.12 345 PRO A O 1
ATOM 2786 N N . PHE A 1 346 ? -10.730 10.377 0.325 1.00 94.12 346 PHE A N 1
ATOM 2787 C CA . PHE A 1 346 ? -10.815 9.913 -1.056 1.00 94.12 346 PHE A CA 1
ATOM 2788 C C . PHE A 1 346 ? -9.833 8.770 -1.273 1.00 94.12 346 PHE A C 1
ATOM 2790 O O . PHE A 1 346 ? -8.778 8.716 -0.643 1.00 94.12 346 PHE A O 1
ATOM 2797 N N . ILE A 1 347 ? -10.165 7.883 -2.199 1.00 94.38 347 ILE A N 1
ATOM 2798 C CA . ILE A 1 347 ? -9.308 6.788 -2.627 1.00 94.38 347 ILE A CA 1
ATOM 2799 C C . ILE A 1 347 ? -9.005 6.935 -4.116 1.00 94.38 347 ILE A C 1
ATOM 2801 O O . ILE A 1 347 ? -9.873 7.269 -4.926 1.00 94.38 347 ILE A O 1
ATOM 2805 N N . VAL A 1 348 ? -7.748 6.710 -4.477 1.00 91.50 348 VAL A N 1
ATOM 2806 C CA . VAL A 1 348 ? -7.292 6.634 -5.862 1.00 91.50 348 VAL A CA 1
ATOM 2807 C C . VAL A 1 348 ? -6.763 5.234 -6.098 1.00 91.50 348 VAL A C 1
ATOM 2809 O O . VAL A 1 348 ? -5.836 4.801 -5.417 1.00 91.50 348 VAL A O 1
ATOM 2812 N N . GLY A 1 349 ? -7.362 4.540 -7.056 1.00 90.81 349 GLY A N 1
ATOM 2813 C CA . GLY A 1 349 ? -6.839 3.287 -7.575 1.00 90.81 349 GLY A CA 1
ATOM 2814 C C . GLY A 1 349 ? -6.086 3.539 -8.874 1.00 90.81 349 GLY A C 1
ATOM 2815 O O . GLY A 1 349 ? -6.623 4.191 -9.770 1.00 90.81 349 GLY A O 1
ATOM 2816 N N . CYS A 1 350 ? -4.873 3.012 -8.994 1.00 87.25 350 CYS A N 1
ATOM 2817 C CA . CYS A 1 350 ? -4.116 2.971 -10.240 1.00 87.25 350 CYS A CA 1
ATOM 2818 C C . CYS A 1 350 ? -3.916 1.517 -10.662 1.00 87.25 350 CYS A C 1
ATOM 2820 O O . CYS A 1 350 ? -3.600 0.662 -9.839 1.00 87.25 350 CYS A O 1
ATOM 2822 N N . HIS A 1 351 ? -4.066 1.248 -11.952 1.00 87.00 351 HIS A N 1
ATOM 2823 C CA . HIS A 1 351 ? -3.773 -0.033 -12.574 1.00 87.00 351 HIS A CA 1
ATOM 2824 C C . HIS A 1 351 ? -2.832 0.199 -13.754 1.00 87.00 351 HIS A C 1
ATOM 2826 O O . HIS A 1 351 ? -3.158 0.907 -14.706 1.00 87.00 351 HIS A O 1
ATOM 2832 N N . TYR A 1 352 ? -1.656 -0.399 -13.671 1.00 79.31 352 TYR A N 1
ATOM 2833 C CA . TYR A 1 352 ? -0.587 -0.333 -14.647 1.00 79.31 352 TYR A CA 1
ATOM 2834 C C . TYR A 1 352 ? -0.666 -1.537 -15.583 1.00 79.31 352 TYR A C 1
ATOM 2836 O O . TYR A 1 352 ? -0.022 -2.556 -15.349 1.00 79.31 352 TYR A O 1
ATOM 2844 N N . ARG A 1 353 ? -1.466 -1.426 -16.647 1.00 73.62 353 ARG A N 1
ATOM 2845 C CA . ARG A 1 353 ? -1.519 -2.444 -17.706 1.00 73.62 353 ARG A CA 1
ATOM 2846 C C . ARG A 1 353 ? -0.572 -2.040 -18.833 1.00 73.62 353 ARG A C 1
ATOM 2848 O O . ARG A 1 353 ? -0.627 -0.894 -19.278 1.00 73.62 353 ARG A O 1
ATOM 2855 N N . ASP A 1 354 ? 0.299 -2.952 -19.260 1.00 68.69 354 ASP A N 1
ATOM 2856 C CA . ASP A 1 354 ? 1.291 -2.731 -20.330 1.00 68.69 354 ASP A CA 1
ATOM 2857 C C . ASP A 1 354 ? 2.200 -1.516 -20.071 1.00 68.69 354 ASP A C 1
ATOM 2859 O O . ASP A 1 354 ? 2.616 -0.782 -20.970 1.00 68.69 354 ASP A O 1
ATOM 2863 N N . GLY A 1 355 ? 2.458 -1.244 -18.793 1.00 65.00 355 GLY A N 1
ATOM 2864 C CA . GLY A 1 355 ? 3.255 -0.110 -18.354 1.00 65.00 355 GLY A CA 1
ATOM 2865 C C . GLY A 1 355 ? 2.519 1.235 -18.267 1.00 65.00 355 GLY A C 1
ATOM 2866 O O . GLY A 1 355 ? 3.037 2.133 -17.601 1.00 65.00 355 GLY A O 1
ATOM 2867 N N . CYS A 1 356 ? 1.323 1.375 -18.854 1.00 69.25 356 CYS A N 1
ATOM 2868 C CA . CYS A 1 356 ? 0.528 2.607 -18.815 1.00 69.25 356 CYS A CA 1
ATOM 2869 C C . CYS A 1 356 ? -0.303 2.718 -17.523 1.00 69.25 356 CYS A C 1
ATOM 2871 O O . CYS A 1 356 ? -1.108 1.822 -17.246 1.00 69.25 356 CYS A O 1
ATOM 2873 N N . PRO A 1 357 ? -0.209 3.830 -16.769 1.00 76.06 357 PRO A N 1
ATOM 2874 C CA . PRO A 1 357 ? -1.104 4.076 -15.647 1.00 76.06 357 PRO A CA 1
ATOM 2875 C C . PRO A 1 357 ? -2.527 4.348 -16.138 1.00 76.0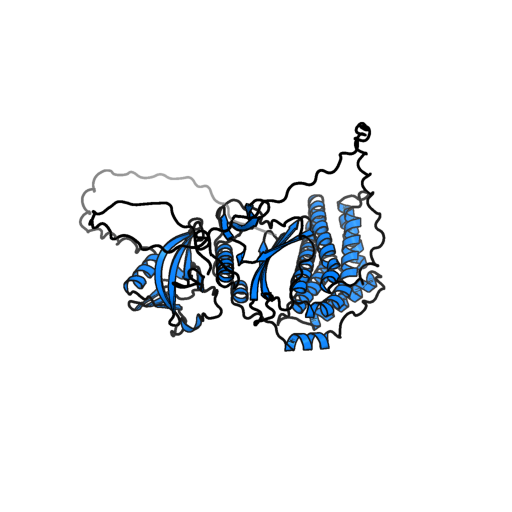6 357 PRO A C 1
ATOM 2877 O O . PRO A 1 357 ? -2.770 5.274 -16.911 1.00 76.06 357 PRO A O 1
ATOM 2880 N N . LYS A 1 358 ? -3.488 3.578 -15.634 1.00 81.88 358 LYS A N 1
ATOM 2881 C CA . LYS A 1 358 ? -4.906 3.935 -15.658 1.00 81.88 358 LYS A CA 1
ATOM 2882 C C . LYS A 1 358 ? -5.346 4.182 -14.231 1.00 81.88 358 LYS A C 1
ATOM 2884 O O . LYS A 1 358 ? -5.316 3.265 -13.414 1.00 81.88 358 LYS A O 1
ATOM 2889 N N . SER A 1 359 ? -5.785 5.398 -13.940 1.00 83.38 359 SER A N 1
ATOM 2890 C CA . SER A 1 359 ? -6.182 5.775 -12.586 1.00 83.38 359 SER A CA 1
ATOM 2891 C C . SER A 1 359 ? -7.664 6.120 -12.498 1.00 83.38 359 SER A C 1
ATOM 2893 O O . SER A 1 359 ? -8.290 6.546 -13.467 1.00 83.38 359 SER A O 1
ATOM 2895 N N . SER A 1 360 ? -8.242 5.928 -11.318 1.00 87.12 360 SER A N 1
ATOM 2896 C CA . SER A 1 360 ? -9.600 6.341 -10.979 1.00 87.12 360 SER A CA 1
ATOM 2897 C C . SER A 1 360 ? -9.622 6.877 -9.554 1.00 87.12 360 SER A C 1
ATOM 2899 O O . SER A 1 360 ? -8.966 6.321 -8.678 1.00 87.12 360 SER A O 1
ATOM 2901 N N . ARG A 1 361 ? -10.376 7.955 -9.322 1.00 89.69 361 ARG A N 1
ATOM 2902 C CA . ARG A 1 361 ? -10.592 8.559 -8.001 1.00 89.69 361 ARG A CA 1
ATOM 2903 C C . ARG A 1 361 ? -12.056 8.429 -7.609 1.00 89.69 361 ARG A C 1
ATOM 2905 O O . ARG A 1 361 ? -12.922 8.711 -8.436 1.00 89.69 361 ARG A O 1
ATOM 2912 N N . GLN A 1 362 ? -12.313 8.076 -6.356 1.00 91.81 362 GLN A N 1
ATOM 2913 C CA . GLN A 1 362 ? -13.644 8.049 -5.744 1.00 91.81 362 GLN A CA 1
ATOM 2914 C C . GLN A 1 362 ? -13.576 8.578 -4.311 1.00 91.81 362 GLN A C 1
ATOM 2916 O O . GLN A 1 362 ? -12.542 8.467 -3.642 1.00 91.81 362 GLN A O 1
ATOM 2921 N N . GLY A 1 363 ? -14.665 9.169 -3.830 1.00 93.12 363 GLY A N 1
ATOM 2922 C CA . GLY A 1 363 ? -14.843 9.425 -2.408 1.00 93.12 363 GLY A CA 1
ATOM 2923 C C . GLY A 1 363 ? -14.968 8.100 -1.660 1.00 93.12 363 GLY A C 1
ATOM 2924 O O . GLY A 1 363 ? -15.672 7.201 -2.104 1.00 93.12 363 GLY A O 1
ATOM 2925 N N . VAL A 1 364 ? -14.325 7.958 -0.498 1.00 95.31 364 VAL A N 1
ATOM 2926 C CA . VAL A 1 364 ? -14.469 6.724 0.307 1.00 95.31 364 VAL A CA 1
ATOM 2927 C C . VAL A 1 364 ? -15.935 6.509 0.721 1.00 95.31 364 VAL A C 1
ATOM 2929 O O . VAL A 1 364 ? -16.409 5.383 0.789 1.00 95.31 364 VAL A O 1
ATOM 2932 N N . HIS A 1 365 ? -16.672 7.604 0.925 1.00 93.00 365 HIS A N 1
ATOM 2933 C CA . HIS A 1 365 ? -18.103 7.611 1.229 1.00 93.00 365 HIS A CA 1
ATOM 2934 C C . HIS A 1 365 ? -19.002 7.138 0.071 1.00 93.00 365 HIS A C 1
ATOM 2936 O O . HIS A 1 365 ? -20.144 6.771 0.324 1.00 93.00 365 HIS A O 1
ATOM 2942 N N . GLU A 1 366 ? -18.500 7.119 -1.167 1.00 92.81 366 GLU A N 1
ATOM 2943 C CA . GLU A 1 366 ? -19.242 6.709 -2.373 1.00 92.81 366 GLU A CA 1
ATOM 2944 C C . GLU A 1 366 ? -19.131 5.200 -2.645 1.00 92.81 366 GLU A C 1
ATOM 2946 O O . GLU A 1 366 ? -19.833 4.659 -3.501 1.00 92.81 366 GLU A O 1
ATOM 2951 N N . LEU A 1 367 ? -18.224 4.517 -1.943 1.00 94.50 367 LEU A N 1
ATOM 2952 C CA . LEU A 1 367 ? -17.898 3.116 -2.174 1.00 94.50 367 LEU A CA 1
ATOM 2953 C C . LEU A 1 367 ? -18.446 2.228 -1.063 1.00 94.50 367 LEU A C 1
ATOM 2955 O O . LEU A 1 367 ? -18.418 2.607 0.105 1.00 94.50 367 LEU A O 1
ATOM 2959 N N . CYS A 1 368 ? -18.876 1.023 -1.425 1.00 94.56 368 CYS A N 1
ATOM 2960 C CA . CYS A 1 368 ? -19.177 -0.060 -0.494 1.00 94.56 368 CYS A CA 1
ATOM 2961 C C . CYS A 1 368 ? -18.084 -1.125 -0.548 1.00 94.56 368 CYS A C 1
ATOM 2963 O O . CYS A 1 368 ? -17.625 -1.460 -1.643 1.00 94.56 368 CYS A O 1
ATOM 2965 N N . ILE A 1 369 ? -17.692 -1.677 0.600 1.00 95.56 369 ILE A N 1
ATOM 2966 C CA . ILE A 1 369 ? -16.661 -2.718 0.695 1.00 95.56 369 ILE A CA 1
ATOM 2967 C C . ILE A 1 369 ? -17.260 -4.047 1.154 1.00 95.56 369 ILE A C 1
ATOM 2969 O O . ILE A 1 369 ? -18.080 -4.068 2.064 1.00 95.56 369 ILE A O 1
ATOM 2973 N N . LYS A 1 370 ? -16.854 -5.153 0.524 1.00 94.81 370 LYS A N 1
ATOM 2974 C CA . LYS A 1 370 ? -17.242 -6.518 0.920 1.00 94.81 370 LYS A CA 1
ATOM 2975 C C . LYS A 1 370 ? -16.100 -7.499 0.696 1.00 94.81 370 LYS A C 1
ATOM 2977 O O . LYS A 1 370 ? -15.290 -7.299 -0.216 1.00 94.81 370 LYS A O 1
ATOM 2982 N N . ARG A 1 371 ? -16.051 -8.583 1.473 1.00 93.25 371 ARG A N 1
ATOM 2983 C CA . ARG A 1 371 ? -15.127 -9.693 1.198 1.00 93.25 371 ARG A CA 1
ATOM 2984 C C . ARG A 1 371 ? -15.629 -10.519 0.019 1.00 93.25 371 ARG A C 1
ATOM 2986 O O . ARG A 1 371 ? -16.822 -10.662 -0.211 1.00 93.25 371 ARG A O 1
ATOM 2993 N N . SER A 1 372 ? -14.700 -11.065 -0.752 1.00 90.12 372 SER A N 1
ATOM 2994 C CA . SER A 1 372 ? -14.999 -11.927 -1.890 1.00 90.12 372 SER A CA 1
ATOM 2995 C C . SER A 1 372 ? -13.946 -13.016 -2.035 1.00 90.12 372 SER A C 1
ATOM 2997 O O . SER A 1 372 ? -12.756 -12.732 -2.168 1.00 90.12 372 SER A O 1
ATOM 2999 N N . GLY A 1 373 ? -14.393 -14.272 -2.103 1.00 82.75 373 GLY A N 1
ATOM 3000 C CA . GLY A 1 373 ? -13.544 -15.416 -2.450 1.00 82.75 373 GLY A CA 1
ATOM 3001 C C . GLY A 1 373 ? -12.440 -15.721 -1.434 1.00 82.75 373 GLY A C 1
ATOM 3002 O O . GLY A 1 373 ? -11.334 -16.060 -1.846 1.00 82.75 373 GLY A O 1
ATOM 3003 N N . GLY A 1 374 ? -12.712 -15.544 -0.134 1.00 84.62 374 GLY A N 1
ATOM 3004 C CA . GLY A 1 374 ? -11.811 -15.860 0.988 1.00 84.62 374 GLY A CA 1
ATOM 3005 C C . GLY A 1 374 ? -10.630 -14.899 1.162 1.00 84.62 374 GLY A C 1
ATOM 3006 O O . GLY A 1 374 ? -10.306 -14.522 2.283 1.00 84.62 374 GLY A O 1
ATOM 3007 N N . ARG A 1 375 ? -10.033 -14.429 0.062 1.00 91.44 375 ARG A N 1
ATOM 3008 C CA . ARG A 1 375 ? -8.806 -13.613 0.060 1.00 91.44 375 ARG A CA 1
ATOM 3009 C C . ARG A 1 375 ? -8.917 -12.238 -0.588 1.00 91.44 375 ARG A C 1
ATOM 3011 O O . ARG A 1 375 ? -7.907 -11.561 -0.770 1.00 91.44 375 ARG A O 1
ATOM 3018 N N . GLY A 1 376 ? -10.115 -11.854 -1.015 1.00 93.50 376 GLY A N 1
ATOM 3019 C CA . GLY A 1 376 ? -10.334 -10.614 -1.743 1.00 93.50 376 GLY A CA 1
ATOM 3020 C C . GLY A 1 376 ? -11.235 -9.634 -1.010 1.00 93.50 376 GLY A C 1
ATOM 3021 O O . GLY A 1 376 ? -12.134 -10.043 -0.279 1.00 93.50 376 GLY A O 1
ATOM 3022 N N . LEU A 1 377 ? -11.037 -8.345 -1.276 1.00 95.88 377 LEU A N 1
ATOM 3023 C CA . LEU A 1 377 ? -12.020 -7.296 -1.005 1.00 95.88 377 LEU A CA 1
ATOM 3024 C C . LEU A 1 377 ? -12.490 -6.713 -2.336 1.00 95.88 377 LEU A C 1
ATOM 3026 O O . LEU A 1 377 ? -11.677 -6.416 -3.212 1.00 95.88 377 LEU A O 1
ATOM 3030 N N . ILE A 1 378 ? -13.798 -6.535 -2.488 1.00 95.75 378 ILE A N 1
ATOM 3031 C CA . ILE A 1 378 ? -14.390 -5.821 -3.618 1.00 95.75 378 ILE A CA 1
ATOM 3032 C C . ILE A 1 378 ? -14.923 -4.492 -3.106 1.00 95.75 378 ILE A C 1
ATOM 3034 O O . ILE A 1 378 ? -15.715 -4.444 -2.166 1.00 95.75 378 ILE A O 1
ATOM 3038 N N . LEU A 1 379 ? -14.497 -3.419 -3.764 1.00 96.19 379 LEU A N 1
ATOM 3039 C CA . LEU A 1 379 ? -15.054 -2.089 -3.606 1.00 96.19 379 LEU A CA 1
ATOM 3040 C C . LEU A 1 379 ? -16.028 -1.854 -4.755 1.00 96.19 379 LEU A C 1
ATOM 3042 O O . LEU A 1 379 ? -15.650 -1.951 -5.924 1.00 96.19 379 LEU A O 1
ATOM 3046 N N . THR A 1 380 ? -17.275 -1.544 -4.432 1.00 94.94 380 THR A N 1
ATOM 3047 C CA . THR A 1 380 ? -18.332 -1.251 -5.404 1.00 94.94 380 THR A CA 1
ATOM 3048 C C . THR A 1 380 ? -18.750 0.205 -5.295 1.00 94.94 380 THR A C 1
ATOM 3050 O O . THR A 1 380 ? -18.859 0.733 -4.197 1.00 94.94 380 THR A O 1
ATOM 3053 N N . GLY A 1 381 ? -18.963 0.861 -6.429 1.00 91.19 381 GLY A N 1
ATOM 3054 C CA . GLY A 1 381 ? -19.518 2.212 -6.495 1.00 91.19 381 GLY A CA 1
ATOM 3055 C C . GLY A 1 381 ? -20.805 2.212 -7.307 1.00 91.19 381 GLY A C 1
ATOM 3056 O O . GLY A 1 381 ? -21.020 1.326 -8.142 1.00 91.19 381 GLY A O 1
ATOM 3057 N N . TRP A 1 382 ? -21.664 3.200 -7.083 1.00 88.38 382 TRP A N 1
ATOM 3058 C CA . TRP A 1 382 ? -22.870 3.363 -7.888 1.00 88.38 382 TRP A CA 1
ATOM 3059 C C . TRP A 1 382 ? -22.524 3.813 -9.317 1.00 88.38 382 TRP A C 1
ATOM 3061 O O . TRP A 1 382 ? -21.655 4.663 -9.542 1.00 88.38 382 TRP A O 1
ATOM 3071 N N . ASP A 1 383 ? -23.168 3.206 -10.311 1.00 85.88 383 ASP A N 1
ATOM 3072 C CA . ASP A 1 383 ? -23.062 3.604 -11.714 1.00 85.88 383 ASP A CA 1
ATOM 3073 C C . ASP A 1 383 ? -24.411 4.147 -12.182 1.00 85.88 383 ASP A C 1
ATOM 3075 O O . ASP A 1 383 ? -25.327 3.371 -12.453 1.00 85.88 383 ASP A O 1
ATOM 3079 N N . ASP A 1 384 ? -24.515 5.473 -12.311 1.00 84.44 384 ASP A N 1
ATOM 3080 C CA . ASP A 1 384 ? -25.744 6.158 -12.731 1.00 84.44 384 ASP A CA 1
ATOM 3081 C C . ASP A 1 384 ? -26.227 5.709 -14.113 1.00 84.44 384 ASP A C 1
ATOM 3083 O O . ASP A 1 384 ? -27.427 5.646 -14.363 1.00 84.44 384 ASP A O 1
ATOM 3087 N N . ARG A 1 385 ? -25.310 5.344 -15.022 1.00 85.81 385 ARG A N 1
ATOM 3088 C CA . ARG A 1 385 ? -25.679 4.922 -16.384 1.00 85.81 385 ARG A CA 1
ATOM 3089 C C . ARG A 1 385 ? -26.311 3.542 -16.392 1.00 85.81 385 ARG A C 1
ATOM 3091 O O . ARG A 1 385 ? -27.177 3.265 -17.214 1.00 85.81 385 ARG A O 1
ATOM 3098 N N . LYS A 1 386 ? -25.829 2.659 -15.517 1.00 86.50 386 LYS A N 1
ATOM 3099 C CA . LYS A 1 386 ? -26.337 1.286 -15.390 1.00 86.50 386 LYS A CA 1
ATOM 3100 C C . LYS A 1 386 ? -27.393 1.147 -14.297 1.00 86.50 386 LYS A C 1
ATOM 3102 O O . LYS A 1 386 ? -27.942 0.059 -14.153 1.00 86.50 386 LYS A O 1
ATOM 3107 N N . ASN A 1 387 ? -27.630 2.213 -13.532 1.00 89.12 387 ASN A N 1
ATOM 3108 C CA . ASN A 1 387 ? -28.534 2.275 -12.390 1.00 89.12 387 ASN A CA 1
ATOM 3109 C C . ASN A 1 387 ? -28.354 1.096 -11.415 1.00 89.12 387 ASN A C 1
ATOM 3111 O O . ASN A 1 387 ? -29.321 0.476 -10.975 1.00 89.12 387 ASN A O 1
ATOM 3115 N N . ARG A 1 388 ? -27.098 0.711 -11.154 1.00 89.94 388 ARG A N 1
ATOM 3116 C CA . ARG A 1 388 ? -26.762 -0.410 -10.265 1.00 89.94 388 ARG A CA 1
ATOM 3117 C C . ARG A 1 388 ? -25.347 -0.284 -9.699 1.00 89.94 388 ARG A C 1
ATOM 3119 O O . ARG A 1 388 ? -24.493 0.330 -10.348 1.00 89.94 388 ARG A O 1
ATOM 3126 N N . PRO A 1 389 ? -25.041 -0.937 -8.563 1.00 89.62 389 PRO A N 1
ATOM 3127 C CA . PRO A 1 389 ? -23.674 -1.041 -8.068 1.00 89.62 389 PRO A CA 1
ATOM 3128 C C . PRO A 1 389 ? -22.774 -1.747 -9.088 1.00 89.62 389 PRO A C 1
ATOM 3130 O O . PRO A 1 389 ? -23.157 -2.750 -9.703 1.00 89.62 389 PRO A O 1
ATOM 3133 N N . GLN A 1 390 ? -21.568 -1.229 -9.288 1.00 92.88 390 GLN A N 1
ATOM 3134 C CA . GLN A 1 390 ? -20.548 -1.830 -10.143 1.00 92.88 390 GLN A CA 1
ATOM 3135 C C . GLN A 1 390 ? -19.227 -1.963 -9.381 1.00 92.88 390 GLN A C 1
ATOM 3137 O O . GLN A 1 390 ? -18.883 -1.068 -8.606 1.00 92.88 390 GLN A O 1
ATOM 3142 N N . PRO A 1 391 ? -18.457 -3.042 -9.614 1.00 93.19 391 PRO A N 1
ATOM 3143 C CA . PRO A 1 391 ? -17.098 -3.145 -9.106 1.00 93.19 391 PRO A CA 1
ATOM 3144 C C . PRO A 1 391 ? -16.263 -1.950 -9.562 1.00 93.19 391 PRO A C 1
ATOM 3146 O O . PRO A 1 391 ? -16.142 -1.674 -10.756 1.00 93.19 391 PRO A O 1
ATOM 3149 N N . TRP A 1 392 ? -15.692 -1.244 -8.597 1.00 94.31 392 TRP A N 1
ATOM 3150 C CA . TRP A 1 392 ? -14.722 -0.180 -8.812 1.00 94.31 392 TRP A CA 1
ATOM 3151 C C . TRP A 1 392 ? -13.296 -0.704 -8.632 1.00 94.31 392 TRP A C 1
ATOM 3153 O O . TRP A 1 392 ? -12.419 -0.397 -9.438 1.00 94.31 392 TRP A O 1
ATOM 3163 N N . ALA A 1 393 ? -13.077 -1.571 -7.643 1.00 95.50 393 ALA A N 1
ATOM 3164 C CA . ALA A 1 393 ? -11.835 -2.314 -7.493 1.00 95.50 393 ALA A CA 1
ATOM 3165 C C . ALA A 1 393 ? -12.096 -3.709 -6.917 1.00 95.50 393 ALA A C 1
ATOM 3167 O O . ALA A 1 393 ? -13.018 -3.900 -6.126 1.00 95.50 393 ALA A O 1
ATOM 3168 N N . ALA A 1 394 ? -11.262 -4.671 -7.291 1.00 95.69 394 ALA A N 1
ATOM 3169 C CA . ALA A 1 394 ? -11.147 -5.959 -6.622 1.00 95.69 394 ALA A CA 1
ATOM 3170 C C . ALA A 1 394 ? -9.687 -6.127 -6.208 1.00 95.69 394 ALA A C 1
ATOM 3172 O O . ALA A 1 394 ? -8.798 -5.969 -7.038 1.00 95.69 394 ALA A O 1
ATOM 3173 N N . LEU A 1 395 ? -9.437 -6.384 -4.930 1.00 96.31 395 LEU A N 1
ATOM 3174 C CA . LEU A 1 395 ? -8.103 -6.418 -4.335 1.00 96.31 395 LEU A CA 1
ATOM 3175 C C . LEU A 1 395 ? -7.858 -7.801 -3.752 1.00 96.31 395 LEU A C 1
ATOM 3177 O O . LEU A 1 395 ? -8.705 -8.289 -3.007 1.00 96.31 395 LEU A O 1
ATOM 3181 N N . ALA A 1 396 ? -6.725 -8.418 -4.071 1.00 95.25 396 ALA A N 1
ATOM 3182 C CA . ALA A 1 396 ? -6.331 -9.716 -3.538 1.00 95.25 396 ALA A CA 1
ATOM 3183 C C . ALA A 1 396 ? -5.213 -9.565 -2.503 1.00 95.25 396 ALA A C 1
ATOM 3185 O O . ALA A 1 396 ? -4.184 -8.941 -2.766 1.00 95.25 396 ALA A O 1
ATOM 3186 N N . PHE A 1 397 ? -5.408 -10.169 -1.335 1.00 95.00 397 PHE A N 1
ATOM 3187 C CA . PHE A 1 397 ? -4.480 -10.101 -0.212 1.00 95.00 397 PHE A CA 1
ATOM 3188 C C . PHE A 1 397 ? -3.730 -11.422 -0.054 1.00 95.00 397 PHE A C 1
ATOM 3190 O O . PHE A 1 397 ? -4.264 -12.493 -0.351 1.00 95.00 397 PHE A O 1
ATOM 3197 N N . ASN A 1 398 ? -2.479 -11.338 0.401 1.00 93.06 398 ASN A N 1
ATOM 3198 C CA . ASN A 1 398 ? -1.673 -12.526 0.681 1.00 93.06 398 ASN A CA 1
ATOM 3199 C C . ASN A 1 398 ? -1.899 -13.023 2.113 1.00 93.06 398 ASN A C 1
ATOM 3201 O O . ASN A 1 398 ? -1.902 -14.233 2.336 1.00 93.06 398 ASN A O 1
ATOM 3205 N N . THR A 1 399 ? -2.095 -12.102 3.063 1.00 95.50 399 THR A N 1
ATOM 3206 C CA . THR A 1 399 ? -2.327 -12.437 4.472 1.00 95.50 399 THR A CA 1
ATOM 3207 C C . THR A 1 399 ? -3.640 -11.860 4.980 1.00 95.50 399 THR A C 1
ATOM 3209 O O . THR A 1 399 ? -4.134 -10.844 4.476 1.00 95.50 399 THR A O 1
ATOM 3212 N N . TRP A 1 400 ? -4.207 -12.530 5.976 1.00 96.25 400 TRP A N 1
ATOM 3213 C CA . TRP A 1 400 ? -5.463 -12.146 6.608 1.00 96.25 400 TRP A CA 1
ATOM 3214 C C . TRP A 1 400 ? -5.355 -10.791 7.314 1.00 96.25 400 TRP A C 1
ATOM 3216 O O . TRP A 1 400 ? -6.234 -9.944 7.167 1.00 96.25 400 TRP A O 1
ATOM 3226 N N . GLU A 1 401 ? -4.231 -10.523 7.975 1.00 97.19 401 GLU A N 1
ATOM 3227 C CA . GLU A 1 401 ? -3.992 -9.271 8.690 1.00 97.19 401 GLU A CA 1
ATOM 3228 C C . GLU A 1 401 ? -4.006 -8.072 7.735 1.00 97.19 401 GLU A C 1
ATOM 3230 O O . GLU A 1 401 ? -4.610 -7.043 8.032 1.00 97.19 401 GLU A O 1
ATOM 3235 N N . GLU A 1 402 ? -3.403 -8.197 6.547 1.00 96.31 402 GLU A N 1
ATOM 3236 C CA . GLU A 1 402 ? -3.426 -7.130 5.540 1.00 96.31 402 GLU A CA 1
ATOM 3237 C C . GLU A 1 402 ? -4.844 -6.839 5.035 1.00 96.31 402 GLU A C 1
ATOM 3239 O O . GLU A 1 402 ? -5.185 -5.674 4.805 1.00 96.31 402 GLU A O 1
ATOM 3244 N N . LEU A 1 403 ? -5.661 -7.885 4.874 1.00 96.69 403 LEU A N 1
ATOM 3245 C CA . LEU A 1 403 ? -7.061 -7.776 4.469 1.00 96.69 403 LEU A CA 1
ATOM 3246 C C . LEU A 1 403 ? -7.871 -7.040 5.541 1.00 96.69 403 LEU A C 1
ATOM 3248 O O . LEU A 1 403 ? -8.544 -6.052 5.233 1.00 96.69 403 LEU A O 1
ATOM 3252 N N . VAL A 1 404 ? -7.759 -7.472 6.799 1.00 97.38 404 VAL A N 1
ATOM 3253 C CA . VAL A 1 404 ? -8.460 -6.869 7.943 1.00 97.38 404 VAL A CA 1
ATOM 3254 C C . VAL A 1 404 ? -8.043 -5.414 8.140 1.00 97.38 404 VAL A C 1
ATOM 3256 O O . VAL A 1 404 ? -8.905 -4.545 8.265 1.00 97.38 404 VAL A O 1
ATOM 3259 N N . LEU A 1 405 ? -6.743 -5.101 8.112 1.00 97.8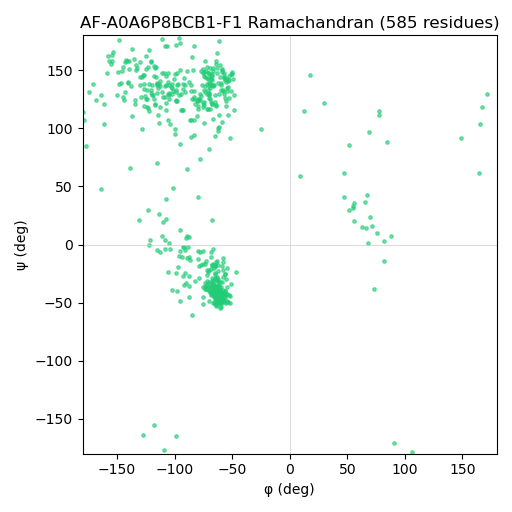1 405 LEU A N 1
ATOM 3260 C CA . LEU A 1 405 ? -6.269 -3.725 8.288 1.00 97.81 405 LEU A CA 1
ATOM 3261 C C . LEU A 1 405 ? -6.750 -2.803 7.167 1.00 97.81 405 LEU A C 1
ATOM 3263 O O . LEU A 1 405 ? -7.121 -1.657 7.444 1.00 97.81 405 LEU A O 1
ATOM 3267 N N . PHE A 1 406 ? -6.794 -3.287 5.921 1.00 97.75 406 PHE A N 1
ATOM 3268 C CA . PHE A 1 406 ? -7.368 -2.527 4.811 1.00 97.75 406 PHE A CA 1
ATOM 3269 C C . PHE A 1 406 ? -8.857 -2.260 5.034 1.00 97.75 406 PHE A C 1
ATOM 3271 O O . PHE A 1 406 ? -9.292 -1.111 4.916 1.00 97.75 406 PHE A O 1
ATOM 3278 N N . TYR A 1 407 ? -9.616 -3.291 5.405 1.00 97.50 407 TYR A N 1
ATOM 3279 C CA . TYR A 1 407 ? -11.043 -3.190 5.696 1.00 97.50 407 TYR A CA 1
ATOM 3280 C C . TYR A 1 407 ? -11.334 -2.212 6.846 1.00 97.50 407 TYR A C 1
ATOM 3282 O O . TYR A 1 407 ? -12.061 -1.237 6.648 1.00 97.50 407 TYR A O 1
ATOM 3290 N N . CYS A 1 408 ? -10.704 -2.384 8.012 1.00 97.44 408 CYS A N 1
ATOM 3291 C CA . CYS A 1 408 ? -10.906 -1.507 9.167 1.00 97.44 408 CYS A CA 1
ATOM 3292 C C . CYS A 1 408 ? -10.473 -0.063 8.880 1.00 97.44 408 CYS A C 1
ATOM 3294 O O . CYS A 1 408 ? -11.148 0.879 9.304 1.00 97.44 408 CYS A O 1
ATOM 3296 N N . SER A 1 409 ? -9.388 0.134 8.120 1.00 97.50 409 SER A N 1
ATOM 3297 C CA . SER A 1 409 ? -8.954 1.470 7.695 1.00 97.50 409 SER A CA 1
ATOM 3298 C C . SER A 1 409 ? -9.984 2.131 6.781 1.00 97.50 409 SER A C 1
ATOM 3300 O O . SER A 1 409 ? -10.322 3.299 6.980 1.00 97.50 409 SER A O 1
ATOM 3302 N N . PHE A 1 410 ? -10.493 1.392 5.790 1.00 97.19 410 PHE A N 1
ATOM 3303 C CA . PHE A 1 410 ? -11.528 1.874 4.878 1.00 97.19 410 PHE A CA 1
ATOM 3304 C C . PHE A 1 410 ? -12.792 2.263 5.647 1.00 97.19 410 PHE A C 1
ATOM 3306 O O . PHE A 1 410 ? -13.266 3.390 5.502 1.00 97.19 410 PHE A O 1
ATOM 3313 N N . LEU A 1 411 ? -13.291 1.373 6.508 1.00 96.00 411 LEU A N 1
ATOM 3314 C CA . LEU A 1 411 ? -14.510 1.591 7.282 1.00 96.00 411 LEU A CA 1
ATOM 3315 C C . LEU A 1 411 ? -14.364 2.795 8.222 1.00 96.00 411 LEU A C 1
ATOM 3317 O O . LEU A 1 411 ? -15.220 3.67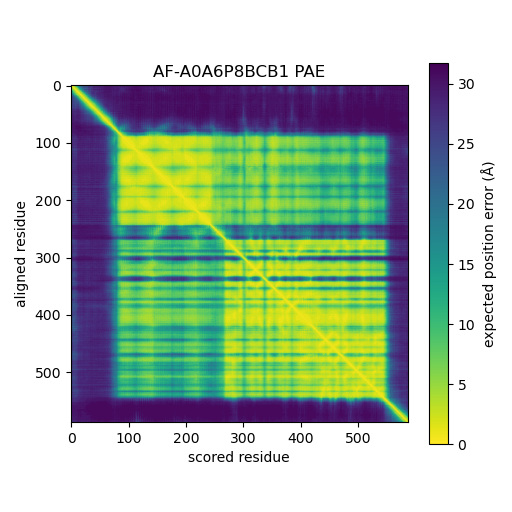9 8.247 1.00 96.00 411 LEU A O 1
ATOM 3321 N N . SER A 1 412 ? -13.225 2.907 8.910 1.00 96.00 412 SER A N 1
ATOM 3322 C CA . SER A 1 412 ? -12.938 4.035 9.804 1.00 96.00 412 SER A CA 1
ATOM 3323 C C . SER A 1 412 ? -12.902 5.374 9.071 1.00 96.00 412 SER A C 1
ATOM 3325 O O . SER A 1 412 ? -13.426 6.371 9.575 1.00 96.00 412 SER A O 1
ATOM 3327 N N . LEU A 1 413 ? -12.312 5.409 7.872 1.00 95.62 413 LEU A N 1
ATOM 3328 C CA . LEU A 1 413 ? -12.305 6.596 7.016 1.00 95.62 413 LEU A CA 1
ATOM 3329 C C . LEU A 1 413 ? -13.706 6.908 6.477 1.00 95.62 413 LEU A C 1
ATOM 3331 O O . LEU A 1 413 ? -14.100 8.074 6.472 1.00 95.62 413 LEU A O 1
ATOM 3335 N N . LYS A 1 414 ? -14.476 5.893 6.069 1.00 95.19 414 LYS A N 1
ATOM 3336 C CA . LYS A 1 414 ? -15.847 6.062 5.574 1.00 95.19 414 LYS A CA 1
ATOM 3337 C C . LYS A 1 414 ? -16.748 6.681 6.637 1.00 95.19 414 LYS A C 1
ATOM 3339 O O . LYS A 1 414 ? -17.325 7.734 6.387 1.00 95.19 414 LYS A O 1
ATOM 3344 N N . VAL A 1 415 ? -16.814 6.076 7.822 1.00 93.38 415 VAL A N 1
ATOM 3345 C CA . VAL A 1 415 ? -17.684 6.531 8.921 1.00 93.38 415 VAL A CA 1
ATOM 3346 C C . VAL A 1 415 ? -17.256 7.904 9.448 1.00 93.38 415 VAL A C 1
ATOM 3348 O O . VAL A 1 415 ? -18.092 8.713 9.835 1.00 93.38 415 VAL A O 1
ATOM 3351 N N . SER A 1 416 ? -15.959 8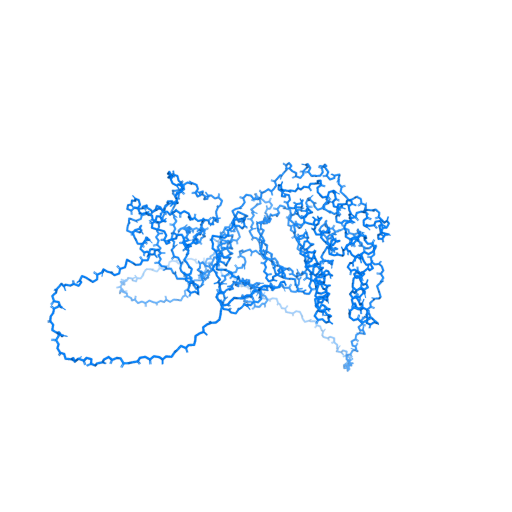.222 9.404 1.00 90.69 416 SER A N 1
ATOM 3352 C CA . SER A 1 416 ? -15.452 9.546 9.799 1.00 90.69 416 SER A CA 1
ATOM 3353 C C . SER A 1 416 ? -15.618 10.623 8.721 1.00 90.69 416 SER A C 1
ATOM 3355 O O . SER A 1 416 ? -15.274 11.784 8.960 1.00 90.69 416 SER A O 1
ATOM 3357 N N . SER A 1 417 ? -16.078 10.264 7.520 1.00 92.06 417 SER A N 1
ATOM 3358 C CA . SER A 1 417 ? -16.204 11.213 6.418 1.00 92.06 417 SER A CA 1
ATOM 3359 C C . SER A 1 417 ? -17.333 12.209 6.696 1.00 92.06 417 SER A C 1
ATOM 3361 O O . SER A 1 417 ? -18.464 11.795 6.945 1.00 92.06 417 SER A O 1
ATOM 3363 N N . PRO A 1 418 ? -17.099 13.526 6.547 1.00 90.50 418 PRO A N 1
ATOM 3364 C CA . PRO A 1 418 ? -18.160 14.525 6.672 1.00 90.50 418 PRO A CA 1
ATOM 3365 C C . PRO A 1 418 ? -19.197 14.458 5.538 1.00 90.50 418 PRO A C 1
ATOM 3367 O O . PRO A 1 418 ? -20.165 15.212 5.571 1.00 90.50 418 PRO A O 1
ATOM 3370 N N . LEU A 1 419 ? -18.956 13.618 4.527 1.00 90.56 419 LEU A N 1
ATOM 3371 C CA . LEU A 1 419 ? -19.829 13.383 3.377 1.00 90.56 419 LEU A CA 1
ATOM 3372 C C . LEU A 1 419 ? -20.572 12.038 3.472 1.00 90.56 419 LEU A C 1
ATOM 3374 O O . LEU A 1 419 ? -21.274 11.661 2.538 1.00 90.56 419 LEU A O 1
ATOM 3378 N N . MET A 1 420 ? -20.382 11.278 4.555 1.00 89.62 420 MET A N 1
ATOM 3379 C CA . MET A 1 420 ? -21.080 10.008 4.750 1.00 89.62 420 MET A CA 1
ATOM 3380 C C . MET A 1 420 ? -22.565 10.271 5.027 1.00 89.62 420 MET A C 1
ATOM 3382 O O . MET A 1 420 ? -22.897 11.050 5.916 1.00 89.62 420 MET A O 1
ATOM 3386 N N . MET A 1 421 ? -23.443 9.642 4.239 1.00 83.88 421 MET A N 1
ATOM 3387 C CA . MET A 1 421 ? -24.900 9.735 4.411 1.00 83.88 421 MET A CA 1
ATOM 3388 C C . MET A 1 421 ? -25.493 8.493 5.078 1.00 83.88 421 MET A C 1
ATOM 3390 O O . MET A 1 421 ? -26.414 8.604 5.877 1.00 83.88 421 MET A O 1
ATOM 3394 N N . SER A 1 422 ? -24.997 7.308 4.720 1.00 83.31 422 SER A N 1
ATOM 3395 C CA . SER A 1 422 ? -25.386 6.043 5.339 1.00 83.31 422 SER A CA 1
ATOM 3396 C C . SER A 1 422 ? -24.281 5.002 5.175 1.00 83.31 422 SER A C 1
ATOM 3398 O O . SER A 1 422 ? -23.472 5.072 4.242 1.00 83.31 422 SER A O 1
ATOM 3400 N N . LEU A 1 423 ? -24.263 4.033 6.087 1.00 86.69 423 LEU A N 1
ATOM 3401 C CA . LEU A 1 423 ? -23.470 2.815 5.986 1.00 86.69 423 LEU A CA 1
ATOM 3402 C C . LEU A 1 423 ? -24.414 1.667 5.620 1.00 86.69 423 LEU A C 1
ATOM 3404 O O . LEU A 1 423 ? -25.469 1.532 6.242 1.00 86.69 423 LEU A O 1
ATOM 3408 N N . GLN A 1 424 ? -24.081 0.869 4.604 1.00 84.38 424 GLN A N 1
ATOM 3409 C CA . GLN A 1 424 ? -24.934 -0.260 4.238 1.00 84.38 424 GLN A CA 1
ATOM 3410 C C . GLN A 1 424 ? -24.782 -1.398 5.267 1.00 84.38 424 GLN A C 1
ATOM 3412 O O . GLN A 1 424 ? -23.667 -1.625 5.743 1.00 84.38 424 GLN A O 1
ATOM 3417 N N . PRO A 1 425 ? -25.853 -2.158 5.579 1.00 81.12 425 PRO A N 1
ATOM 3418 C CA . PRO A 1 425 ? -25.808 -3.233 6.580 1.00 81.12 425 PRO A CA 1
ATOM 3419 C C . PRO A 1 425 ? -24.796 -4.349 6.298 1.00 81.12 425 PRO A C 1
ATOM 3421 O O . PRO A 1 425 ? -24.427 -5.086 7.197 1.00 81.12 425 PRO A O 1
ATOM 3424 N N . ASP A 1 426 ? -24.330 -4.493 5.063 1.00 83.69 426 ASP A N 1
ATOM 3425 C CA . ASP A 1 426 ? -23.353 -5.526 4.710 1.00 83.69 426 ASP A CA 1
ATOM 3426 C C . ASP A 1 426 ? -21.898 -5.031 4.816 1.00 83.69 426 ASP A C 1
ATOM 3428 O O . ASP A 1 426 ? -20.973 -5.777 4.519 1.00 83.69 426 ASP A O 1
ATOM 3432 N N . GLU A 1 427 ? -21.672 -3.757 5.156 1.00 89.62 427 GLU A N 1
ATOM 3433 C CA . GLU A 1 427 ? -20.330 -3.152 5.169 1.00 89.62 427 GLU A CA 1
ATOM 3434 C C . GLU A 1 427 ? -19.665 -3.128 6.538 1.00 89.62 427 GLU A C 1
ATOM 3436 O O . GLU A 1 427 ? -18.462 -2.906 6.614 1.00 89.62 427 GLU A O 1
ATOM 3441 N N . TRP A 1 428 ? -20.443 -3.259 7.611 1.00 85.62 428 TRP A N 1
ATOM 3442 C CA . TRP A 1 428 ? -19.934 -3.231 8.983 1.00 85.62 428 TRP A CA 1
ATOM 3443 C C . TRP A 1 428 ? -19.482 -4.609 9.484 1.00 85.62 428 TRP A C 1
ATOM 3445 O O . TRP A 1 428 ? -18.808 -4.699 10.505 1.00 85.62 428 TRP A O 1
ATOM 3455 N N . ASN A 1 429 ? -19.796 -5.677 8.746 1.00 87.75 429 ASN A N 1
ATOM 3456 C CA . ASN A 1 429 ? -19.425 -7.041 9.073 1.00 87.75 429 ASN A CA 1
ATOM 3457 C C . ASN A 1 429 ? -18.536 -7.584 7.960 1.00 87.75 429 ASN A C 1
ATOM 3459 O O . ASN A 1 429 ? -18.909 -7.558 6.787 1.00 87.75 429 ASN A O 1
ATOM 3463 N N . LEU A 1 430 ? -17.356 -8.071 8.328 1.00 92.00 430 LEU A N 1
ATOM 3464 C CA . LEU A 1 430 ? -16.451 -8.668 7.366 1.00 92.00 430 LEU A CA 1
ATOM 3465 C C . LEU A 1 430 ? -16.868 -10.123 7.152 1.00 92.00 430 LEU A C 1
ATOM 3467 O O . LEU A 1 430 ? -16.669 -10.967 8.022 1.00 92.00 430 LEU A O 1
ATOM 3471 N N . ASP A 1 431 ? -17.451 -10.414 5.988 1.00 91.38 431 ASP A N 1
ATOM 3472 C CA . ASP A 1 431 ? -17.890 -11.771 5.653 1.00 91.38 431 ASP A CA 1
ATOM 3473 C C . ASP A 1 431 ? -16.790 -12.815 5.913 1.00 91.38 431 ASP A C 1
ATOM 3475 O O . ASP A 1 431 ? -15.601 -12.591 5.663 1.00 91.38 431 ASP A O 1
ATOM 3479 N N . GLY A 1 432 ? -17.197 -13.990 6.390 1.00 90.50 432 GLY A N 1
ATOM 3480 C CA . GLY A 1 432 ? -16.276 -15.066 6.753 1.00 90.50 432 GLY A CA 1
ATOM 3481 C C . GLY A 1 432 ? -15.644 -14.921 8.137 1.00 90.50 432 GLY A C 1
ATOM 3482 O O . GLY A 1 432 ? -14.840 -15.772 8.492 1.00 90.50 432 GLY A O 1
ATOM 3483 N N . GLU A 1 433 ? -16.003 -13.907 8.928 1.00 93.81 433 GLU A N 1
ATOM 3484 C CA . GLU A 1 433 ? -15.662 -13.858 10.352 1.00 93.81 433 GLU A CA 1
ATOM 3485 C C . GLU A 1 433 ? -16.838 -14.309 11.228 1.00 93.81 433 GLU A C 1
ATOM 3487 O O . GLU A 1 433 ? -17.984 -13.882 11.052 1.00 93.81 433 GLU A O 1
ATOM 3492 N N . HIS A 1 434 ? -16.549 -15.180 12.191 1.00 94.19 434 HIS A N 1
ATOM 3493 C CA . HIS A 1 434 ? -17.479 -15.630 13.212 1.00 94.19 434 HIS A CA 1
ATOM 3494 C C . HIS A 1 434 ? -17.194 -14.929 14.539 1.00 94.19 434 HIS A C 1
ATOM 3496 O O . HIS A 1 434 ? -16.069 -14.896 15.031 1.00 94.19 434 HIS A O 1
ATOM 3502 N N . ARG A 1 435 ? -18.236 -14.364 15.148 1.00 95.56 435 ARG A N 1
ATOM 3503 C CA . ARG A 1 435 ? -18.129 -13.676 16.434 1.00 95.56 435 ARG A CA 1
ATOM 3504 C C . ARG A 1 435 ? -18.260 -14.664 17.581 1.00 95.56 435 ARG A C 1
ATOM 3506 O O . ARG A 1 435 ? -19.365 -15.100 17.895 1.00 95.56 435 ARG A O 1
ATOM 3513 N N . MET A 1 436 ? -17.145 -14.935 18.246 1.00 96.06 436 MET A N 1
ATOM 3514 C CA . MET A 1 436 ? -17.079 -15.841 19.394 1.00 96.06 436 MET A CA 1
ATOM 3515 C C . MET A 1 436 ? -17.501 -15.165 20.704 1.00 96.06 436 MET A C 1
ATOM 3517 O O . MET A 1 436 ? -18.050 -15.798 21.606 1.00 96.06 436 MET A O 1
ATOM 3521 N N . PHE A 1 437 ? -17.244 -13.861 20.824 1.00 96.75 437 PHE A N 1
ATOM 3522 C CA . PHE A 1 437 ? -17.508 -13.099 22.040 1.00 96.75 437 PHE A CA 1
ATOM 3523 C C . PHE A 1 437 ? -17.842 -11.641 21.723 1.00 96.75 437 PHE A C 1
ATOM 3525 O O . PHE A 1 437 ? -17.306 -11.065 20.777 1.00 96.75 437 PHE A O 1
ATOM 3532 N N . GLN A 1 438 ? -18.695 -11.035 22.554 1.00 96.38 438 GLN A N 1
ATOM 3533 C CA . GLN A 1 438 ? -18.934 -9.596 22.571 1.00 96.38 438 GLN A CA 1
ATOM 3534 C C . GLN A 1 438 ? -19.273 -9.119 23.983 1.00 96.38 438 GLN A C 1
ATOM 3536 O O . GLN A 1 438 ? -20.062 -9.759 24.684 1.00 96.38 438 GLN A O 1
ATOM 3541 N N . ALA A 1 439 ? -18.717 -7.978 24.381 1.00 96.88 439 ALA A N 1
ATOM 3542 C CA . ALA A 1 439 ? -19.077 -7.294 25.617 1.00 96.88 439 ALA A CA 1
ATOM 3543 C C . ALA A 1 439 ? -18.795 -5.791 25.535 1.00 96.88 439 ALA A C 1
ATOM 3545 O O . ALA A 1 439 ? -18.022 -5.329 24.699 1.00 96.88 439 ALA A O 1
ATOM 3546 N N . MET A 1 440 ? -19.402 -5.034 26.447 1.00 97.12 440 MET A N 1
ATOM 3547 C CA . MET A 1 440 ? -19.098 -3.618 26.628 1.00 97.12 440 MET A CA 1
ATOM 3548 C C . MET A 1 440 ? -17.867 -3.446 27.518 1.00 97.12 440 MET A C 1
ATOM 3550 O O . MET A 1 440 ? -17.792 -4.039 28.601 1.00 97.12 440 MET A O 1
ATOM 3554 N N . ILE A 1 441 ? -16.941 -2.603 27.078 1.00 96.38 441 ILE A N 1
ATOM 3555 C CA . ILE A 1 441 ? -15.741 -2.207 27.816 1.00 96.38 441 ILE A CA 1
ATOM 3556 C C . ILE A 1 441 ? -15.726 -0.691 28.019 1.00 96.38 441 ILE A C 1
ATOM 3558 O O . ILE A 1 441 ? -16.391 0.048 27.291 1.00 96.38 441 ILE A O 1
ATOM 3562 N N . ILE A 1 442 ? -14.983 -0.237 29.022 1.00 93.00 442 ILE A N 1
ATOM 3563 C CA . ILE A 1 442 ? -14.760 1.177 29.313 1.00 93.00 442 ILE A CA 1
ATOM 3564 C C . ILE A 1 442 ? -13.277 1.463 29.089 1.00 93.00 442 ILE A C 1
ATOM 3566 O O . ILE A 1 442 ? -12.439 1.006 29.857 1.00 93.00 442 ILE A O 1
ATOM 3570 N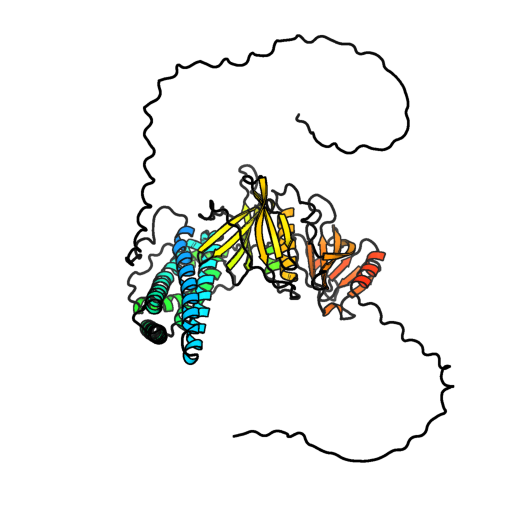 N . GLU A 1 443 ? -12.945 2.235 28.058 1.00 88.62 443 GLU A N 1
ATOM 3571 C CA . GLU A 1 443 ? -11.566 2.661 27.781 1.00 88.62 443 GLU A CA 1
ATOM 3572 C C . GLU A 1 443 ? -11.530 4.184 27.717 1.00 88.62 443 GLU A C 1
ATOM 3574 O O . GLU A 1 443 ? -12.395 4.801 27.101 1.00 88.62 443 GLU A O 1
ATOM 3579 N N . ASP A 1 444 ? -10.565 4.814 28.390 1.00 83.12 444 ASP A N 1
ATOM 3580 C CA . ASP A 1 444 ? -10.467 6.281 28.477 1.00 83.12 444 ASP A CA 1
ATOM 3581 C C . ASP A 1 444 ? -11.775 6.979 28.926 1.00 83.12 444 ASP A C 1
ATOM 3583 O O . ASP A 1 444 ? -12.061 8.117 28.555 1.00 83.12 444 ASP A O 1
ATOM 3587 N N . GLY A 1 445 ? -12.590 6.294 29.739 1.00 83.38 445 GLY A N 1
ATOM 3588 C CA . GLY A 1 445 ? -13.890 6.794 30.204 1.00 83.38 445 GLY A CA 1
ATOM 3589 C C . GLY A 1 445 ? -15.008 6.749 29.155 1.00 83.38 445 GLY A C 1
ATOM 3590 O O . GLY A 1 445 ? -16.082 7.299 29.394 1.00 83.38 445 GLY A O 1
ATOM 3591 N N . VAL A 1 446 ? -14.782 6.101 28.010 1.00 88.38 446 VAL A N 1
ATOM 3592 C CA . VAL A 1 446 ? -15.746 5.951 26.914 1.00 88.38 446 VAL A CA 1
ATOM 3593 C C . VAL A 1 446 ? -16.161 4.487 26.774 1.00 88.38 446 VAL A C 1
ATOM 3595 O O . VAL A 1 446 ? -15.350 3.573 26.907 1.00 88.38 446 VAL A O 1
ATOM 3598 N N . GLU A 1 447 ? -17.448 4.258 26.505 1.00 92.62 447 GLU A N 1
ATOM 3599 C CA . GLU A 1 447 ? -17.980 2.911 26.297 1.00 92.62 447 GLU A CA 1
ATOM 3600 C C . GLU A 1 447 ? -17.741 2.418 24.865 1.00 92.62 447 GLU A C 1
ATOM 3602 O O . GLU A 1 447 ? -18.259 2.976 23.890 1.00 92.62 447 GLU A O 1
ATOM 3607 N N . HIS A 1 448 ? -17.034 1.300 24.749 1.00 94.81 448 HIS A N 1
ATOM 3608 C CA . HIS A 1 448 ? -16.775 0.613 23.488 1.00 94.81 448 HIS A CA 1
ATOM 3609 C C . HIS A 1 448 ? -17.368 -0.794 23.495 1.00 94.81 448 HIS A C 1
ATOM 3611 O O . HIS A 1 448 ? -17.551 -1.409 24.546 1.00 94.81 448 HIS A O 1
ATOM 3617 N N . SER A 1 449 ? -17.683 -1.306 22.309 1.00 95.88 449 SER A N 1
ATOM 3618 C CA . SER A 1 449 ? -18.040 -2.709 22.119 1.00 95.88 449 SER A CA 1
ATOM 3619 C C . SER A 1 449 ? -16.782 -3.479 21.740 1.00 95.88 449 SER A C 1
ATOM 3621 O O . SER A 1 449 ? -16.229 -3.246 20.667 1.00 95.88 449 SER A O 1
ATOM 3623 N N . LEU A 1 450 ? -16.356 -4.408 22.594 1.00 97.50 450 LEU A N 1
ATOM 3624 C CA . LEU A 1 450 ? -15.266 -5.338 22.319 1.00 97.50 450 LEU A CA 1
ATOM 3625 C C . LEU A 1 450 ? -15.819 -6.636 21.739 1.00 97.50 450 LEU A C 1
ATOM 3627 O O . LEU A 1 450 ? -16.756 -7.209 22.297 1.00 97.50 450 LEU A O 1
ATOM 3631 N N . GLN A 1 451 ? -15.203 -7.124 20.670 1.00 97.31 451 GLN A N 1
ATOM 3632 C CA . GLN A 1 451 ? -15.533 -8.385 20.015 1.00 97.31 451 GLN A CA 1
ATOM 3633 C C . GLN A 1 451 ? -14.292 -9.277 19.886 1.00 97.31 451 GLN A C 1
ATOM 3635 O O . GLN A 1 451 ? -13.188 -8.774 19.664 1.00 97.31 451 GLN A O 1
ATOM 3640 N N . VAL A 1 452 ? -14.490 -10.595 19.989 1.00 97.75 452 VAL A N 1
ATOM 3641 C CA . VAL A 1 452 ? -13.519 -11.612 19.543 1.00 97.75 452 VAL A CA 1
ATOM 3642 C C . VAL A 1 452 ? -14.078 -12.248 18.280 1.00 97.75 452 VAL A C 1
ATOM 3644 O O . VAL A 1 452 ? -15.196 -12.774 18.292 1.00 97.75 452 VAL A O 1
ATOM 3647 N N . LEU A 1 453 ? -13.311 -12.157 17.201 1.00 97.19 453 LEU A N 1
ATOM 3648 C CA . LEU A 1 453 ? -13.692 -12.595 15.865 1.00 97.19 453 LEU A CA 1
ATOM 3649 C C . LEU A 1 453 ? -12.711 -13.665 15.387 1.00 97.19 453 LEU A C 1
ATOM 3651 O O . LEU A 1 453 ? -11.499 -13.478 15.500 1.00 97.19 453 LEU A O 1
ATOM 3655 N N . GLU A 1 454 ? -13.244 -14.757 14.854 1.00 96.00 454 GLU A N 1
ATOM 3656 C CA . GLU A 1 454 ? -12.501 -15.858 14.247 1.00 96.00 454 GLU A CA 1
ATOM 3657 C C . GLU A 1 454 ? -12.729 -15.870 12.738 1.00 96.00 454 GLU A C 1
ATOM 3659 O O . GLU A 1 454 ? -13.868 -15.872 12.272 1.00 96.00 454 GLU A O 1
ATOM 3664 N N . ASP A 1 455 ? -11.657 -15.883 11.957 1.00 95.31 455 ASP A N 1
ATOM 3665 C CA . ASP A 1 455 ? -11.737 -16.056 10.515 1.00 95.31 455 ASP A CA 1
ATOM 3666 C C . ASP A 1 455 ? -12.022 -17.519 10.163 1.00 95.31 455 ASP A C 1
ATOM 3668 O O . ASP A 1 455 ? -11.207 -18.402 10.416 1.00 95.31 455 ASP A O 1
ATOM 3672 N N . MET A 1 456 ? -13.152 -17.778 9.513 1.00 92.81 456 MET A N 1
ATOM 3673 C CA . MET A 1 456 ? -13.591 -19.129 9.151 1.00 92.81 456 MET A CA 1
ATOM 3674 C C . MET A 1 456 ? -12.690 -19.804 8.108 1.00 92.81 456 MET A C 1
ATOM 3676 O O . MET A 1 456 ? -12.783 -21.015 7.918 1.00 92.81 456 MET A O 1
ATOM 3680 N N . ASN A 1 457 ? -11.856 -19.045 7.389 1.00 90.19 457 ASN A N 1
ATOM 3681 C CA . ASN A 1 457 ? -10.996 -19.578 6.339 1.00 90.19 457 ASN A CA 1
ATOM 3682 C C . ASN A 1 457 ? -9.612 -19.972 6.862 1.00 90.19 457 ASN A C 1
ATOM 3684 O O . ASN A 1 457 ? -9.041 -20.925 6.341 1.00 90.19 457 ASN A O 1
ATOM 3688 N N . CYS A 1 458 ? -9.054 -19.243 7.831 1.00 91.62 458 CYS A N 1
ATOM 3689 C CA . CYS A 1 458 ? -7.714 -19.514 8.363 1.00 91.62 458 CYS A CA 1
ATOM 3690 C C . CYS A 1 458 ? -7.658 -19.781 9.876 1.00 91.62 458 CYS A C 1
ATOM 3692 O O . CYS A 1 458 ? -6.566 -19.986 10.399 1.00 91.62 458 CYS A O 1
ATOM 3694 N N . GLY A 1 459 ? -8.790 -19.745 10.588 1.00 92.25 459 GLY A N 1
ATOM 3695 C CA . GLY A 1 459 ? -8.860 -19.881 12.051 1.00 92.25 459 GLY A CA 1
ATOM 3696 C C . GLY A 1 459 ? -8.210 -18.719 12.812 1.00 92.25 459 GLY A C 1
ATOM 3697 O O . GLY A 1 459 ? -7.899 -18.834 13.994 1.00 92.25 459 GLY A O 1
ATOM 3698 N N . GLY A 1 460 ? -7.926 -17.607 12.126 1.00 94.00 460 GLY A N 1
ATOM 3699 C CA . GLY A 1 460 ? -7.244 -16.457 12.713 1.00 94.00 460 GLY A CA 1
ATOM 3700 C C . GLY A 1 460 ? -8.143 -15.744 13.718 1.00 94.00 460 GLY A C 1
ATOM 3701 O O . GLY A 1 460 ? -9.276 -15.405 13.391 1.00 94.00 460 GLY A O 1
ATOM 3702 N N . LEU A 1 461 ? -7.639 -15.478 14.924 1.00 95.94 461 LEU A N 1
ATOM 3703 C CA . LEU A 1 461 ? -8.381 -14.784 15.978 1.00 95.94 461 LEU A CA 1
ATOM 3704 C C . LEU A 1 461 ? -7.964 -13.316 16.074 1.00 95.94 461 LEU A C 1
ATOM 3706 O O . LEU A 1 461 ? -6.773 -12.991 16.117 1.00 95.94 461 LEU A O 1
ATOM 3710 N N . ARG A 1 462 ? -8.936 -12.402 16.123 1.00 97.06 462 ARG A N 1
ATOM 3711 C CA . ARG A 1 462 ? -8.690 -10.975 16.368 1.00 97.06 462 ARG A CA 1
ATOM 3712 C C . ARG A 1 462 ? -9.635 -10.389 17.397 1.00 97.06 462 ARG A C 1
ATOM 3714 O O . ARG A 1 462 ? -10.797 -10.768 17.515 1.00 97.06 462 ARG A O 1
ATOM 3721 N N . LEU A 1 463 ? -9.113 -9.394 18.095 1.00 98.12 463 LEU A N 1
ATOM 3722 C CA . LEU A 1 463 ? -9.860 -8.489 18.946 1.00 98.12 463 LEU A CA 1
ATOM 3723 C C . LEU A 1 463 ? -10.248 -7.255 18.135 1.00 98.12 463 LEU A C 1
ATOM 3725 O O . LEU A 1 463 ? -9.435 -6.714 17.375 1.00 98.12 463 LEU A O 1
ATOM 3729 N N . LEU A 1 464 ? -11.480 -6.792 18.306 1.00 97.88 464 LEU A N 1
ATOM 3730 C CA . LEU A 1 464 ? -11.993 -5.585 17.669 1.00 97.88 464 LEU A CA 1
ATOM 3731 C C . LEU A 1 464 ? -12.736 -4.738 18.697 1.00 97.88 464 LEU A C 1
ATOM 3733 O O . LEU A 1 464 ? -13.713 -5.202 19.278 1.00 97.88 464 LEU A O 1
ATOM 3737 N N . SER A 1 465 ? -12.286 -3.500 18.891 1.00 97.00 465 SER A N 1
ATOM 3738 C CA . SER A 1 465 ? -13.007 -2.492 19.669 1.00 97.00 465 SER A CA 1
ATOM 3739 C C . SER A 1 465 ? -13.651 -1.485 18.728 1.00 97.00 465 SER A C 1
ATOM 3741 O O . SER A 1 465 ? -12.991 -0.937 17.840 1.00 97.00 465 SER A O 1
ATOM 3743 N N . GLU A 1 466 ? -14.944 -1.243 18.916 1.00 95.31 466 GLU A N 1
ATOM 3744 C CA . GLU A 1 466 ? -15.757 -0.345 18.098 1.00 95.31 466 GLU A CA 1
ATOM 3745 C C . GLU A 1 466 ? -16.546 0.643 18.953 1.00 95.31 466 GLU A C 1
ATOM 3747 O O . GLU A 1 466 ? -16.848 0.411 20.128 1.00 95.31 466 GLU A O 1
ATOM 3752 N N . ILE A 1 467 ? -16.924 1.765 18.342 1.00 91.88 467 ILE A N 1
ATOM 3753 C CA . ILE A 1 467 ? -17.857 2.707 18.959 1.00 91.88 467 ILE A CA 1
ATOM 3754 C C . ILE A 1 467 ? -19.218 2.021 19.115 1.00 91.88 467 ILE A C 1
ATOM 3756 O O . ILE A 1 467 ? -19.816 1.559 18.142 1.00 91.88 467 ILE A O 1
ATOM 3760 N N . SER A 1 468 ? -19.694 1.966 20.357 1.00 85.38 468 SER A N 1
ATOM 3761 C CA . SER A 1 468 ? -20.886 1.209 20.737 1.00 85.38 468 SER A CA 1
ATOM 3762 C C . SER A 1 468 ? -22.198 1.875 20.315 1.00 85.38 468 SER A C 1
ATOM 3764 O O . SER A 1 468 ? -23.122 1.174 19.909 1.00 85.38 468 SER A O 1
ATOM 3766 N N . ASN A 1 469 ? -22.265 3.212 20.368 1.00 80.69 469 ASN A N 1
ATOM 3767 C CA . ASN A 1 469 ? -23.486 4.000 20.192 1.00 80.69 469 ASN A CA 1
ATOM 3768 C C . ASN A 1 469 ? -23.237 5.310 19.414 1.00 80.69 469 ASN A C 1
ATOM 3770 O O . ASN A 1 469 ? -22.126 5.844 19.404 1.00 80.69 469 ASN A O 1
ATOM 3774 N N . GLY A 1 470 ? -24.305 5.870 18.836 1.00 81.81 470 GLY A N 1
ATOM 3775 C CA . GLY A 1 470 ? -24.323 7.189 18.185 1.00 81.81 470 GLY A CA 1
ATOM 3776 C C . GLY A 1 470 ? -23.996 7.166 16.689 1.00 81.81 470 GLY A C 1
ATOM 3777 O O . GLY A 1 470 ? -23.872 6.110 16.080 1.00 81.81 470 GLY A O 1
ATOM 3778 N N . ASP A 1 471 ? -23.817 8.347 16.094 1.00 77.00 471 ASP A N 1
ATOM 3779 C CA . ASP A 1 471 ? -23.645 8.519 14.637 1.00 77.00 471 ASP A CA 1
ATOM 3780 C C . ASP A 1 471 ? -22.387 7.843 14.057 1.00 77.00 471 ASP A C 1
ATOM 3782 O O . ASP A 1 471 ? -22.244 7.714 12.844 1.00 77.00 471 ASP A O 1
ATOM 3786 N N . GLN A 1 472 ? -21.452 7.431 14.918 1.00 82.44 472 GLN A N 1
ATOM 3787 C CA . GLN A 1 472 ? -20.224 6.726 14.535 1.00 82.44 472 GLN A CA 1
ATOM 3788 C C . GLN A 1 472 ? -20.219 5.259 14.965 1.00 82.44 472 GLN A C 1
ATOM 3790 O O . GLN A 1 472 ? -19.144 4.665 15.058 1.00 82.44 472 GLN A O 1
ATOM 3795 N N . GLN A 1 473 ? -21.388 4.682 15.250 1.00 85.50 473 GLN A N 1
ATOM 3796 C CA . GLN A 1 473 ? -21.505 3.264 15.570 1.00 85.50 473 GLN A CA 1
ATOM 3797 C C . GLN A 1 473 ? -20.783 2.412 14.511 1.00 85.50 473 GLN A C 1
ATOM 3799 O O . GLN A 1 473 ? -20.720 2.791 13.337 1.00 85.50 473 GLN A O 1
ATOM 3804 N N . TYR A 1 474 ? -20.208 1.283 14.934 1.00 86.75 474 TYR A N 1
ATOM 3805 C CA . TYR A 1 474 ? -19.463 0.336 14.079 1.00 86.75 474 TYR A CA 1
ATOM 3806 C C . TYR A 1 474 ? -18.143 0.860 13.523 1.00 86.75 474 TYR A C 1
ATOM 3808 O O . TYR A 1 474 ? -17.458 0.161 12.783 1.00 86.75 474 TYR A O 1
ATOM 3816 N N . ARG A 1 475 ? -17.744 2.087 13.864 1.00 92.94 475 ARG A N 1
ATOM 3817 C CA . ARG A 1 475 ? -16.407 2.568 13.540 1.00 92.94 475 ARG A CA 1
ATOM 3818 C C . ARG A 1 475 ? -15.379 1.788 14.370 1.00 92.94 475 ARG A C 1
ATOM 3820 O O . ARG A 1 475 ? -15.420 1.899 15.601 1.00 92.94 475 ARG A O 1
ATOM 3827 N N . PRO A 1 476 ? -14.406 1.111 13.732 1.00 96.00 476 PRO A N 1
ATOM 3828 C CA . PRO A 1 476 ? -13.273 0.541 14.445 1.00 96.00 476 PRO A CA 1
ATOM 3829 C C . PRO A 1 476 ? -12.509 1.626 15.211 1.00 96.00 476 PRO A C 1
ATOM 3831 O O . PRO A 1 476 ? -12.192 2.689 14.670 1.00 96.00 476 PRO A O 1
ATOM 3834 N N . VAL A 1 477 ? -12.212 1.364 16.480 1.00 95.69 477 VAL A N 1
ATOM 3835 C CA . VAL A 1 477 ? -11.328 2.186 17.319 1.00 95.69 477 VAL A CA 1
ATOM 3836 C C . VAL A 1 477 ? -9.929 1.600 17.286 1.00 95.69 477 VAL A C 1
ATOM 3838 O O . VAL A 1 477 ? -8.974 2.322 17.004 1.00 95.69 477 VAL A O 1
ATOM 3841 N N . TRP A 1 478 ? -9.817 0.290 17.496 1.00 97.31 478 TRP A N 1
ATOM 3842 C CA . TRP A 1 478 ? -8.586 -0.469 17.328 1.00 97.31 478 TRP A CA 1
ATOM 3843 C C . TRP A 1 478 ? -8.887 -1.940 17.023 1.00 97.31 478 TRP A C 1
ATOM 3845 O O . TRP A 1 478 ? -9.968 -2.448 17.325 1.00 97.31 478 TRP A O 1
ATOM 3855 N N . THR A 1 479 ? -7.925 -2.632 16.416 1.00 98.06 479 THR A N 1
ATOM 3856 C CA . THR A 1 479 ? -7.944 -4.095 16.281 1.00 98.06 479 THR A CA 1
ATOM 3857 C C . THR A 1 479 ? -6.592 -4.672 16.679 1.00 98.06 479 THR A C 1
ATOM 3859 O O . THR A 1 479 ? -5.573 -3.991 16.565 1.00 98.06 479 THR A O 1
ATOM 3862 N N . ALA A 1 480 ? -6.583 -5.912 17.157 1.00 97.88 480 ALA A N 1
ATOM 3863 C CA . ALA A 1 480 ? -5.372 -6.632 17.526 1.00 97.88 480 ALA A CA 1
ATOM 3864 C C . ALA A 1 480 ? -5.485 -8.092 17.102 1.00 97.88 480 ALA A C 1
ATOM 3866 O O . ALA A 1 480 ? -6.541 -8.700 17.266 1.00 97.88 480 ALA A O 1
ATOM 3867 N N . PHE A 1 481 ? -4.404 -8.660 16.580 1.00 97.25 481 PHE A N 1
ATOM 3868 C CA . PHE A 1 481 ? -4.368 -10.068 16.195 1.00 97.25 481 PHE A CA 1
ATOM 3869 C C . PHE A 1 481 ? -3.885 -10.907 17.374 1.00 97.25 481 PHE A C 1
ATOM 3871 O O . PHE A 1 481 ? -2.878 -10.580 18.004 1.00 97.25 481 PHE A O 1
ATOM 3878 N N . VAL A 1 482 ? -4.602 -11.986 17.673 1.00 94.62 482 VAL A N 1
ATOM 3879 C CA . VAL A 1 482 ? -4.172 -12.982 18.652 1.00 94.62 482 VAL A CA 1
ATOM 3880 C C . VAL A 1 482 ? -3.182 -13.892 17.937 1.00 94.62 482 VAL A C 1
ATOM 3882 O O . VAL A 1 482 ? -3.544 -14.615 17.013 1.00 94.62 482 VAL A O 1
ATOM 3885 N N . THR A 1 483 ? -1.910 -13.807 18.317 1.00 91.44 483 THR A N 1
ATOM 3886 C CA . THR A 1 483 ? -0.842 -14.612 17.708 1.00 91.44 483 THR A CA 1
ATOM 3887 C C . THR A 1 483 ? -0.339 -15.671 18.691 1.00 91.44 483 THR A C 1
ATOM 3889 O O . THR A 1 483 ? -0.861 -15.783 19.796 1.00 91.44 483 THR A O 1
ATOM 3892 N N . HIS A 1 484 ? 0.685 -16.441 18.311 1.00 85.25 484 HIS A N 1
ATOM 3893 C CA . HIS A 1 484 ? 1.288 -17.504 19.124 1.00 85.25 484 HIS A CA 1
ATOM 3894 C C . HIS A 1 484 ? 1.603 -17.129 20.586 1.00 85.25 484 HIS A C 1
ATOM 3896 O O . HIS A 1 484 ? 1.640 -18.023 21.428 1.00 85.25 484 HIS A O 1
ATOM 3902 N N . GLN A 1 485 ? 1.778 -15.839 20.917 1.00 83.81 485 GLN A N 1
ATOM 3903 C CA . GLN A 1 485 ? 1.967 -15.399 22.306 1.00 83.81 485 GLN A CA 1
ATOM 3904 C C . GLN A 1 485 ? 0.823 -15.837 23.232 1.00 83.81 485 GLN A C 1
ATOM 3906 O O . GLN A 1 485 ? 1.064 -16.030 24.420 1.00 83.81 485 GLN A O 1
ATOM 3911 N N . CYS A 1 486 ? -0.389 -16.063 22.711 1.00 85.12 486 CYS A N 1
ATOM 3912 C CA . CYS A 1 486 ? -1.526 -16.529 23.508 1.00 85.12 486 CYS A CA 1
ATOM 3913 C C . CYS A 1 486 ? -1.334 -17.909 24.146 1.00 85.12 486 CYS A C 1
ATOM 3915 O O . CYS A 1 486 ? -2.042 -18.245 25.091 1.00 85.12 486 CYS A O 1
ATOM 3917 N N . GLN A 1 487 ? -0.368 -18.696 23.665 1.00 85.25 487 GLN A N 1
ATOM 3918 C CA . GLN A 1 487 ? -0.006 -19.982 24.261 1.00 85.25 487 GLN A CA 1
ATOM 3919 C C . GLN A 1 487 ? 0.773 -19.814 25.572 1.00 85.25 487 GLN A C 1
ATOM 3921 O O . GLN A 1 487 ? 0.879 -20.763 26.349 1.00 85.25 487 GLN A O 1
ATOM 3926 N N . SER A 1 488 ? 1.321 -18.622 25.836 1.00 87.12 488 SER A N 1
ATOM 3927 C CA . SER A 1 488 ? 1.970 -18.332 27.108 1.00 87.12 488 SER A CA 1
ATOM 3928 C C . SER A 1 488 ? 0.921 -18.211 28.221 1.00 87.12 488 SER A C 1
ATOM 3930 O O . SER A 1 488 ? -0.005 -17.406 28.094 1.00 87.12 488 SER A O 1
ATOM 3932 N N . PRO A 1 489 ? 1.081 -18.914 29.358 1.00 85.62 489 PRO A N 1
ATOM 3933 C CA . PRO A 1 489 ? 0.143 -18.823 30.476 1.00 85.62 489 PRO A CA 1
ATOM 3934 C C . PRO A 1 489 ? 0.115 -17.431 31.122 1.00 85.62 489 PRO A C 1
ATOM 3936 O O . PRO A 1 489 ? -0.837 -17.112 31.820 1.00 85.62 489 PRO A O 1
ATOM 3939 N N . SER A 1 490 ? 1.138 -16.601 30.891 1.00 88.50 490 SER A N 1
ATOM 3940 C CA . SER A 1 490 ? 1.205 -15.219 31.379 1.00 88.50 490 SER A CA 1
ATOM 3941 C C . SER A 1 490 ? 0.660 -14.192 30.385 1.00 88.50 490 SER A C 1
ATOM 3943 O O . SER A 1 490 ? 0.668 -12.997 30.683 1.00 88.50 490 SER A O 1
ATOM 3945 N N . TRP A 1 491 ? 0.226 -14.617 29.193 1.00 92.88 491 TRP A N 1
ATOM 3946 C CA . TRP A 1 491 ? -0.281 -13.701 28.173 1.00 92.88 491 TRP A CA 1
ATOM 3947 C C . TRP A 1 491 ? -1.569 -13.011 28.616 1.00 92.88 491 TRP A C 1
ATOM 3949 O O . TRP A 1 491 ? -1.718 -11.809 28.390 1.00 92.88 491 TRP A O 1
ATOM 3959 N N . LEU A 1 492 ? -2.463 -13.760 29.265 1.00 94.50 492 LEU A N 1
ATOM 3960 C CA . LEU A 1 492 ? -3.757 -13.290 29.740 1.00 94.50 492 LEU A CA 1
ATOM 3961 C C . LEU A 1 492 ? -3.889 -13.531 31.243 1.00 94.50 492 LEU A C 1
ATOM 3963 O O . LEU A 1 492 ? -3.941 -14.675 31.682 1.00 94.50 492 LEU A O 1
ATOM 3967 N N . ASP A 1 493 ? -4.045 -12.448 32.004 1.00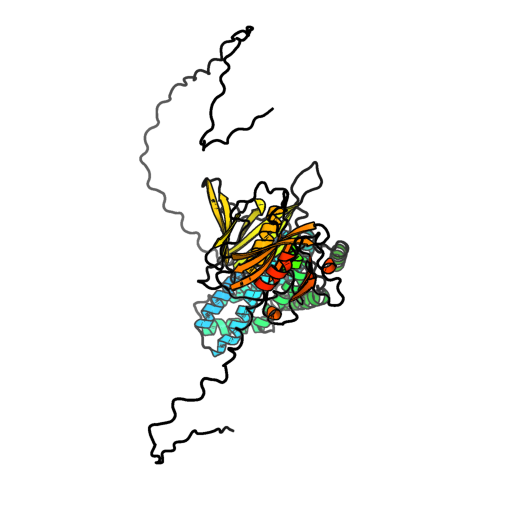 93.19 493 ASP A N 1
ATOM 3968 C CA . ASP A 1 493 ? -4.282 -12.491 33.449 1.00 93.19 493 ASP A CA 1
ATOM 3969 C C . ASP A 1 493 ? -5.630 -11.828 33.781 1.00 93.19 493 ASP A C 1
ATOM 3971 O O . ASP A 1 493 ? -5.884 -10.687 33.392 1.00 93.19 493 ASP A O 1
ATOM 3975 N N . ILE A 1 494 ? -6.498 -12.503 34.541 1.00 92.81 494 ILE A N 1
ATOM 3976 C CA . ILE A 1 494 ? -7.681 -11.860 35.139 1.00 92.81 494 ILE A CA 1
ATOM 3977 C C . ILE A 1 494 ? -7.250 -11.248 36.474 1.00 92.81 494 ILE A C 1
ATOM 3979 O O . ILE A 1 494 ? -7.019 -11.969 37.442 1.00 92.81 494 ILE A O 1
ATOM 3983 N N . VAL A 1 495 ? -7.140 -9.921 36.534 1.00 91.81 495 VAL A N 1
ATOM 3984 C CA . VAL A 1 495 ? -6.611 -9.213 37.717 1.00 91.81 495 VAL A CA 1
ATOM 3985 C C . VAL A 1 495 ? -7.711 -8.792 38.684 1.00 91.81 495 VAL A C 1
ATOM 3987 O O . VAL A 1 495 ? -7.489 -8.691 39.888 1.00 91.81 495 VAL A O 1
ATOM 3990 N N . SER A 1 496 ? -8.923 -8.575 38.181 1.00 91.31 496 SER A N 1
ATOM 3991 C CA . SER A 1 496 ? -10.114 -8.396 39.009 1.00 91.31 496 SER A CA 1
ATOM 3992 C C . SER A 1 496 ? -11.343 -8.940 38.288 1.00 91.31 496 SER A C 1
ATOM 3994 O O . SER A 1 496 ? -11.261 -9.333 37.126 1.00 91.31 496 SER A O 1
ATOM 3996 N N . GLN A 1 497 ? -12.504 -8.919 38.946 1.00 89.56 497 GLN A N 1
ATOM 3997 C CA . GLN A 1 497 ? -13.755 -9.393 38.345 1.00 89.56 497 GLN A CA 1
ATOM 3998 C C . GLN A 1 497 ? -14.101 -8.689 37.021 1.00 89.56 497 GLN A C 1
ATOM 4000 O O . GLN A 1 497 ? -14.769 -9.283 36.188 1.00 89.56 497 GLN A O 1
ATOM 4005 N N . ASN A 1 498 ? -13.621 -7.461 36.803 1.00 94.19 498 ASN A N 1
ATOM 4006 C CA . ASN A 1 498 ? -13.923 -6.670 35.610 1.00 94.19 498 ASN A CA 1
ATOM 4007 C C . ASN A 1 498 ? -12.696 -6.401 34.736 1.00 94.19 498 ASN A C 1
ATOM 4009 O O . ASN A 1 498 ? -12.842 -5.781 33.690 1.00 94.19 498 ASN A O 1
ATOM 4013 N N . VAL A 1 499 ? -11.491 -6.796 35.151 1.00 94.00 499 VAL A N 1
ATOM 4014 C CA . VAL A 1 499 ? -10.254 -6.341 34.499 1.00 94.00 499 VAL A CA 1
ATOM 4015 C C . VAL A 1 499 ? -9.414 -7.521 34.054 1.00 94.00 499 VAL A C 1
ATOM 4017 O O . VAL A 1 499 ? -9.043 -8.373 34.866 1.00 94.00 499 VAL A O 1
ATOM 4020 N N . VAL A 1 500 ? -9.082 -7.525 32.766 1.00 95.12 500 VAL A N 1
ATOM 4021 C CA . VAL A 1 500 ? -8.169 -8.485 32.142 1.00 95.12 500 VAL A CA 1
ATOM 4022 C C . VAL A 1 500 ? -6.934 -7.750 31.646 1.00 95.12 500 VAL A C 1
ATOM 4024 O O . VAL A 1 500 ? -7.039 -6.660 31.087 1.00 95.12 500 VAL A O 1
ATOM 4027 N N . TRP A 1 501 ? -5.767 -8.348 31.843 1.00 95.38 501 TRP A N 1
ATOM 4028 C CA . TRP A 1 501 ? -4.508 -7.893 31.271 1.00 95.38 501 TRP A CA 1
ATOM 4029 C C . TRP A 1 501 ? -4.112 -8.776 30.098 1.00 95.38 501 TRP A C 1
ATOM 4031 O O . TRP A 1 501 ? -4.167 -9.999 30.205 1.00 95.38 501 TRP A O 1
ATOM 4041 N N . LEU A 1 502 ? -3.674 -8.147 29.009 1.00 95.31 502 LEU A N 1
ATOM 4042 C CA . LEU A 1 502 ? -3.063 -8.797 27.854 1.00 95.31 502 LEU A CA 1
ATOM 4043 C C . LEU A 1 502 ? -1.621 -8.314 27.690 1.00 95.31 502 LEU A C 1
ATOM 4045 O O . LEU A 1 502 ? -1.366 -7.119 27.505 1.00 95.31 502 LEU A O 1
ATOM 4049 N N . ARG A 1 503 ? -0.659 -9.230 27.741 1.00 94.00 503 ARG A N 1
ATOM 4050 C CA . ARG A 1 503 ? 0.762 -8.921 27.522 1.00 94.00 503 ARG A CA 1
ATOM 4051 C C . ARG A 1 503 ? 1.108 -9.030 26.045 1.00 94.00 503 ARG A C 1
ATOM 4053 O O . ARG A 1 503 ? 0.503 -9.808 25.321 1.00 94.00 503 ARG A O 1
ATOM 4060 N N . GLU A 1 504 ? 2.072 -8.227 25.598 1.00 89.94 504 GLU A N 1
ATOM 4061 C CA . GLU A 1 504 ? 2.644 -8.313 24.239 1.00 89.94 504 GLU A CA 1
ATOM 4062 C C . GLU A 1 504 ? 1.618 -8.216 23.091 1.00 89.94 504 GLU A C 1
ATOM 4064 O O . GLU A 1 504 ? 1.890 -8.599 21.957 1.00 89.94 504 GLU A O 1
ATOM 4069 N N . VAL A 1 505 ? 0.431 -7.665 23.360 1.00 93.94 505 VAL A N 1
ATOM 4070 C CA . VAL A 1 505 ? -0.577 -7.411 22.331 1.00 93.94 505 VAL A CA 1
ATOM 4071 C C . VAL A 1 505 ? -0.210 -6.154 21.548 1.00 93.94 505 VAL A C 1
ATOM 4073 O O . VAL A 1 505 ? 0.042 -5.101 22.139 1.00 93.94 505 VAL A O 1
ATOM 4076 N N . GLN A 1 506 ? -0.204 -6.246 20.221 1.00 95.19 506 GLN A N 1
ATOM 4077 C CA . GLN A 1 506 ? 0.003 -5.102 19.336 1.00 95.19 506 GLN A CA 1
ATOM 4078 C C . GLN A 1 506 ? -1.345 -4.571 18.838 1.00 95.19 506 GLN A C 1
ATOM 4080 O O . GLN A 1 506 ? -2.115 -5.311 18.221 1.00 95.19 506 GLN A O 1
ATOM 4085 N N . LEU A 1 507 ? -1.618 -3.286 19.083 1.00 96.31 507 LEU A N 1
ATOM 4086 C CA . LEU A 1 507 ? -2.841 -2.626 18.632 1.00 96.31 507 LEU A CA 1
ATOM 4087 C C . LEU A 1 507 ? -2.618 -1.855 17.330 1.00 96.31 507 LEU A C 1
ATOM 4089 O O . LEU A 1 507 ? -1.658 -1.099 17.188 1.00 96.31 507 LEU A O 1
ATOM 4093 N N . TYR A 1 508 ? -3.582 -1.958 16.421 1.00 97.38 508 TYR A N 1
ATOM 4094 C CA . TYR A 1 508 ? -3.712 -1.081 15.262 1.00 97.38 508 TYR A CA 1
ATOM 4095 C C . TYR A 1 508 ? -4.862 -0.115 15.512 1.00 97.38 508 TYR A C 1
ATOM 4097 O O . TYR A 1 508 ? -6.025 -0.514 15.498 1.00 97.38 508 TYR A O 1
ATOM 4105 N N . VAL A 1 509 ? -4.534 1.150 15.771 1.00 96.06 509 VAL A N 1
ATOM 4106 C CA . VAL A 1 509 ? -5.485 2.173 16.224 1.00 96.06 509 VAL A CA 1
ATOM 4107 C C . VAL A 1 509 ? -6.006 3.007 15.046 1.00 96.06 509 VAL A C 1
ATOM 4109 O O . VAL A 1 509 ? -5.232 3.582 14.282 1.00 96.06 509 VAL A O 1
ATOM 4112 N N . PHE A 1 510 ? -7.330 3.133 14.930 1.00 95.69 510 PHE A N 1
ATOM 4113 C CA . PHE A 1 510 ? -8.043 3.841 13.855 1.00 95.69 510 PHE A CA 1
ATOM 4114 C C . PHE A 1 510 ? -8.672 5.181 14.300 1.00 95.69 510 PHE A C 1
ATOM 4116 O O . PHE A 1 510 ? -9.612 5.720 13.695 1.00 95.69 510 PHE A O 1
ATOM 4123 N N . SER A 1 511 ? -8.152 5.752 15.388 1.00 90.75 511 SER A N 1
ATOM 4124 C CA . SER A 1 511 ? -8.621 7.000 15.990 1.00 90.75 511 SER A CA 1
ATOM 4125 C C . SER A 1 511 ? -7.452 7.883 16.415 1.00 90.75 511 SER A C 1
ATOM 4127 O O . SER A 1 511 ? -6.509 7.421 17.040 1.00 90.75 511 SER A O 1
ATOM 4129 N N . THR A 1 512 ? -7.528 9.187 16.130 1.00 87.31 512 THR A N 1
ATOM 4130 C CA . THR A 1 512 ? -6.550 10.166 16.641 1.00 87.31 512 THR A CA 1
ATOM 4131 C C . THR A 1 512 ? -6.748 10.497 18.120 1.00 87.31 512 THR A C 1
ATOM 4133 O O . THR A 1 512 ? -5.864 11.098 18.729 1.00 87.31 512 THR A O 1
ATOM 4136 N N . ARG A 1 513 ? -7.921 10.167 18.677 1.00 86.56 513 ARG A N 1
ATOM 4137 C CA . ARG A 1 513 ? -8.291 10.480 20.063 1.00 86.56 513 ARG A CA 1
ATOM 4138 C C . ARG A 1 513 ? -7.922 9.369 21.040 1.00 86.56 513 ARG A C 1
ATOM 4140 O O . ARG A 1 513 ? -7.759 9.664 22.213 1.00 86.56 513 ARG A O 1
ATOM 4147 N N . TYR A 1 514 ? -7.808 8.134 20.556 1.00 90.25 514 TYR A N 1
ATOM 4148 C CA . TYR A 1 514 ? -7.477 6.985 21.391 1.00 90.25 514 TYR A CA 1
ATOM 4149 C C . TYR A 1 514 ? -5.983 6.982 21.730 1.00 90.25 514 TYR A C 1
ATOM 4151 O O . TYR A 1 514 ? -5.150 7.266 20.861 1.00 90.25 514 TYR A O 1
ATOM 4159 N N . ARG A 1 515 ? -5.657 6.681 22.988 1.00 88.69 515 ARG A N 1
ATOM 4160 C CA . ARG A 1 515 ? -4.288 6.630 23.512 1.00 88.69 515 ARG A CA 1
ATOM 4161 C C . ARG A 1 515 ? -4.076 5.297 24.212 1.00 88.69 515 ARG A C 1
ATOM 4163 O O . ARG A 1 515 ? -4.480 5.127 25.359 1.00 88.69 515 ARG A O 1
ATOM 4170 N N . GLU A 1 516 ? -3.436 4.347 23.532 1.00 90.00 516 GLU A N 1
ATOM 4171 C CA . GLU A 1 516 ? -3.214 3.016 24.111 1.00 90.00 516 GLU A CA 1
ATOM 4172 C C . GLU A 1 516 ? -2.338 3.062 25.371 1.00 90.00 516 GLU A C 1
ATOM 4174 O O . GLU A 1 516 ? -2.439 2.190 26.232 1.00 90.00 516 GLU A O 1
ATOM 4179 N N . GLU A 1 517 ? -1.522 4.108 25.527 1.00 91.12 517 GLU A N 1
ATOM 4180 C CA . GLU A 1 517 ? -0.662 4.315 26.692 1.00 91.12 517 GLU A CA 1
ATOM 4181 C C . GLU A 1 517 ? -1.479 4.460 27.980 1.00 91.12 517 GLU A C 1
ATOM 4183 O O . GLU A 1 517 ? -1.033 4.063 29.058 1.00 91.12 517 GLU A O 1
ATOM 4188 N N . ASN A 1 518 ? -2.704 4.985 27.883 1.00 91.62 518 ASN A N 1
ATOM 4189 C CA . ASN A 1 518 ? -3.595 5.096 29.031 1.00 91.62 518 ASN A CA 1
ATOM 4190 C C . ASN A 1 518 ? -4.039 3.730 29.549 1.00 91.62 518 ASN A C 1
ATOM 4192 O O . ASN A 1 518 ? -4.243 3.581 30.753 1.00 91.62 518 ASN A O 1
ATOM 4196 N N . MET A 1 519 ? -4.142 2.743 28.660 1.00 92.69 519 MET A N 1
ATOM 4197 C CA . MET A 1 519 ? -4.526 1.372 28.988 1.00 92.69 519 MET A CA 1
ATOM 4198 C C . MET A 1 519 ? -3.312 0.493 29.322 1.00 92.69 519 MET A C 1
ATOM 4200 O O . MET A 1 519 ? -3.464 -0.707 29.507 1.00 92.69 519 MET A O 1
ATOM 4204 N N . ARG A 1 520 ? -2.096 1.054 29.398 1.00 94.31 520 ARG A N 1
ATOM 4205 C CA . ARG A 1 520 ? -0.846 0.323 29.693 1.00 94.31 520 ARG A CA 1
ATOM 4206 C C . ARG A 1 520 ? -0.101 0.880 30.907 1.00 94.31 520 ARG A C 1
ATOM 4208 O O . ARG A 1 520 ? 1.125 0.835 30.972 1.00 94.31 520 ARG A O 1
ATOM 4215 N N . ARG A 1 521 ? -0.835 1.445 31.871 1.00 90.38 521 ARG A N 1
ATOM 4216 C CA . ARG A 1 521 ? -0.263 2.151 33.034 1.00 90.38 521 ARG A CA 1
ATOM 4217 C C . ARG A 1 521 ? 0.231 1.235 34.154 1.00 90.38 521 ARG A C 1
ATOM 4219 O O . ARG A 1 521 ? 0.918 1.714 35.056 1.00 90.38 521 ARG A O 1
ATOM 4226 N N . ASN A 1 522 ? -0.099 -0.056 34.135 1.00 90.69 522 ASN A N 1
ATOM 4227 C CA . ASN A 1 522 ? 0.451 -0.995 35.109 1.00 90.69 522 ASN A CA 1
ATOM 4228 C C . ASN A 1 522 ? 1.974 -1.137 34.965 1.00 90.69 522 ASN A C 1
ATOM 4230 O O . ASN A 1 522 ? 2.559 -0.939 33.902 1.00 90.69 522 ASN A O 1
ATOM 4234 N N . LYS A 1 523 ? 2.612 -1.577 36.055 1.00 90.44 523 LYS A N 1
ATOM 4235 C CA . LYS A 1 523 ? 4.067 -1.792 36.149 1.00 90.44 523 LYS A CA 1
ATOM 4236 C C . LYS A 1 523 ? 4.649 -2.776 35.125 1.00 90.44 523 LYS A C 1
ATOM 4238 O O . LYS A 1 523 ? 5.865 -2.871 35.018 1.00 90.44 523 LYS A O 1
ATOM 4243 N N . TYR A 1 524 ? 3.807 -3.526 34.415 1.00 89.19 524 TYR A N 1
ATOM 4244 C CA . TYR A 1 524 ? 4.228 -4.496 33.411 1.00 89.19 524 TYR A CA 1
ATOM 4245 C C . TYR A 1 524 ? 4.031 -4.011 31.968 1.00 89.19 524 TYR A C 1
ATOM 4247 O O . TYR A 1 524 ? 4.369 -4.749 31.046 1.00 89.19 524 TYR A O 1
ATOM 4255 N N . GLY A 1 525 ? 3.446 -2.826 31.753 1.00 91.69 525 GLY A N 1
ATOM 4256 C CA . GLY A 1 525 ? 3.075 -2.340 30.419 1.00 91.69 525 GLY A CA 1
ATOM 4257 C C . GLY A 1 525 ? 2.021 -3.202 29.706 1.00 91.69 525 GLY A C 1
ATOM 4258 O O . GLY A 1 525 ? 1.848 -3.093 28.487 1.00 91.69 525 GLY A O 1
ATOM 4259 N N . ALA A 1 526 ? 1.329 -4.079 30.442 1.00 94.19 526 ALA A N 1
ATOM 4260 C CA . ALA A 1 526 ? 0.278 -4.931 29.901 1.00 94.19 526 ALA A CA 1
ATOM 4261 C C . ALA A 1 526 ? -0.924 -4.076 29.490 1.00 94.19 526 ALA A C 1
ATOM 4263 O O . ALA A 1 526 ? -1.206 -3.060 30.120 1.00 94.19 526 ALA A O 1
ATOM 4264 N N . PHE A 1 527 ? -1.633 -4.478 28.444 1.00 96.19 527 PHE A N 1
ATOM 4265 C CA . PHE A 1 527 ? -2.846 -3.798 28.015 1.00 96.19 527 PHE A CA 1
ATOM 4266 C C . PHE A 1 527 ? -4.025 -4.196 28.903 1.00 96.19 527 PHE A C 1
ATOM 4268 O O . PHE A 1 527 ? -4.304 -5.383 29.062 1.00 96.19 527 PHE A O 1
ATOM 4275 N N . GLU A 1 528 ? -4.705 -3.216 29.485 1.00 95.19 528 GLU A N 1
ATOM 4276 C CA . GLU A 1 528 ? -5.812 -3.418 30.412 1.00 95.19 528 GLU A CA 1
ATOM 4277 C C . GLU A 1 528 ? -7.160 -3.270 29.714 1.00 95.19 528 GLU A C 1
ATOM 4279 O O . GLU A 1 528 ? -7.474 -2.221 29.158 1.00 95.19 528 GLU A O 1
ATOM 4284 N N . ILE A 1 529 ? -7.993 -4.301 29.817 1.00 95.94 529 ILE A N 1
ATOM 4285 C CA . ILE A 1 529 ? -9.371 -4.282 29.336 1.00 95.94 529 ILE A CA 1
ATOM 4286 C C . ILE A 1 529 ? -10.298 -4.228 30.543 1.00 95.94 529 ILE A C 1
ATOM 4288 O O . ILE A 1 529 ? -10.358 -5.172 31.335 1.00 95.94 529 ILE A O 1
ATOM 4292 N N . HIS A 1 530 ? -11.044 -3.131 30.658 1.00 95.88 530 HIS A N 1
ATOM 4293 C CA . HIS A 1 530 ? -12.001 -2.893 31.737 1.00 95.88 530 HIS A CA 1
ATOM 4294 C C . HIS A 1 530 ? -13.415 -3.208 31.248 1.00 95.88 530 HIS A C 1
ATOM 4296 O O . HIS A 1 530 ? -14.052 -2.414 30.558 1.00 95.88 530 HIS A O 1
ATOM 4302 N N . PHE A 1 531 ? -13.922 -4.386 31.588 1.00 96.81 531 PHE A N 1
ATOM 4303 C CA . PHE A 1 531 ? -15.276 -4.815 31.265 1.00 96.81 531 PHE A CA 1
ATOM 4304 C C . PHE A 1 531 ? -16.311 -4.092 32.125 1.00 96.81 531 PHE A C 1
ATOM 4306 O O . PHE A 1 531 ? -16.186 -4.000 33.345 1.00 96.81 531 PHE A O 1
ATOM 4313 N N . LYS A 1 532 ? -17.404 -3.654 31.497 1.00 94.94 532 LYS A N 1
ATOM 4314 C CA . LYS A 1 532 ? -18.539 -3.056 32.216 1.00 94.94 532 LYS A CA 1
ATOM 4315 C C . LYS A 1 532 ? -19.277 -4.080 33.088 1.00 94.94 532 LYS A C 1
ATOM 4317 O O . LYS A 1 532 ? -19.871 -3.715 34.097 1.00 94.94 532 LYS A O 1
ATOM 4322 N N . GLN A 1 533 ? -19.263 -5.354 32.689 1.00 93.38 533 GLN A N 1
ATOM 4323 C CA . GLN A 1 533 ? -19.924 -6.449 33.400 1.00 93.38 533 GLN A CA 1
ATOM 4324 C C . GLN A 1 533 ? -18.899 -7.468 33.931 1.00 93.38 533 GLN A C 1
ATOM 4326 O O . GLN A 1 533 ? -18.119 -7.981 33.128 1.00 93.38 533 GLN A O 1
ATOM 4331 N N . PRO A 1 534 ? -18.964 -7.861 35.217 1.00 87.06 534 PRO A N 1
ATOM 4332 C CA . PRO A 1 534 ? -18.023 -8.817 35.815 1.00 87.06 534 PRO A CA 1
ATOM 4333 C C . PRO A 1 534 ? -17.915 -10.161 35.102 1.00 87.06 534 PRO A C 1
ATOM 4335 O O . PRO A 1 534 ? -16.838 -10.685 34.836 1.00 87.06 534 PRO A O 1
ATOM 4338 N N . VAL A 1 535 ? -19.052 -10.719 34.697 1.00 91.12 535 VAL A N 1
ATOM 4339 C CA . VAL A 1 535 ? -19.086 -12.037 34.048 1.00 91.12 535 VAL A CA 1
ATOM 4340 C C . VAL A 1 535 ? -18.389 -12.020 32.675 1.00 91.12 535 VAL A C 1
ATOM 4342 O O . VAL A 1 535 ? -17.984 -13.067 32.164 1.00 91.12 535 VAL A O 1
ATOM 4345 N N . ALA A 1 536 ? -18.221 -10.843 32.064 1.00 94.44 536 ALA A N 1
ATOM 4346 C CA . ALA A 1 536 ? -17.611 -10.717 30.749 1.00 94.44 536 ALA A CA 1
ATOM 4347 C C . ALA A 1 536 ? -16.110 -11.040 30.764 1.00 94.44 536 ALA A C 1
ATOM 4349 O O . ALA A 1 536 ? -15.648 -11.686 29.826 1.00 94.44 536 ALA A O 1
ATOM 4350 N N . ALA A 1 537 ? -15.377 -10.695 31.831 1.00 94.25 537 ALA A N 1
ATOM 4351 C CA . ALA A 1 537 ? -13.940 -10.960 31.936 1.00 94.25 537 ALA A CA 1
ATOM 4352 C C . ALA A 1 537 ? -13.629 -12.467 31.890 1.00 94.25 537 ALA A C 1
ATOM 4354 O O . ALA A 1 537 ? -12.799 -12.923 31.103 1.00 94.25 537 ALA A O 1
ATOM 4355 N N . SER A 1 538 ? -14.358 -13.272 32.671 1.00 92.50 538 SER A N 1
ATOM 4356 C CA . SER A 1 538 ? -14.177 -14.730 32.686 1.00 92.50 538 SER A CA 1
ATOM 4357 C C . SER A 1 538 ? -14.605 -15.396 31.375 1.00 92.50 538 SER A C 1
ATOM 4359 O O . SER A 1 538 ? -13.969 -16.353 30.933 1.00 92.50 538 SER A O 1
ATOM 4361 N N . ARG A 1 539 ? -15.674 -14.903 30.730 1.00 93.75 539 ARG A N 1
ATOM 4362 C CA . ARG A 1 539 ? -16.119 -15.400 29.414 1.00 93.75 539 ARG A CA 1
ATOM 4363 C C . ARG A 1 539 ? -15.118 -15.063 28.311 1.00 93.75 539 ARG A C 1
ATOM 4365 O O . ARG A 1 539 ? -14.864 -15.910 27.462 1.00 93.75 539 ARG A O 1
ATOM 4372 N N . PHE A 1 540 ? -14.549 -13.862 28.352 1.00 95.38 540 PHE A N 1
ATOM 4373 C CA . PHE A 1 540 ? -13.499 -13.425 27.440 1.00 95.38 540 PHE A CA 1
ATOM 4374 C C . PHE A 1 540 ? -12.261 -14.319 27.556 1.00 95.38 540 PHE A C 1
ATOM 4376 O O . PHE A 1 540 ? -11.808 -14.863 26.555 1.00 95.38 540 PHE A O 1
ATOM 4383 N N . ALA A 1 541 ? -11.774 -14.556 28.778 1.00 92.44 541 ALA A N 1
ATOM 4384 C CA . ALA A 1 541 ? -10.625 -15.430 29.013 1.00 92.44 541 ALA A CA 1
ATOM 4385 C C . ALA A 1 541 ? -10.862 -16.858 28.493 1.00 92.44 541 ALA A C 1
ATOM 4387 O O . ALA A 1 541 ? -10.018 -17.415 27.798 1.00 92.44 541 ALA A O 1
ATOM 4388 N N . ARG A 1 542 ? -12.046 -17.430 28.755 1.00 90.81 542 ARG A N 1
ATOM 4389 C CA . ARG A 1 542 ? -12.420 -18.770 28.269 1.00 90.81 542 ARG A CA 1
ATOM 4390 C C . ARG A 1 542 ? -12.489 -18.864 26.742 1.00 90.81 542 ARG A C 1
ATOM 4392 O O . ARG A 1 542 ? -12.305 -19.943 26.203 1.00 90.81 542 ARG A O 1
ATOM 4399 N N . CYS A 1 543 ? -12.780 -17.758 26.061 1.00 90.56 543 CYS A N 1
ATOM 4400 C CA . CYS A 1 543 ? -12.833 -17.705 24.602 1.00 90.56 543 CYS A CA 1
ATOM 4401 C C . CYS A 1 543 ? -11.441 -17.781 23.955 1.00 90.56 543 CYS A C 1
ATOM 4403 O O . CYS A 1 543 ? -11.334 -18.185 22.803 1.00 90.56 543 CYS A O 1
ATOM 4405 N N . LEU A 1 544 ? -10.397 -17.351 24.668 1.00 89.31 544 LEU A N 1
ATOM 4406 C CA . LEU A 1 544 ? -9.040 -17.227 24.129 1.00 89.31 544 LEU A CA 1
ATOM 4407 C C . LEU A 1 544 ? -8.086 -18.315 24.628 1.00 89.31 544 LEU A C 1
ATOM 4409 O O . LEU A 1 544 ? -7.083 -18.588 23.975 1.00 89.31 544 LEU A O 1
ATOM 4413 N N . LEU A 1 545 ? -8.377 -18.917 25.782 1.00 80.50 545 LEU A N 1
ATOM 4414 C CA . LEU A 1 545 ? -7.573 -19.992 26.348 1.00 80.50 545 LEU A CA 1
ATOM 4415 C C . LEU A 1 545 ? -8.036 -21.354 25.806 1.00 80.50 545 LEU A C 1
ATOM 4417 O O . LEU A 1 545 ? -9.244 -21.585 25.700 1.00 80.50 545 LEU A O 1
ATOM 4421 N N . PRO A 1 546 ? -7.107 -22.279 25.501 1.00 66.56 546 PRO A N 1
ATOM 4422 C CA . PRO A 1 546 ? -7.471 -23.644 25.147 1.00 66.56 546 PRO A CA 1
ATOM 4423 C C . PRO A 1 546 ? -8.257 -24.303 26.296 1.00 66.56 546 PRO A C 1
ATOM 4425 O O . PRO A 1 546 ? -8.052 -23.954 27.465 1.00 66.56 546 PRO A O 1
ATOM 4428 N N . PRO A 1 547 ? -9.159 -25.257 25.996 1.00 62.91 547 PRO A N 1
ATOM 4429 C CA . PRO A 1 547 ? -9.871 -25.985 27.036 1.00 62.91 547 PRO A CA 1
ATOM 4430 C C . PRO A 1 547 ? -8.865 -26.677 27.969 1.00 62.91 547 PRO A C 1
ATOM 4432 O O . PRO A 1 547 ? -7.826 -27.151 27.497 1.00 62.91 547 PRO A O 1
ATOM 4435 N N . PRO A 1 548 ? -9.142 -26.740 29.285 1.00 61.12 548 PRO A N 1
ATOM 4436 C CA . PRO A 1 548 ? -8.272 -27.458 30.203 1.00 61.12 548 PRO A CA 1
ATOM 4437 C C . PRO A 1 548 ? -8.128 -28.914 29.735 1.00 61.12 548 PRO A C 1
ATOM 4439 O O . PRO A 1 548 ? -9.105 -29.481 29.229 1.00 61.12 548 PRO A O 1
ATOM 4442 N N . PRO A 1 549 ? -6.938 -29.527 29.883 1.00 62.25 549 PRO A N 1
ATOM 4443 C CA . PRO A 1 549 ? -6.770 -30.937 29.570 1.00 62.25 549 PRO A CA 1
ATOM 4444 C C . PRO A 1 549 ? -7.813 -31.749 30.349 1.00 62.25 549 PRO A C 1
ATOM 4446 O O . PRO A 1 549 ? -8.130 -31.387 31.490 1.00 62.25 549 PRO A O 1
ATOM 4449 N N . PRO A 1 550 ? -8.381 -32.814 29.750 1.00 64.88 550 PRO A N 1
ATOM 4450 C CA . PRO A 1 550 ? -9.336 -33.656 30.453 1.00 64.88 550 PRO A CA 1
ATOM 4451 C C . PRO A 1 550 ? -8.706 -34.121 31.771 1.00 64.88 550 PRO A C 1
ATOM 4453 O O . PRO A 1 550 ? -7.498 -34.391 31.795 1.00 64.88 550 PRO A O 1
ATOM 4456 N N . PRO A 1 551 ? -9.480 -34.183 32.871 1.00 63.44 551 PRO A N 1
ATOM 4457 C CA . PRO A 1 551 ? -8.953 -34.658 34.139 1.00 63.44 551 PRO A CA 1
ATOM 4458 C C . PRO A 1 551 ? -8.316 -36.021 33.891 1.00 63.44 551 PRO A C 1
ATOM 4460 O O . PRO A 1 551 ? -8.953 -36.896 33.299 1.00 63.44 551 PRO A O 1
ATOM 4463 N N . ALA A 1 552 ? -7.044 -36.163 34.280 1.00 51.69 552 ALA A N 1
ATOM 4464 C CA . ALA A 1 552 ? -6.350 -37.438 34.227 1.00 51.69 552 ALA A CA 1
ATOM 4465 C C . ALA A 1 552 ? -7.277 -38.463 34.873 1.00 51.69 552 ALA A C 1
ATOM 4467 O O . ALA A 1 552 ? -7.656 -38.296 36.033 1.00 51.69 552 ALA A O 1
ATOM 4468 N N . SER A 1 553 ? -7.727 -39.438 34.080 1.00 48.88 553 SER A N 1
ATOM 4469 C CA . SER A 1 553 ? -8.576 -40.509 34.576 1.00 48.88 553 SER A CA 1
ATOM 4470 C C . SER A 1 553 ? -7.840 -41.104 35.765 1.00 48.88 553 SER A C 1
ATOM 4472 O O . SER A 1 553 ? -6.746 -41.647 35.611 1.00 48.88 553 SER A O 1
ATOM 4474 N N . VAL A 1 554 ? -8.387 -40.897 36.961 1.00 45.78 554 VAL A N 1
ATOM 4475 C CA . VAL A 1 554 ? -7.920 -41.567 38.163 1.00 45.78 554 VAL A CA 1
ATOM 4476 C C . VAL A 1 554 ? -8.242 -43.029 37.909 1.00 45.78 554 VAL A C 1
ATOM 4478 O O . VAL A 1 554 ? -9.376 -43.461 38.092 1.00 45.78 554 VAL A O 1
ATOM 4481 N N . MET A 1 555 ? -7.266 -43.765 37.379 1.00 42.62 555 MET A N 1
ATOM 4482 C CA . MET A 1 555 ? -7.310 -45.216 37.365 1.00 42.62 555 MET A CA 1
ATOM 4483 C C . MET A 1 555 ? -7.409 -45.635 38.827 1.00 42.62 555 MET A C 1
ATOM 4485 O O . MET A 1 555 ? -6.460 -45.486 39.599 1.00 42.62 555 MET A O 1
ATOM 4489 N N . HIS A 1 556 ? -8.608 -46.058 39.217 1.00 40.84 556 HIS A N 1
ATOM 4490 C CA . HIS A 1 556 ? -8.848 -46.686 40.502 1.00 40.84 556 HIS A CA 1
ATOM 4491 C C . HIS A 1 556 ? -7.970 -47.951 40.576 1.00 40.84 556 HIS A C 1
ATOM 4493 O O . HIS A 1 556 ? -7.967 -48.717 39.611 1.00 40.84 556 HIS A O 1
ATOM 4499 N N . PRO A 1 557 ? -7.234 -48.202 41.673 1.00 42.69 557 PRO A N 1
ATOM 4500 C CA . PRO A 1 557 ? -6.336 -49.358 41.795 1.00 42.69 557 PRO A CA 1
ATOM 4501 C C . PRO A 1 557 ? -7.006 -50.746 41.859 1.00 42.69 557 PRO A C 1
ATOM 4503 O O . PRO A 1 557 ? -6.381 -51.673 42.361 1.00 42.69 557 PRO A O 1
ATOM 4506 N N . GLU A 1 558 ? -8.246 -50.922 41.395 1.00 40.91 558 GLU A N 1
ATOM 4507 C CA . GLU A 1 558 ? -9.013 -52.168 41.592 1.00 40.91 558 GLU A CA 1
ATOM 4508 C C . GLU A 1 558 ? -9.254 -53.003 40.323 1.00 40.91 558 GLU A C 1
ATOM 4510 O O . GLU A 1 558 ? -9.920 -54.026 40.395 1.00 40.91 558 GLU A O 1
ATOM 4515 N N . GLU A 1 559 ? -8.655 -52.665 39.177 1.00 40.00 559 GLU A N 1
ATOM 4516 C CA . GLU A 1 559 ? -8.682 -53.533 37.979 1.00 40.00 559 GLU A CA 1
ATOM 4517 C C . GLU A 1 559 ? -7.318 -54.196 37.700 1.00 40.00 559 GLU A C 1
ATOM 4519 O O . GLU A 1 559 ? -6.881 -54.327 36.557 1.00 40.00 559 GLU A O 1
ATOM 4524 N N . ILE A 1 560 ? -6.628 -54.623 38.763 1.00 45.75 560 ILE A N 1
ATOM 4525 C CA . ILE A 1 560 ? -5.474 -55.534 38.694 1.00 45.75 560 ILE A CA 1
ATOM 4526 C C . ILE A 1 560 ? -5.854 -56.838 39.402 1.00 45.75 560 ILE A C 1
ATOM 4528 O O . ILE A 1 560 ? -5.383 -57.101 40.498 1.00 45.75 560 ILE A O 1
ATOM 4532 N N . ASP A 1 561 ? -6.744 -57.622 38.800 1.00 45.25 561 ASP A N 1
ATOM 4533 C CA . ASP A 1 561 ? -6.677 -59.090 38.813 1.00 45.25 561 ASP A CA 1
ATOM 4534 C C . ASP A 1 561 ? -7.839 -59.654 37.993 1.00 45.25 561 ASP A C 1
ATOM 4536 O O . ASP A 1 561 ? -8.986 -59.563 38.403 1.00 45.25 561 ASP A O 1
ATOM 4540 N N . GLU A 1 562 ? -7.530 -60.174 36.803 1.00 41.31 562 GLU A N 1
ATOM 4541 C CA . GLU A 1 562 ? -8.206 -61.298 36.124 1.00 41.31 562 GLU A CA 1
ATOM 4542 C C . GLU A 1 562 ? -7.807 -61.318 34.639 1.00 41.31 562 GLU A C 1
ATOM 4544 O O . GLU A 1 562 ? -8.623 -61.174 33.729 1.00 41.31 562 GLU A O 1
ATOM 4549 N N . ARG A 1 563 ? -6.509 -61.493 34.355 1.00 35.38 563 ARG A N 1
ATOM 4550 C CA . ARG A 1 563 ? -6.075 -62.153 33.107 1.00 35.38 563 ARG A CA 1
ATOM 4551 C C . ARG A 1 563 ? -4.619 -62.609 33.132 1.00 35.38 563 ARG A C 1
ATOM 4553 O O . ARG A 1 563 ? -3.870 -62.427 32.178 1.00 35.38 563 ARG A O 1
ATOM 4560 N N . SER A 1 564 ? -4.244 -63.278 34.214 1.00 35.84 564 SER A N 1
ATOM 4561 C CA . SER A 1 564 ? -3.104 -64.190 34.220 1.00 35.84 564 SER A CA 1
ATOM 4562 C C . SER A 1 564 ? -3.647 -65.607 34.085 1.00 35.84 564 SER A C 1
ATOM 4564 O O . SER A 1 564 ? -4.098 -66.167 35.068 1.00 35.84 564 SER A O 1
ATOM 4566 N N . GLU A 1 565 ? -3.684 -66.130 32.855 1.00 33.69 565 GLU A N 1
ATOM 4567 C CA . GLU A 1 565 ? -3.366 -67.525 32.495 1.00 33.69 565 GLU A CA 1
ATOM 4568 C C . GLU A 1 565 ? -3.867 -67.847 31.079 1.00 33.69 565 GLU A C 1
ATOM 4570 O O . GLU A 1 565 ? -5.054 -68.048 30.835 1.00 33.69 565 GLU A O 1
ATOM 4575 N N . SER A 1 566 ? -2.924 -67.885 30.131 1.00 32.56 566 SER A N 1
ATOM 4576 C CA . SER A 1 566 ? -2.766 -68.908 29.077 1.00 32.56 566 SER A CA 1
ATOM 4577 C C . SER A 1 566 ? -2.170 -68.311 27.796 1.00 32.56 566 SER A C 1
ATOM 4579 O O . SER A 1 566 ? -2.872 -67.851 26.906 1.00 32.56 566 SER A O 1
ATOM 4581 N N . ARG A 1 567 ? -0.840 -68.343 27.662 1.00 31.94 567 ARG A N 1
ATOM 4582 C CA . ARG A 1 567 ? -0.136 -69.355 26.850 1.00 31.94 567 ARG A CA 1
ATOM 4583 C C . ARG A 1 567 ? 1.341 -68.991 26.717 1.00 31.94 567 ARG A C 1
ATOM 4585 O O . ARG A 1 567 ? 1.703 -67.877 26.362 1.00 31.94 567 ARG A O 1
ATOM 4592 N N . ALA A 1 568 ? 2.163 -69.986 27.019 1.00 33.72 568 ALA A N 1
ATOM 4593 C CA . ALA A 1 568 ? 3.609 -69.967 26.944 1.00 33.72 568 ALA A CA 1
ATOM 4594 C C . ALA A 1 568 ? 4.146 -69.778 25.512 1.00 33.72 568 ALA A C 1
ATOM 4596 O O . ALA A 1 568 ? 3.495 -70.130 24.528 1.00 33.72 568 ALA A O 1
ATOM 4597 N N . ALA A 1 569 ? 5.374 -69.257 25.460 1.00 35.03 569 ALA A N 1
ATOM 4598 C CA . ALA A 1 569 ? 6.259 -69.163 24.301 1.00 35.03 569 ALA A CA 1
ATOM 4599 C C . ALA A 1 569 ? 6.641 -70.550 23.720 1.00 35.03 569 ALA A C 1
ATOM 4601 O O . ALA A 1 569 ? 6.322 -71.585 24.312 1.00 35.03 569 ALA A O 1
ATOM 4602 N N . PRO A 1 570 ? 7.375 -70.586 22.593 1.00 41.62 570 PRO A N 1
ATOM 4603 C CA . PRO A 1 570 ? 8.831 -70.592 22.736 1.00 41.62 570 PRO A CA 1
ATOM 4604 C C . PRO A 1 570 ? 9.575 -69.676 21.754 1.00 41.62 570 PRO A C 1
ATOM 4606 O O . PRO A 1 570 ? 9.018 -69.112 20.817 1.00 41.62 570 PRO A O 1
ATOM 4609 N N . SER A 1 571 ? 10.856 -69.506 22.061 1.00 32.25 571 SER A N 1
ATOM 4610 C CA . SER A 1 571 ? 11.806 -68.549 21.516 1.00 32.25 571 SER A CA 1
ATOM 4611 C C . SER A 1 571 ? 12.725 -69.130 20.422 1.00 32.25 571 SER A C 1
ATOM 4613 O O . SER A 1 571 ? 12.807 -70.343 20.262 1.00 32.25 571 SER A O 1
ATOM 4615 N N . VAL A 1 572 ? 13.480 -68.210 19.790 1.00 36.31 572 VAL A N 1
ATOM 4616 C CA . VAL A 1 572 ? 14.780 -68.366 19.083 1.00 36.31 572 VAL A CA 1
ATOM 4617 C C . VAL A 1 572 ? 14.727 -68.976 17.666 1.00 36.31 572 VAL A C 1
ATOM 4619 O O . VAL A 1 572 ? 14.432 -70.150 17.512 1.00 36.31 572 VAL A O 1
ATOM 4622 N N . ASP A 1 573 ? 15.084 -68.209 16.618 1.00 27.42 573 ASP A N 1
ATOM 4623 C CA . ASP A 1 573 ? 16.485 -68.151 16.153 1.00 27.42 573 ASP A CA 1
ATOM 4624 C C . ASP A 1 573 ? 16.795 -67.071 15.081 1.00 27.42 573 ASP A C 1
ATOM 4626 O O . ASP A 1 573 ? 16.031 -66.814 14.156 1.00 27.42 573 ASP A O 1
ATOM 4630 N N . SER A 1 574 ? 17.953 -66.446 15.299 1.00 33.25 574 SER A N 1
ATOM 4631 C CA . SER A 1 574 ? 19.001 -65.866 14.444 1.00 33.25 574 SER A CA 1
ATOM 4632 C C . SER A 1 574 ? 18.846 -65.502 12.950 1.00 33.25 574 SER A C 1
ATOM 4634 O O . SER A 1 574 ? 18.385 -66.254 12.100 1.00 33.25 574 SER A O 1
ATOM 4636 N N . THR A 1 575 ? 19.565 -64.407 12.644 1.00 31.97 575 THR A N 1
ATOM 4637 C CA . THR A 1 575 ? 20.290 -64.035 11.405 1.00 31.97 575 THR A CA 1
ATOM 4638 C C . THR A 1 575 ? 19.508 -63.515 10.195 1.00 31.97 575 THR A C 1
ATOM 4640 O O . THR A 1 575 ? 18.912 -64.285 9.457 1.00 31.97 575 THR A O 1
ATOM 4643 N N . ARG A 1 576 ? 19.691 -62.222 9.868 1.00 31.44 576 ARG A N 1
ATOM 4644 C CA . ARG A 1 576 ? 20.543 -61.805 8.730 1.00 31.44 576 ARG A CA 1
ATOM 4645 C C . ARG A 1 576 ? 20.815 -60.293 8.733 1.00 31.44 576 ARG A C 1
ATOM 4647 O O . ARG A 1 576 ? 19.901 -59.478 8.756 1.00 31.44 576 ARG A O 1
ATOM 4654 N N . SER A 1 577 ? 22.101 -59.969 8.718 1.00 31.23 577 SER A N 1
ATOM 4655 C CA . SER A 1 577 ? 22.700 -58.645 8.546 1.00 31.23 577 SER A CA 1
ATOM 4656 C C . SER A 1 577 ? 22.620 -58.164 7.094 1.00 31.23 577 SER A C 1
ATOM 4658 O O . SER A 1 577 ? 22.751 -58.995 6.204 1.00 31.23 577 SER A O 1
ATOM 4660 N N . GLU A 1 578 ? 22.502 -56.848 6.886 1.00 30.66 578 GLU A N 1
ATOM 4661 C CA . GLU A 1 578 ? 23.048 -56.057 5.755 1.00 30.66 578 GLU A CA 1
ATOM 4662 C C . GLU A 1 578 ? 22.696 -54.570 6.021 1.00 30.66 578 GLU A C 1
ATOM 4664 O O . GLU A 1 578 ? 21.557 -54.143 5.883 1.00 30.66 578 GLU A O 1
ATOM 4669 N N . SER A 1 579 ? 23.510 -53.848 6.799 1.00 31.86 579 SER A N 1
ATOM 4670 C CA . SER A 1 579 ? 24.613 -52.961 6.372 1.00 31.86 579 SER A CA 1
ATOM 4671 C C . SER A 1 579 ? 24.180 -51.680 5.633 1.00 31.86 579 SER A C 1
ATOM 4673 O O . SER A 1 579 ? 24.019 -51.658 4.416 1.00 31.86 579 SER A O 1
ATOM 4675 N N . LEU A 1 580 ? 24.092 -50.588 6.402 1.00 36.38 580 LEU A N 1
ATOM 4676 C CA . LEU A 1 580 ? 24.257 -49.197 5.959 1.00 36.38 580 LEU A CA 1
ATOM 4677 C C . LEU A 1 580 ? 25.719 -48.938 5.542 1.00 36.38 580 LEU A C 1
ATOM 4679 O O . LEU A 1 580 ? 26.613 -49.420 6.241 1.00 36.38 580 LEU A O 1
ATOM 4683 N N . PRO A 1 581 ? 25.997 -48.098 4.528 1.00 38.28 581 PRO A N 1
ATOM 4684 C CA . PRO A 1 581 ? 27.304 -47.476 4.372 1.00 38.28 581 PRO A CA 1
ATOM 4685 C C . PRO A 1 581 ? 27.305 -46.011 4.837 1.00 38.28 581 PRO A C 1
ATOM 4687 O O . PRO A 1 581 ? 26.399 -45.226 4.554 1.00 38.28 581 PRO A O 1
ATOM 4690 N N . SER A 1 582 ? 28.378 -45.656 5.538 1.00 34.81 582 SER A N 1
ATOM 4691 C CA . SER A 1 582 ? 28.738 -44.322 6.015 1.00 34.81 582 SER A CA 1
ATOM 4692 C C . SER A 1 582 ? 29.790 -43.650 5.117 1.00 34.81 582 SER A C 1
ATOM 4694 O O . SER A 1 582 ? 30.718 -44.311 4.667 1.00 34.81 582 SER A O 1
ATOM 4696 N N . LEU A 1 583 ? 29.627 -42.331 4.931 1.00 42.50 583 LEU A N 1
ATOM 4697 C CA . LEU A 1 583 ? 30.627 -41.250 4.778 1.00 42.50 583 LEU A CA 1
ATOM 4698 C C . LEU A 1 583 ? 32.005 -41.547 4.147 1.00 42.50 583 LEU A C 1
ATOM 4700 O O . LEU A 1 583 ? 32.821 -42.220 4.760 1.00 42.50 583 LEU A O 1
ATOM 4704 N N . HIS A 1 584 ? 32.326 -40.835 3.056 1.00 33.12 584 HIS A N 1
ATOM 4705 C CA . HIS A 1 584 ? 33.640 -40.206 2.819 1.00 33.12 584 HIS A CA 1
ATOM 4706 C C . HIS A 1 584 ? 33.562 -39.143 1.697 1.00 33.12 584 HIS A C 1
ATOM 4708 O O . HIS A 1 584 ? 33.092 -39.428 0.600 1.00 33.12 584 HIS A O 1
ATOM 4714 N N . GLY A 1 585 ? 34.049 -37.925 1.960 1.00 34.69 585 GLY A N 1
ATOM 4715 C CA . GLY A 1 585 ? 34.826 -37.151 0.967 1.00 34.69 585 GLY A CA 1
ATOM 4716 C C . GLY A 1 585 ? 36.326 -37.313 1.279 1.00 34.69 585 GLY A C 1
ATOM 4717 O O . GLY A 1 585 ? 36.633 -38.130 2.155 1.00 34.69 585 GLY A O 1
ATOM 4718 N N . PRO A 1 586 ? 37.265 -36.500 0.747 1.00 44.03 586 PRO A N 1
ATOM 4719 C CA . PRO A 1 586 ? 37.336 -35.697 -0.486 1.00 44.03 586 PRO A CA 1
ATOM 4720 C C . PRO A 1 586 ? 38.526 -36.212 -1.375 1.00 44.03 586 PRO A C 1
ATOM 4722 O O . PRO A 1 586 ? 38.820 -37.406 -1.268 1.00 44.03 586 PRO A O 1
ATOM 4725 N N . PRO A 1 587 ? 39.169 -35.439 -2.287 1.00 52.84 587 PRO A N 1
ATOM 4726 C CA . PRO A 1 587 ? 39.881 -34.171 -2.040 1.00 52.84 587 PRO A CA 1
ATOM 4727 C C . PRO A 1 587 ? 39.334 -32.949 -2.790 1.00 52.84 587 PRO A C 1
ATOM 4729 O O . PRO A 1 587 ? 38.754 -33.116 -3.886 1.00 52.84 587 PRO A O 1
#

Mean predicted aligned error: 15.31 Å

Secondary structure (DSSP, 8-state):
-----------------------PPPP---PPPPPPPPPPPPP-PPPPPPP-PPPPPPPPPPPPPPPPP-----STTS-SS--TTGGGHHHHHHHHHHHHHHHHHHHHHTTS-GGGHHHHHHHHHHHHHHHHHHHHHHHHHHH-GGGHHHHHHHHHHHHHHHHHHHHHHHHHHH-TTS-HHHHHHHHHHHHHHHHTS-HHHHHHHHHHHHHHHHHHHHT-TT--HHHHHHHHHHHHHHHHHTT--PPPPP-SS-HHHHHHHHHTT------HHHHHTTSPPS--PBPPSPPPPPEE---TT--S-----TT-EEEEEEEEGGGTEEEEEEEEE---TTS---EEEEEEEEEEETTEEEEEEEEGGGEEEEEETTTEEEEEEEETTTTEEEEEEEEE-SBHHHHHHHHHHHHHHHHT-TT-----TTSSS-TTEEEEEEEEEEETTEEEEEEEEEETTT--EEEEEEE-SSTTTT-EEEEEEE-GGGGSTTSEEEEETTEEEESSPPEEE--SS--GGGGG-STT-PEEEEBSSHHHHHHHHHHHSPPPPPP-----TT---S-----------------PPP-----

Nearest PDB structures (foldseek):
  3plt-assembly1_B  TM=2.978E-01  e=2.410E-01  Saccharomyces cerevisiae
  8qb9-assembly1_A  TM=2.766E-01  e=1.977E-01  Saccharomyces cerevisiae
  3plt-assembly2_C-2  TM=2.878E-01  e=6.817E-01  Saccharomyces cerevisiae
  8qae-assembly1_A  TM=2.950E-01  e=5.731E+00  synthetic construct

Organism: Pyricularia grisea (NCBI:txid148305)

Sequence (587 aa):
MYHHNWQFWYQPQPLPPVLVQPHPPLQPLIPVFPPPQPPQPLLIPIAPPPPQRLPLPPPPPPPRPAPLPPQSVMGDYIVTKASPVHLLGGCNREAQRAHLLADMLESLRQAVPESLHTHMAAVGIELRQTCRLLRELTERSHVHQRRVPVALDYVQVLLPCLMRTLADMWQYIEDKAMSREMRWRKMYSDLTKEGDMPLHQRFLTFNSFLHLLNQMVAGTPFFDLHALNRFQEKILSLRVKMGIKQLPARIGPPPEQALVQISVRGQTTNHWATQVYKQSLASRTPLEGKKRESVVHTRSTHASELSFPPGTELLFRRVFDNENVSMSFYLMPTYNPAKPTKRAPFIVGCHYRDGCPKSSRQGVHELCIKRSGGRGLILTGWDDRKNRPQPWAALAFNTWEELVLFYCSFLSLKVSSPLMMSLQPDEWNLDGEHRMFQAMIIEDGVEHSLQVLEDMNCGGLRLLSEISNGDQQYRPVWTAFVTHQCQSPSWLDIVSQNVVWLREVQLYVFSTRYREENMRRNKYGAFEIHFKQPVAASRFARCLLPPPPPPASVMHPEEIDERSESRAAPSVDSTRSESLPSLHGPP

Solvent-accessible surface area (backbone atoms only — not comparable to full-atom values): 35622 Å² total; per-residue (Å²): 141,84,84,90,85,88,86,88,90,87,86,89,85,90,83,86,88,84,89,84,86,88,84,85,85,86,83,82,93,78,87,87,77,83,82,84,81,80,86,80,84,84,86,75,86,84,77,83,84,78,85,88,73,77,85,74,79,80,77,77,78,77,78,75,79,72,83,75,74,92,67,84,84,79,74,83,80,72,88,71,102,61,62,79,61,61,69,41,50,60,36,48,54,51,18,18,50,30,38,54,48,25,54,52,49,50,59,49,45,80,68,38,67,74,91,56,36,65,64,51,50,50,36,32,52,37,28,46,48,41,18,50,43,30,45,50,40,49,60,48,31,59,56,30,54,89,43,34,48,55,50,48,43,56,45,53,60,47,46,63,53,50,54,48,54,54,51,54,51,48,52,35,71,66,43,77,92,48,54,73,57,54,25,52,54,50,45,52,51,54,50,17,63,54,57,76,41,54,58,44,59,54,39,48,50,53,39,53,40,40,50,46,48,40,29,54,49,69,62,46,94,82,52,54,66,68,59,42,50,56,41,48,52,52,48,52,53,38,28,56,59,70,65,57,81,76,75,69,75,80,77,42,70,59,64,70,62,48,49,54,64,54,58,80,62,65,81,73,70,89,46,31,63,37,51,50,75,66,51,81,73,94,63,75,52,64,47,62,76,80,90,59,84,50,46,49,59,53,61,89,90,51,65,69,77,90,80,64,66,86,80,35,40,76,46,48,75,47,70,33,76,94,65,34,26,38,44,36,35,30,38,34,60,44,94,47,98,88,53,84,64,52,59,32,43,30,36,34,36,33,25,41,60,93,40,46,79,38,40,42,76,46,50,42,55,59,46,47,53,39,60,44,78,89,30,26,41,36,33,29,28,75,34,82,90,74,73,42,77,37,74,38,31,38,41,52,45,67,25,49,54,63,46,48,52,51,50,48,51,50,46,26,43,21,61,68,22,84,76,48,88,76,79,62,88,64,54,77,52,65,69,64,54,45,77,80,44,74,46,52,28,50,56,99,88,40,68,28,34,37,33,34,34,32,29,75,82,69,69,48,39,31,42,37,34,21,35,59,65,69,98,47,43,70,25,41,40,32,38,31,67,64,51,79,63,62,76,41,84,77,23,61,43,77,80,48,63,28,30,32,36,35,43,94,70,60,76,42,47,56,38,83,84,68,61,72,66,74,38,25,72,54,100,78,58,29,40,56,46,37,34,75,44,49,70,47,36,61,53,53,50,60,74,69,47,79,79,76,77,76,76,76,78,78,76,67,92,80,85,82,81,90,83,88,86,89,82,82,83,89,82,88,87,86,88,85,90,86,83,86,90,79,89,82,85,86,135

pLDDT: mean 77.44, std 22.1, range [25.2, 98.12]

InterPro domains:
  IPR057081 PH domain, N-terminal, fungi [PF23074] (308-427)
  IPR057082 PH domain, C-terminal, fungi [PF23076] (435-542)

Radius of gyration: 35.12 Å; Cα contacts (8 Å, |Δi|>4): 783; chains: 1; bounding box: 110×101×95 Å

Foldseek 3Di:
DDDDDDDDDDDDDDDDDDDDDDDDDDDDDDDDDDDDDDDDDDDDDDDDDDDDDDDDDDDDDDPDPDPDDPDDPPPPLDDDPDQLLVSLVLLLVLLLLLLVLLVLLVVLLVVDDPVLNVLSVLLSVLSNLSSVLSVLLSVLCLALVLLSLVLSLLCLLQRVLSVVLSVLLVCLSPPPVDDSVCSVVVNQVVVCVLLVHGSSVVSVLSSQLSVLSSCSSVVPPPRDPVSNVVSSVSSNSSCVSVVVPDNRDRRDDDPVVSSVVVNVVDPPPLALLLVLVVDDDPDFQFWDFDDDFKDFDFDPPPQPDDHADPPKDWRDKDAGDSNQKMKTKIFGFDDDPPDDTHTAIKIKMWGQDSSHTRIDIDGLLQWAWADDGRFKIWIWGQDPVVRDIDTRIIGGHGGPRVVVSVLLLSLLRNLPGPPHDDHDPRSLDHPQKDWQDWAWWAAPNAIWIWTWIARNRRRWIKIWTFRCDDSSGSRTQKMWTDDPCLVDPPQWDDPDLFKIWGPPIDISGSDPPHDQQSQQPDPRSTGITGTPGSVRSVSVNVSSDDDDDDPDPPPDPPPPDDDPDDDDDDDDDDDDDDDDDDDDDDD